Protein AF-0000000067511358 (afdb_homodimer)

pLDDT: mean 98.09, std 1.61, range [84.0, 99.0]

Organism: Streptococcus pyogenes serotype M1 (NCBI:txid301447)

Nearest PDB structures (foldseek):
  7vg4-assembly1_A  TM=9.868E-01  e=1.313E-14  Methylorubrum extorquens AM1
  7vg4-assembly3_E  TM=9.450E-01  e=3.107E-13  Methylorubrum extorquens AM1
  2pfd-assembly1_A  TM=9.668E-01  e=2.181E-11  Rattus norvegicus
  7vg4-assembly3_F  TM=9.550E-01  e=5.055E-11  Methylorubrum extorquens AM1
  1o5h-assembly1_B  TM=8.919E-01  e=1.031E-09  Thermotoga maritima

Sequence (416 aa):
MGLVDLSLTDFAKVLGSDAPAPGGGSAAALSGANGISLTKMVCELTLGKKKYADYQDIITEIHAKSTALQASLLAAIDKDTEAFNLVSAVFDMPKETDEDKAARRTAMQKALKTAAQSPFEMMTLMVEALEITATAVGKSNTNAASDLGVAALNLKAGLQGAWLNVLINLSGIKDEDFVTDYRQKGQALLDKGCHLADDIYTKILDIVMGLVDLSLTDFAKVLGSDAPAPGGGSAAALSGANGISLTKMVCELTLGKKKYADYQDIITEIHAKSTALQASLLAAIDKDTEAFNLVSAVFDMPKETDEDKAARRTAMQKALKTAAQSPFEMMTLMVEALEITATAVGKSNTNAASDLGVAALNLKAGLQGAWLNVLINLSGIKDEDFVTDYRQKGQALLDKGCHLADDIYTKILDIV

Foldseek 3Di:
DFLLPDDPVVNVVVAPDPPPDDYLLLLLLVLLLLLLVLLLVQLVVFAPDPVLVVLNVLSVVLNVLSVVLNVVSSVLNRVLVVLVVQLVVLVVFDDDDPVRVVVSLVSNQVSLLSNLVSLLVLLVSLLVSLVSLLVCQPNTDLVSLVSSLSSLVSSLSSLVSSLVSNVVSLVSHPPVVSSVVSNVVSVVSNVSSVVSSVVSNVSSVVSD/DFLLPDDPVVNVVVAPDPPPDDYLLLLLLVLLLLLLVLLLVQLVQFAPDPVLVVLNVLSVVLNVLSVVLNVVSSVLNRVLVVLVVQLVVLVVFDDDDPVRVVVSLVSNQVSLLSNLVSLLVLLVSLLVSLVSLLVCQPNTDLVSLVSSLSSLVSSLSSLVSSLVSNVVSLVSHPPVVSSVVSNVVSVVSNVSSVVSSVVSNVSSVVSD

Solvent-accessible surface area (backbone atoms only — not comparable to full-atom values): 19479 Å² total; per-residue (Å²): 137,57,65,46,67,28,24,46,51,55,43,36,51,43,32,28,27,70,49,90,57,48,47,36,47,23,51,13,24,46,31,28,18,46,10,32,13,29,40,20,14,35,29,48,62,23,58,93,38,76,92,42,59,92,30,42,66,62,37,51,51,42,33,55,52,26,52,53,48,28,55,52,28,49,52,40,27,42,49,35,43,53,32,49,49,50,42,57,51,42,73,71,48,65,66,84,47,73,67,33,42,50,52,39,52,53,48,41,46,53,23,33,54,54,35,23,45,52,32,47,51,50,33,54,53,32,35,54,46,41,52,48,46,51,64,41,63,94,49,51,37,72,92,43,40,60,25,48,24,28,13,26,34,23,22,37,27,11,34,56,19,14,47,51,44,26,44,54,30,41,74,71,46,80,58,58,68,59,42,52,50,52,51,52,53,49,50,51,50,48,54,54,31,46,50,48,23,53,51,42,34,53,55,32,56,72,71,86,138,56,64,47,67,29,23,46,52,55,44,34,51,44,32,27,28,70,49,88,57,47,46,36,48,22,51,12,25,46,30,29,17,48,10,32,13,28,39,21,14,36,30,49,62,23,57,92,39,76,93,42,58,92,29,42,67,63,36,50,52,41,32,54,52,26,53,54,48,28,54,52,26,48,53,40,26,42,49,38,44,52,30,49,47,50,42,56,53,43,74,70,48,65,67,84,47,73,68,33,41,52,52,39,53,53,48,41,45,54,24,33,54,54,36,22,47,51,32,47,51,49,34,54,52,31,33,52,48,40,52,47,48,52,66,41,62,94,50,51,38,73,91,43,40,61,24,47,24,28,13,28,33,24,24,35,26,11,32,56,17,15,46,49,44,24,42,54,32,42,74,70,48,79,58,57,67,60,43,52,51,52,52,53,54,47,48,51,48,48,53,53,31,46,51,47,22,52,51,43,35,53,56,31,57,72,72,84

Radius of gyration: 21.92 Å; Cα contacts (8 Å, |Δi|>4): 713; chains: 2; bounding box: 44×79×49 Å

InterPro domains:
  IPR007044 Cyclodeaminase/cyclohydrolase [PF04961] (7-185)
  IPR036178 Formimidoyltransferase-cyclodeaminase-like superfamily [G3DSA:1.20.120.680] (7-206)
  IPR036178 Formimidoyltransferase-cyclodeaminase-like superfamily [SSF101262] (3-206)

Secondary structure (DSSP, 8-state):
--GGGSBHHHHHHHHTSS-S-S-HHHHHHHHHHHHHHHHHHHHHTTTT-GGGGGGHHHHHHHHHHHHHHHHHHHHHHHHHHHHHHHHHHHHTS--SSHHHHHHHHHHHHHHHHHHHHHHHHHHHHHHHHHHHHHHHTTSS-GGGHHHHHHHHHHHHHHHHHHHHHHHHHHTT---HHHHHHHHHHHHHHHHHHHHHHHHHHHHHHHH-/--GGGSBHHHHHHHHTSS-S-S-HHHHHHHHHHHHHHHHHHHHHTTTT-GGGGGGHHHHHHHHHHHHHHHHHHHHHHHHHHHHHHHHHHHHTS--SSHHHHHHHHHHHHHHHHHHHHHHHHHHHHHHHHHHHHHHHTTSS-GGGHHHHHHHHHHHHHHHHHHHHHHHHHHTT---HHHHHHHHHHHHHHHHHHHHHHHHHHHHHHHH-

Structure (mmCIF, N/CA/C/O backbone):
data_AF-0000000067511358-model_v1
#
loop_
_entity.id
_entity.type
_entity.pdbx_description
1 polymer 'Serine cycle enzyme'
#
loop_
_atom_site.group_PDB
_atom_site.id
_atom_site.type_symbol
_atom_site.label_atom_id
_atom_site.label_alt_id
_atom_site.label_comp_id
_atom_site.label_asym_id
_atom_site.label_entity_id
_atom_site.label_seq_id
_atom_site.pdbx_PDB_ins_code
_atom_site.Cartn_x
_atom_site.Cartn_y
_atom_site.Cartn_z
_atom_site.occupancy
_atom_site.B_iso_or_equiv
_atom_site.auth_seq_id
_atom_site.auth_comp_id
_atom_site.auth_asym_id
_atom_site.auth_atom_id
_atom_site.pdbx_PDB_model_num
ATOM 1 N N . MET A 1 1 ? -9.367 17.078 -14.25 1 84 1 MET A N 1
ATOM 2 C CA . MET A 1 1 ? -8.695 15.781 -14.188 1 84 1 MET A CA 1
ATOM 3 C C . MET A 1 1 ? -8.25 15.461 -12.766 1 84 1 MET A C 1
ATOM 5 O O . MET A 1 1 ? -7.676 16.312 -12.086 1 84 1 MET A O 1
ATOM 9 N N . GLY A 1 2 ? -8.672 14.148 -12.266 1 95.06 2 GLY A N 1
ATOM 10 C CA . GLY A 1 2 ? -8.367 13.82 -10.883 1 95.06 2 GLY A CA 1
ATOM 11 C C . GLY A 1 2 ? -7.098 13.008 -10.727 1 95.06 2 GLY A C 1
ATOM 12 O O . GLY A 1 2 ? -6.422 12.711 -11.711 1 95.06 2 GLY A O 1
ATOM 13 N N . LEU A 1 3 ? -6.617 12.82 -9.578 1 98.25 3 LEU A N 1
ATOM 14 C CA . LEU A 1 3 ? -5.438 12.023 -9.281 1 98.25 3 LEU A CA 1
ATOM 15 C C . LEU A 1 3 ? -5.535 10.648 -9.93 1 98.25 3 LEU A C 1
ATOM 17 O O . LEU A 1 3 ? -4.531 10.102 -10.398 1 98.25 3 LEU A O 1
ATOM 21 N N . VAL A 1 4 ? -6.723 10.102 -10.008 1 98.62 4 VAL A N 1
ATOM 22 C CA . VAL A 1 4 ? -6.945 8.742 -10.484 1 98.62 4 VAL A CA 1
ATOM 23 C C . VAL A 1 4 ? -6.648 8.664 -11.977 1 98.62 4 VAL A C 1
ATOM 25 O O . VAL A 1 4 ? -6.527 7.57 -12.531 1 98.62 4 VAL A O 1
ATOM 28 N N . ASP A 1 5 ? -6.543 9.781 -12.609 1 98.5 5 ASP A N 1
ATOM 29 C CA . ASP A 1 5 ? -6.273 9.844 -14.047 1 98.5 5 ASP A CA 1
ATOM 30 C C . ASP A 1 5 ? -4.77 9.914 -14.32 1 98.5 5 ASP A C 1
ATOM 32 O O . ASP A 1 5 ? -4.336 9.805 -15.469 1 98.5 5 ASP A O 1
ATOM 36 N N . LEU A 1 6 ? -3.957 10.078 -13.305 1 98.62 6 LEU A N 1
ATOM 37 C CA . LEU A 1 6 ? -2.508 10.125 -13.461 1 98.62 6 LEU A CA 1
ATOM 38 C C . LEU A 1 6 ? -1.937 8.727 -13.648 1 98.62 6 LEU A C 1
ATOM 40 O O . LEU A 1 6 ? -2.457 7.758 -13.094 1 98.62 6 LEU A O 1
ATOM 44 N N . SER A 1 7 ? -0.88 8.68 -14.398 1 98.75 7 SER A N 1
ATOM 45 C CA . SER A 1 7 ? -0.139 7.422 -14.469 1 98.75 7 SER A CA 1
ATOM 46 C C . SER A 1 7 ? 0.463 7.059 -13.117 1 98.75 7 SER A C 1
ATOM 48 O O . SER A 1 7 ? 0.618 7.922 -12.25 1 98.75 7 SER A O 1
ATOM 50 N N . LEU A 1 8 ? 0.827 5.801 -12.977 1 98.88 8 LEU A N 1
ATOM 51 C CA . LEU A 1 8 ? 1.513 5.41 -11.75 1 98.88 8 LEU A CA 1
ATOM 52 C C . LEU A 1 8 ? 2.748 6.273 -11.516 1 98.88 8 LEU A C 1
ATOM 54 O O . LEU A 1 8 ? 2.984 6.742 -10.406 1 98.88 8 LEU A O 1
ATOM 58 N N . THR A 1 9 ? 3.535 6.516 -12.57 1 98.81 9 THR A N 1
ATOM 59 C CA . THR A 1 9 ? 4.754 7.312 -12.492 1 98.81 9 THR A CA 1
ATOM 60 C C . THR A 1 9 ? 4.438 8.75 -12.102 1 98.81 9 THR A C 1
ATOM 62 O O . THR A 1 9 ? 5.074 9.305 -11.203 1 98.81 9 THR A O 1
ATOM 65 N N . ASP A 1 10 ? 3.498 9.312 -12.75 1 98.75 10 ASP A N 1
ATOM 66 C CA . ASP A 1 10 ? 3.193 10.719 -12.492 1 98.75 10 ASP A CA 1
ATOM 67 C C . ASP A 1 10 ? 2.609 10.906 -11.094 1 98.75 10 ASP A C 1
ATOM 69 O O . ASP A 1 10 ? 2.859 11.922 -10.438 1 98.75 10 ASP A O 1
ATOM 73 N N . PHE A 1 11 ? 1.796 9.977 -10.641 1 98.94 11 PHE A N 1
ATOM 74 C CA . PHE A 1 11 ? 1.276 10.047 -9.281 1 98.94 11 PHE A CA 1
ATOM 75 C C . PHE A 1 11 ? 2.41 9.984 -8.266 1 98.94 11 PHE A C 1
ATOM 77 O O . PHE A 1 11 ? 2.467 10.797 -7.34 1 98.94 11 PHE A O 1
ATOM 84 N N . ALA A 1 12 ? 3.309 9.031 -8.484 1 98.88 12 ALA A N 1
ATOM 85 C CA . ALA A 1 12 ? 4.438 8.914 -7.566 1 98.88 12 ALA A CA 1
ATOM 86 C C . ALA A 1 12 ? 5.273 10.188 -7.559 1 98.88 12 ALA A C 1
ATOM 88 O O . ALA A 1 12 ? 5.738 10.625 -6.5 1 98.88 12 ALA A O 1
ATOM 89 N N . LYS A 1 13 ? 5.434 10.773 -8.711 1 98.81 13 LYS A N 1
ATOM 90 C CA . LYS A 1 13 ? 6.238 11.984 -8.828 1 98.81 13 LYS A CA 1
ATOM 91 C C . LYS A 1 13 ? 5.59 13.148 -8.078 1 98.81 13 LYS A C 1
ATOM 93 O O . LYS A 1 13 ? 6.266 13.875 -7.348 1 98.81 13 LYS A O 1
ATOM 98 N N . VAL A 1 14 ? 4.305 13.281 -8.297 1 98.81 14 VAL A N 1
ATOM 99 C CA . VAL A 1 14 ? 3.65 14.391 -7.609 1 98.81 14 VAL A CA 1
ATOM 100 C C . VAL A 1 14 ? 3.551 14.086 -6.117 1 98.81 14 VAL A C 1
ATOM 102 O O . VAL A 1 14 ? 3.682 14.992 -5.285 1 98.81 14 VAL A O 1
ATOM 105 N N . LEU A 1 15 ? 3.307 12.859 -5.723 1 98.81 15 LEU A N 1
ATOM 106 C CA . LEU A 1 15 ? 3.277 12.445 -4.324 1 98.81 15 LEU A CA 1
ATOM 107 C C . LEU A 1 15 ? 4.602 12.766 -3.635 1 98.81 15 LEU A C 1
ATOM 109 O O . LEU A 1 15 ? 4.613 13.188 -2.475 1 98.81 15 LEU A O 1
ATOM 113 N N . GLY A 1 16 ? 5.723 12.641 -4.324 1 98.75 16 GLY A N 1
ATOM 114 C CA . GLY A 1 16 ? 7.047 12.867 -3.77 1 98.75 16 GLY A CA 1
ATOM 115 C C . GLY A 1 16 ? 7.543 14.289 -3.977 1 98.75 16 GLY A C 1
ATOM 116 O O . GLY A 1 16 ? 8.742 14.555 -3.865 1 98.75 16 GLY A O 1
ATOM 117 N N . SER A 1 17 ? 6.652 15.211 -4.312 1 98.62 17 SER A N 1
ATOM 118 C CA . SER A 1 17 ? 7.016 16.594 -4.582 1 98.62 17 SER A CA 1
ATOM 119 C C . SER A 1 17 ? 6.711 17.5 -3.383 1 98.62 17 SER A C 1
ATOM 121 O O . SER A 1 17 ? 6.395 17 -2.299 1 98.62 17 SER A O 1
ATOM 123 N N . ASP A 1 18 ? 6.859 18.797 -3.557 1 98 18 ASP A N 1
ATOM 124 C CA . ASP A 1 18 ? 6.551 19.75 -2.498 1 98 18 ASP A CA 1
ATOM 125 C C . ASP A 1 18 ? 5.102 20.234 -2.59 1 98 18 ASP A C 1
ATOM 127 O O . ASP A 1 18 ? 4.711 21.172 -1.908 1 98 18 ASP A O 1
ATOM 131 N N . ALA A 1 19 ? 4.328 19.531 -3.518 1 96.88 19 ALA A N 1
ATOM 132 C CA . ALA A 1 19 ? 2.904 19.859 -3.557 1 96.88 19 ALA A CA 1
ATOM 133 C C . ALA A 1 19 ? 2.223 19.484 -2.242 1 96.88 19 ALA A C 1
ATOM 135 O O . ALA A 1 19 ? 2.521 18.438 -1.654 1 96.88 19 ALA A O 1
ATOM 136 N N . PRO A 1 20 ? 1.322 20.328 -1.726 1 94 20 PRO A N 1
ATOM 137 C CA . PRO A 1 20 ? 0.664 20.016 -0.453 1 94 20 PRO A CA 1
ATOM 138 C C . PRO A 1 20 ? -0.188 18.75 -0.517 1 94 20 PRO A C 1
ATOM 140 O O . PRO A 1 20 ? -0.424 18.109 0.509 1 94 20 PRO A O 1
ATOM 143 N N . ALA A 1 21 ? -0.769 18.422 -1.707 1 93.81 21 ALA A N 1
ATOM 144 C CA . ALA A 1 21 ? -1.512 17.203 -2.002 1 93.81 21 ALA A CA 1
ATOM 145 C C . ALA A 1 21 ? -1.102 16.625 -3.354 1 93.81 21 ALA A C 1
ATOM 147 O O . ALA A 1 21 ? -0.696 17.359 -4.254 1 93.81 21 ALA A O 1
ATOM 148 N N . PRO A 1 22 ? -1.183 15.32 -3.588 1 97.75 22 PRO A N 1
ATOM 149 C CA . PRO A 1 22 ? -1.665 14.312 -2.641 1 97.75 22 PRO A CA 1
ATOM 150 C C . PRO A 1 22 ? -0.668 14.031 -1.519 1 97.75 22 PRO A C 1
ATOM 152 O O . PRO A 1 22 ? 0.491 14.445 -1.6 1 97.75 22 PRO A O 1
ATOM 155 N N . GLY A 1 23 ? -1.141 13.43 -0.43 1 97.75 23 GLY A N 1
ATOM 156 C CA . GLY A 1 23 ? -0.327 12.992 0.692 1 97.75 23 GLY A CA 1
ATOM 157 C C . GLY A 1 23 ? -0.688 11.602 1.185 1 97.75 23 GLY A C 1
ATOM 158 O O . GLY A 1 23 ? -1.045 10.734 0.391 1 97.75 23 GLY A O 1
ATOM 159 N N . GLY A 1 24 ? -0.472 11.461 2.453 1 98.38 24 GLY A N 1
ATOM 160 C CA . GLY A 1 24 ? -0.679 10.164 3.068 1 98.38 24 GLY A CA 1
ATOM 161 C C . GLY A 1 24 ? -2.096 9.641 2.906 1 98.38 24 GLY A C 1
ATOM 162 O O . GLY A 1 24 ? -2.309 8.43 2.787 1 98.38 24 GLY A O 1
ATOM 163 N N . GLY A 1 25 ? -3.072 10.523 2.975 1 98.56 25 GLY A N 1
ATOM 164 C CA . GLY A 1 25 ? -4.457 10.102 2.82 1 98.56 25 GLY A CA 1
ATOM 165 C C . GLY A 1 25 ? -4.75 9.516 1.453 1 98.56 25 GLY A C 1
ATOM 166 O O . GLY A 1 25 ? -5.367 8.453 1.35 1 98.56 25 GLY A O 1
ATOM 167 N N . SER A 1 26 ? -4.355 10.219 0.427 1 98.75 26 SER A N 1
ATOM 168 C CA . SER A 1 26 ? -4.535 9.711 -0.928 1 98.75 26 SER A CA 1
ATOM 169 C C . SER A 1 26 ? -3.779 8.406 -1.132 1 98.75 26 SER A C 1
ATOM 171 O O . SER A 1 26 ? -4.281 7.484 -1.785 1 98.75 26 SER A O 1
ATOM 173 N N . ALA A 1 27 ? -2.549 8.336 -0.581 1 98.88 27 ALA A N 1
ATOM 174 C CA . ALA A 1 27 ? -1.752 7.117 -0.675 1 98.88 27 ALA A CA 1
ATOM 175 C C . ALA A 1 27 ? -2.441 5.957 0.036 1 98.88 27 ALA A C 1
ATOM 177 O O . ALA A 1 27 ? -2.414 4.82 -0.445 1 98.88 27 ALA A O 1
ATOM 178 N N . ALA A 1 28 ? -3.037 6.238 1.155 1 98.94 28 ALA A N 1
ATOM 179 C CA . ALA A 1 28 ? -3.779 5.211 1.884 1 98.94 28 ALA A CA 1
ATOM 180 C C . ALA A 1 28 ? -4.945 4.684 1.051 1 98.94 28 ALA A C 1
ATOM 182 O O . ALA A 1 28 ? -5.141 3.469 0.95 1 98.94 28 ALA A O 1
ATOM 183 N N . ALA A 1 29 ? -5.695 5.586 0.468 1 98.94 29 ALA A N 1
ATOM 184 C CA . ALA A 1 29 ? -6.812 5.195 -0.386 1 98.94 29 ALA A CA 1
ATOM 185 C C . ALA A 1 29 ? -6.336 4.336 -1.555 1 98.94 29 ALA A C 1
ATOM 187 O O . ALA A 1 29 ? -6.973 3.336 -1.898 1 98.94 29 ALA A O 1
ATOM 188 N N . LEU A 1 30 ? -5.262 4.73 -2.129 1 98.94 30 LEU A N 1
ATOM 189 C CA . LEU A 1 30 ? -4.707 3.998 -3.262 1 98.94 30 LEU A CA 1
ATOM 190 C C . LEU A 1 30 ? -4.297 2.588 -2.852 1 98.94 30 LEU A C 1
ATOM 192 O O . LEU A 1 30 ? -4.516 1.632 -3.6 1 98.94 30 LEU A O 1
ATOM 196 N N . SER A 1 31 ? -3.648 2.447 -1.685 1 98.94 31 SER A N 1
ATOM 197 C CA . SER A 1 31 ? -3.316 1.123 -1.167 1 98.94 31 SER A CA 1
ATOM 198 C C . SER A 1 31 ? -4.559 0.244 -1.062 1 98.94 31 SER A C 1
ATOM 200 O O . SER A 1 31 ? -4.543 -0.917 -1.476 1 98.94 31 SER A O 1
ATOM 202 N N . GLY A 1 32 ? -5.648 0.824 -0.497 1 98.94 32 GLY A N 1
ATOM 203 C CA . GLY A 1 32 ? -6.902 0.092 -0.395 1 98.94 32 GLY A CA 1
ATOM 204 C C . GLY A 1 32 ? -7.453 -0.334 -1.741 1 98.94 32 GLY A C 1
ATOM 205 O O . GLY A 1 32 ? -7.898 -1.472 -1.902 1 98.94 32 GLY A O 1
ATOM 206 N N . ALA A 1 33 ? -7.414 0.589 -2.705 1 98.94 33 ALA A N 1
ATOM 207 C CA . ALA A 1 33 ? -7.918 0.307 -4.047 1 98.94 33 ALA A CA 1
ATOM 208 C C . ALA A 1 33 ? -7.156 -0.85 -4.688 1 98.94 33 ALA A C 1
ATOM 210 O O . ALA A 1 33 ? -7.758 -1.735 -5.297 1 98.94 33 ALA A O 1
ATOM 211 N N . ASN A 1 34 ? -5.855 -0.856 -4.527 1 98.94 34 ASN A N 1
ATOM 212 C CA . ASN A 1 34 ? -5.047 -1.94 -5.074 1 98.94 34 ASN A CA 1
ATOM 213 C C . ASN A 1 34 ? -5.312 -3.258 -4.352 1 98.94 34 ASN A C 1
ATOM 215 O O . ASN A 1 34 ? -5.383 -4.312 -4.98 1 98.94 34 ASN A O 1
ATOM 219 N N . GLY A 1 35 ? -5.441 -3.186 -3.014 1 98.94 35 GLY A N 1
ATOM 220 C CA . GLY A 1 35 ? -5.746 -4.383 -2.244 1 98.94 35 GLY A CA 1
ATOM 221 C C . GLY A 1 35 ? -7.023 -5.066 -2.691 1 98.94 35 GLY A C 1
ATOM 222 O O . GLY A 1 35 ? -7.016 -6.262 -2.998 1 98.94 35 GLY A O 1
ATOM 223 N N . ILE A 1 36 ? -8.078 -4.312 -2.836 1 99 36 ILE A N 1
ATOM 224 C CA . ILE A 1 36 ? -9.367 -4.91 -3.164 1 99 36 ILE A CA 1
ATOM 225 C C . ILE A 1 36 ? -9.375 -5.359 -4.621 1 99 36 ILE A C 1
ATOM 227 O O . ILE A 1 36 ? -10.07 -6.312 -4.984 1 99 36 ILE A O 1
ATOM 231 N N . SER A 1 37 ? -8.594 -4.691 -5.492 1 98.94 37 SER A N 1
ATOM 232 C CA . SER A 1 37 ? -8.445 -5.129 -6.875 1 98.94 37 SER A CA 1
ATOM 233 C C . SER A 1 37 ? -7.84 -6.527 -6.949 1 98.94 37 SER A C 1
ATOM 235 O O . SER A 1 37 ? -8.234 -7.336 -7.797 1 98.94 37 SER A O 1
ATOM 237 N N . LEU A 1 38 ? -6.906 -6.836 -6.082 1 98.94 38 LEU A N 1
ATOM 238 C CA . LEU A 1 38 ? -6.324 -8.172 -6.031 1 98.94 38 LEU A CA 1
ATOM 239 C C . LEU A 1 38 ? -7.363 -9.203 -5.605 1 98.94 38 LEU A C 1
ATOM 241 O O . LEU A 1 38 ? -7.387 -10.32 -6.133 1 98.94 38 LEU A O 1
ATOM 245 N N . THR A 1 39 ? -8.195 -8.852 -4.625 1 98.94 39 THR A N 1
ATOM 246 C CA . THR A 1 39 ? -9.289 -9.742 -4.262 1 98.94 39 THR A CA 1
ATOM 247 C C . THR A 1 39 ? -10.188 -10.016 -5.465 1 98.94 39 THR A C 1
ATOM 249 O O . THR A 1 39 ? -10.555 -11.164 -5.727 1 98.94 39 THR A O 1
ATOM 252 N N . LYS A 1 40 ? -10.516 -8.961 -6.188 1 98.94 40 LYS A N 1
ATOM 253 C CA . LYS A 1 40 ? -11.328 -9.078 -7.391 1 98.94 40 LYS A CA 1
ATOM 254 C C . LYS A 1 40 ? -10.656 -9.969 -8.43 1 98.94 40 LYS A C 1
ATOM 256 O O . LYS A 1 40 ? -11.32 -10.773 -9.086 1 98.94 40 LYS A O 1
ATOM 261 N N . MET A 1 41 ? -9.375 -9.82 -8.602 1 98.88 41 MET A N 1
ATOM 262 C CA . MET A 1 41 ? -8.609 -10.68 -9.5 1 98.88 41 MET A CA 1
ATOM 263 C C . MET A 1 41 ? -8.805 -12.148 -9.148 1 98.88 41 MET A C 1
ATOM 265 O O . MET A 1 41 ? -9.039 -12.977 -10.031 1 98.88 41 MET A O 1
ATOM 269 N N . VAL A 1 42 ? -8.633 -12.484 -7.883 1 98.88 42 VAL A N 1
ATOM 270 C CA . VAL A 1 42 ? -8.758 -13.867 -7.441 1 98.88 42 VAL A CA 1
ATOM 271 C C . VAL A 1 42 ? -10.148 -14.398 -7.762 1 98.88 42 VAL A C 1
ATOM 273 O O . VAL A 1 42 ? -10.312 -15.555 -8.164 1 98.88 42 VAL A O 1
ATOM 276 N N . CYS A 1 43 ? -11.164 -13.531 -7.621 1 98.94 43 CYS A N 1
ATOM 277 C CA . CYS A 1 43 ? -12.508 -13.93 -8.016 1 98.94 43 CYS A CA 1
ATOM 278 C C . CYS A 1 43 ? -12.57 -14.242 -9.508 1 98.94 43 CYS A C 1
ATOM 280 O O . CYS A 1 43 ? -13.109 -15.273 -9.906 1 98.94 43 CYS A O 1
ATOM 282 N N . GLU A 1 44 ? -12.016 -13.375 -10.305 1 98.88 44 GLU A N 1
ATOM 283 C CA . GLU A 1 44 ? -12 -13.547 -11.758 1 98.88 44 GLU A CA 1
ATOM 284 C C . GLU A 1 44 ? -11.336 -14.859 -12.148 1 98.88 44 GLU A C 1
ATOM 286 O O . GLU A 1 44 ? -11.789 -15.539 -13.07 1 98.88 44 GLU A O 1
ATOM 291 N N . LEU A 1 45 ? -10.336 -15.188 -11.406 1 98.62 45 LEU A N 1
ATOM 292 C CA . LEU A 1 45 ? -9.555 -16.375 -11.719 1 98.62 45 LEU A CA 1
ATOM 293 C C . LEU A 1 45 ? -10.195 -17.625 -11.109 1 98.62 45 LEU A C 1
ATOM 295 O O . LEU A 1 45 ? -9.688 -18.734 -11.281 1 98.62 45 LEU A O 1
ATOM 299 N N . THR A 1 46 ? -11.188 -17.5 -10.406 1 98.75 46 THR A N 1
ATOM 300 C CA . THR A 1 46 ? -11.875 -18.594 -9.742 1 98.75 46 THR A CA 1
ATOM 301 C C . THR A 1 46 ? -13.18 -18.922 -10.453 1 98.75 46 THR A C 1
ATOM 303 O O . THR A 1 46 ? -13.531 -20.094 -10.609 1 98.75 46 THR A O 1
ATOM 306 N N . LEU A 1 47 ? -13.906 -17.953 -10.867 1 98.75 47 LEU A N 1
ATOM 307 C CA . LEU A 1 47 ? -15.227 -18.109 -11.453 1 98.75 47 LEU A CA 1
ATOM 308 C C . LEU A 1 47 ? -15.164 -18.922 -12.742 1 98.75 47 LEU A C 1
ATOM 310 O O . LEU A 1 47 ? -14.266 -18.719 -13.562 1 98.75 47 LEU A O 1
ATOM 314 N N . GLY A 1 48 ? -16.062 -19.859 -12.836 1 98.12 48 GLY A N 1
ATOM 315 C CA . GLY A 1 48 ? -16.188 -20.656 -14.047 1 98.12 48 GLY A CA 1
ATOM 316 C C . GLY A 1 48 ? -15.266 -21.859 -14.07 1 98.12 48 GLY A C 1
ATOM 317 O O . GLY A 1 48 ? -15.359 -22.703 -14.961 1 98.12 48 GLY A O 1
ATOM 318 N N . LYS A 1 49 ? -14.383 -21.969 -13.109 1 97.69 49 LYS A N 1
ATOM 319 C CA . LYS A 1 49 ? -13.469 -23.094 -13.055 1 97.69 49 LYS A CA 1
ATOM 320 C C . LYS A 1 49 ? -14.109 -24.281 -12.336 1 97.69 49 LYS A C 1
ATOM 322 O O . LYS A 1 49 ? -14.617 -24.141 -11.219 1 97.69 49 LYS A O 1
ATOM 327 N N . LYS A 1 50 ? -13.992 -25.484 -12.953 1 98.06 50 LYS A N 1
ATOM 328 C CA . LYS A 1 50 ? -14.633 -26.688 -12.461 1 98.06 50 LYS A CA 1
ATOM 329 C C . LYS A 1 50 ? -14.086 -27.094 -11.094 1 98.06 50 LYS A C 1
ATOM 331 O O . LYS A 1 50 ? -14.836 -27.562 -10.234 1 98.06 50 LYS A O 1
ATOM 336 N N . LYS A 1 51 ? -12.891 -26.828 -10.844 1 97.56 51 LYS A N 1
ATOM 337 C CA . LYS A 1 51 ? -12.219 -27.203 -9.602 1 97.56 51 LYS A CA 1
ATOM 338 C C . LYS A 1 51 ? -12.867 -26.516 -8.398 1 97.56 51 LYS A C 1
ATOM 340 O O . LYS A 1 51 ? -12.797 -27.016 -7.277 1 97.56 51 LYS A O 1
ATOM 345 N N . TYR A 1 52 ? -13.469 -25.359 -8.695 1 98.19 52 TYR A N 1
ATOM 346 C CA . TYR A 1 52 ? -14.016 -24.562 -7.602 1 98.19 52 TYR A CA 1
ATOM 347 C C . TYR A 1 52 ? -15.539 -24.469 -7.707 1 98.19 52 TYR A C 1
ATOM 349 O O . TYR A 1 52 ? -16.125 -23.438 -7.352 1 98.19 52 TYR A O 1
ATOM 357 N N . ALA A 1 53 ? -16.109 -25.438 -8.25 1 98 53 ALA A N 1
ATOM 358 C CA . ALA A 1 53 ? -17.547 -25.484 -8.516 1 98 53 ALA A CA 1
ATOM 359 C C . ALA A 1 53 ? -18.344 -25.234 -7.242 1 98 53 ALA A C 1
ATOM 361 O O . ALA A 1 53 ? -19.391 -24.562 -7.273 1 98 53 ALA A O 1
ATOM 362 N N . ASP A 1 54 ? -17.891 -25.703 -6.117 1 98.06 54 ASP A N 1
ATOM 363 C CA . ASP A 1 54 ? -18.625 -25.609 -4.855 1 98.06 54 ASP A CA 1
ATOM 364 C C . ASP A 1 54 ? -18.594 -24.188 -4.309 1 98.06 54 ASP A C 1
ATOM 366 O O . ASP A 1 54 ? -19.375 -23.844 -3.41 1 98.06 54 ASP A O 1
ATOM 370 N N . TYR A 1 55 ? -17.734 -23.297 -4.855 1 98.44 55 TYR A N 1
ATOM 371 C CA . TYR A 1 55 ? -17.531 -21.969 -4.285 1 98.44 55 TYR A CA 1
ATOM 372 C C . TYR A 1 55 ? -18.062 -20.875 -5.223 1 98.44 55 TYR A C 1
ATOM 374 O O . TYR A 1 55 ? -17.859 -19.688 -4.977 1 98.44 55 TYR A O 1
ATOM 382 N N . GLN A 1 56 ? -18.719 -21.266 -6.277 1 98.5 56 GLN A N 1
ATOM 383 C CA . GLN A 1 56 ? -19.078 -20.297 -7.32 1 98.5 56 GLN A CA 1
ATOM 384 C C . GLN A 1 56 ? -20.031 -19.234 -6.781 1 98.5 56 GLN A C 1
ATOM 386 O O . GLN A 1 56 ? -19.891 -18.047 -7.09 1 98.5 56 GLN A O 1
ATOM 391 N N . ASP A 1 57 ? -20.953 -19.609 -5.984 1 98.5 57 ASP A N 1
ATOM 392 C CA . ASP A 1 57 ? -21.938 -18.656 -5.469 1 98.5 57 ASP A CA 1
ATOM 393 C C . ASP A 1 57 ? -21.266 -17.625 -4.559 1 98.5 57 ASP A C 1
ATOM 395 O O . ASP A 1 57 ? -21.484 -16.422 -4.715 1 98.5 57 ASP A O 1
ATOM 399 N N . ILE A 1 58 ? -20.516 -18.156 -3.623 1 98.62 58 ILE A N 1
ATOM 400 C CA . ILE A 1 58 ? -19.859 -17.25 -2.674 1 98.62 58 ILE A CA 1
ATOM 401 C C . ILE A 1 58 ? -18.891 -16.344 -3.414 1 98.62 58 ILE A C 1
ATOM 403 O O . ILE A 1 58 ? -18.781 -15.156 -3.113 1 98.62 58 ILE A O 1
ATOM 407 N N . ILE A 1 59 ? -18.188 -16.844 -4.387 1 98.88 59 ILE A N 1
ATOM 408 C CA . ILE A 1 59 ? -17.203 -16.062 -5.133 1 98.88 59 ILE A CA 1
ATOM 409 C C . ILE A 1 59 ? -17.922 -15.039 -6.004 1 98.88 59 ILE A C 1
ATOM 411 O O . ILE A 1 59 ? -17.422 -13.93 -6.195 1 98.88 59 ILE A O 1
ATOM 415 N N . THR A 1 60 ? -19.047 -15.383 -6.547 1 98.81 60 THR A N 1
ATOM 416 C CA . THR A 1 60 ? -19.844 -14.414 -7.297 1 98.81 60 THR A CA 1
ATOM 417 C C . THR A 1 60 ? -20.219 -13.227 -6.422 1 98.81 60 THR A C 1
ATOM 419 O O . THR A 1 60 ? -20.141 -12.078 -6.859 1 98.81 60 THR A O 1
ATOM 422 N N . GLU A 1 61 ? -20.609 -13.484 -5.211 1 98.88 61 GLU A N 1
ATOM 423 C CA . GLU A 1 61 ? -20.953 -12.414 -4.273 1 98.88 61 GLU A CA 1
ATOM 424 C C . GLU A 1 61 ? -19.734 -11.555 -3.939 1 98.88 61 GLU A C 1
ATOM 426 O O . GLU A 1 61 ? -19.828 -10.328 -3.926 1 98.88 61 GLU A O 1
ATOM 431 N N . ILE A 1 62 ? -18.625 -12.203 -3.662 1 98.94 62 ILE A N 1
ATOM 432 C CA . ILE A 1 62 ? -17.391 -11.484 -3.354 1 98.94 62 ILE A CA 1
ATOM 433 C C . ILE A 1 62 ? -16.984 -10.633 -4.551 1 98.94 62 ILE A C 1
ATOM 435 O O . ILE A 1 62 ? -16.516 -9.5 -4.387 1 98.94 62 ILE A O 1
ATOM 439 N N . HIS A 1 63 ? -17.156 -11.156 -5.758 1 98.94 63 HIS A N 1
ATOM 440 C CA . HIS A 1 63 ? -16.812 -10.438 -6.977 1 98.94 63 HIS A CA 1
ATOM 441 C C . HIS A 1 63 ? -17.609 -9.148 -7.109 1 98.94 63 HIS A C 1
ATOM 443 O O . HIS A 1 63 ? -17.062 -8.094 -7.414 1 98.94 63 HIS A O 1
ATOM 449 N N . ALA A 1 64 ? -18.875 -9.242 -6.883 1 98.88 64 ALA A N 1
ATOM 450 C CA . ALA A 1 64 ? -19.75 -8.062 -6.965 1 98.88 64 ALA A CA 1
ATOM 451 C C . ALA A 1 64 ? -19.344 -7.02 -5.926 1 98.88 64 ALA A C 1
ATOM 453 O O . ALA A 1 64 ? -19.25 -5.832 -6.238 1 98.88 64 ALA A O 1
ATOM 454 N N . LYS A 1 65 ? -19.141 -7.457 -4.711 1 98.88 65 LYS A N 1
ATOM 455 C CA . LYS A 1 65 ? -18.766 -6.547 -3.631 1 98.88 65 LYS A CA 1
ATOM 456 C C . LYS A 1 65 ? -17.406 -5.922 -3.883 1 98.88 65 LYS A C 1
ATOM 458 O O . LYS A 1 65 ? -17.203 -4.727 -3.645 1 98.88 65 LYS A O 1
ATOM 463 N N . SER A 1 66 ? -16.469 -6.758 -4.355 1 98.94 66 SER A N 1
ATOM 464 C CA . SER A 1 66 ? -15.125 -6.242 -4.625 1 98.94 66 SER A CA 1
ATOM 465 C C . SER A 1 66 ? -15.148 -5.219 -5.758 1 98.94 66 SER A C 1
ATOM 467 O O . SER A 1 66 ? -14.383 -4.25 -5.742 1 98.94 66 SER A O 1
ATOM 469 N N . THR A 1 67 ? -16 -5.402 -6.727 1 98.88 67 THR A N 1
ATOM 470 C CA . THR A 1 67 ? -16.156 -4.457 -7.828 1 98.88 67 THR A CA 1
ATOM 471 C C . THR A 1 67 ? -16.656 -3.109 -7.316 1 98.88 67 THR A C 1
ATOM 473 O O . THR A 1 67 ? -16.125 -2.062 -7.684 1 98.88 67 THR A O 1
ATOM 476 N N . ALA A 1 68 ? -17.625 -3.141 -6.477 1 98.94 68 ALA A N 1
ATOM 477 C CA . ALA A 1 68 ? -18.172 -1.914 -5.906 1 98.94 68 ALA A CA 1
ATOM 478 C C . ALA A 1 68 ? -17.156 -1.22 -5.012 1 98.94 68 ALA A C 1
ATOM 480 O O . ALA A 1 68 ? -17.016 0.005 -5.051 1 98.94 68 ALA A O 1
ATOM 481 N N . LEU A 1 69 ? -16.469 -1.969 -4.211 1 98.94 69 LEU A N 1
ATOM 482 C CA . LEU A 1 69 ? -15.477 -1.424 -3.293 1 98.94 69 LEU A CA 1
ATOM 483 C C . LEU A 1 69 ? -14.297 -0.826 -4.059 1 98.94 69 LEU A C 1
ATOM 485 O O . LEU A 1 69 ? -13.742 0.197 -3.65 1 98.94 69 LEU A O 1
ATOM 489 N N . GLN A 1 70 ? -13.891 -1.489 -5.145 1 98.94 70 GLN A N 1
ATOM 490 C CA . GLN A 1 70 ? -12.828 -0.94 -5.984 1 98.94 70 GLN A CA 1
ATOM 491 C C . GLN A 1 70 ? -13.18 0.459 -6.477 1 98.94 70 GLN A C 1
ATOM 493 O O . GLN A 1 70 ? -12.367 1.378 -6.398 1 98.94 70 GLN A O 1
ATOM 498 N N . ALA A 1 71 ? -14.375 0.605 -6.953 1 98.88 71 ALA A N 1
ATOM 499 C CA . ALA A 1 71 ? -14.836 1.904 -7.438 1 98.88 71 ALA A CA 1
ATOM 500 C C . ALA A 1 71 ? -14.844 2.938 -6.316 1 98.88 71 ALA A C 1
ATOM 502 O O . ALA A 1 71 ? -14.406 4.074 -6.508 1 98.88 71 ALA A O 1
ATOM 503 N N . SER A 1 72 ? -15.336 2.576 -5.168 1 98.88 72 SER A N 1
ATOM 504 C CA . SER A 1 72 ? -15.445 3.488 -4.035 1 98.88 72 SER A CA 1
ATOM 505 C C . SER A 1 72 ? -14.07 3.92 -3.543 1 98.88 72 SER A C 1
ATOM 507 O O . SER A 1 72 ? -13.859 5.09 -3.221 1 98.88 72 SER A O 1
ATOM 509 N N . LEU A 1 73 ? -13.141 2.988 -3.461 1 98.88 73 LEU A N 1
ATOM 510 C CA . LEU A 1 73 ? -11.812 3.297 -2.945 1 98.88 73 LEU A CA 1
ATOM 511 C C . LEU A 1 73 ? -11.016 4.113 -3.957 1 98.88 73 LEU A C 1
ATOM 513 O O . LEU A 1 73 ? -10.211 4.965 -3.574 1 98.88 73 LEU A O 1
ATOM 517 N N . LEU A 1 74 ? -11.234 3.875 -5.281 1 98.88 74 LEU A N 1
ATOM 518 C CA . LEU A 1 74 ? -10.633 4.734 -6.293 1 98.88 74 LEU A CA 1
ATOM 519 C C . LEU A 1 74 ? -11.148 6.168 -6.164 1 98.88 74 LEU A C 1
ATOM 521 O O . LEU A 1 74 ? -10.367 7.117 -6.219 1 98.88 74 LEU A O 1
ATOM 525 N N . ALA A 1 75 ? -12.422 6.316 -5.93 1 98.69 75 ALA A N 1
ATOM 526 C CA . ALA A 1 75 ? -13.008 7.641 -5.766 1 98.69 75 ALA A CA 1
ATOM 527 C C . ALA A 1 75 ? -12.453 8.336 -4.523 1 98.69 75 ALA A C 1
ATOM 529 O O . ALA A 1 75 ? -12.305 9.562 -4.5 1 98.69 75 ALA A O 1
ATOM 530 N N . ALA A 1 76 ? -12.117 7.543 -3.512 1 98.69 76 ALA A N 1
ATOM 531 C CA . ALA A 1 76 ? -11.633 8.078 -2.242 1 98.69 76 ALA A CA 1
ATOM 532 C C . ALA A 1 76 ? -10.281 8.758 -2.414 1 98.69 76 ALA A C 1
ATOM 534 O O . ALA A 1 76 ? -9.906 9.617 -1.609 1 98.69 76 ALA A O 1
ATOM 535 N N . ILE A 1 77 ? -9.508 8.391 -3.438 1 98.81 77 ILE A N 1
ATOM 536 C CA . ILE A 1 77 ? -8.195 8.969 -3.682 1 98.81 77 ILE A CA 1
ATOM 537 C C . ILE A 1 77 ? -8.328 10.469 -3.953 1 98.81 77 ILE A C 1
ATOM 539 O O . ILE A 1 77 ? -7.672 11.289 -3.305 1 98.81 77 ILE A O 1
ATOM 543 N N . ASP A 1 78 ? -9.219 10.859 -4.844 1 98.5 78 ASP A N 1
ATOM 544 C CA . ASP A 1 78 ? -9.445 12.266 -5.16 1 98.5 78 ASP A CA 1
ATOM 545 C C . ASP A 1 78 ? -10.164 12.977 -4.012 1 98.5 78 ASP A C 1
ATOM 547 O O . ASP A 1 78 ? -9.891 14.148 -3.734 1 98.5 78 ASP A O 1
ATOM 551 N N . LYS A 1 79 ? -11.109 12.281 -3.389 1 97.81 79 LYS A N 1
ATOM 552 C CA . LYS A 1 79 ? -11.883 12.867 -2.297 1 97.81 79 LYS A CA 1
ATOM 553 C C . LYS A 1 79 ? -10.969 13.328 -1.163 1 97.81 79 LYS A C 1
ATOM 555 O O . LYS A 1 79 ? -11.258 14.328 -0.497 1 97.81 79 LYS A O 1
ATOM 560 N N . ASP A 1 80 ? -9.898 12.586 -0.937 1 97.69 80 ASP A N 1
ATOM 561 C CA . ASP A 1 80 ? -8.953 12.977 0.108 1 97.69 80 ASP A CA 1
ATOM 562 C C . ASP A 1 80 ? -8.344 14.344 -0.188 1 97.69 80 ASP A C 1
ATOM 564 O O . ASP A 1 80 ? -8.242 15.188 0.703 1 97.69 80 ASP A O 1
ATOM 568 N N . THR A 1 81 ? -7.895 14.547 -1.411 1 96.31 81 THR A N 1
ATOM 569 C CA . THR A 1 81 ? -7.309 15.812 -1.828 1 96.31 81 THR A CA 1
ATOM 570 C C . THR A 1 81 ? -8.336 16.938 -1.748 1 96.31 81 THR A C 1
ATOM 572 O O . THR A 1 81 ? -8.008 18.047 -1.342 1 96.31 81 THR A O 1
ATOM 575 N N . GLU A 1 82 ? -9.547 16.641 -2.086 1 97 82 GLU A N 1
ATOM 576 C CA . GLU A 1 82 ? -10.617 17.625 -2.012 1 97 82 GLU A CA 1
ATOM 577 C C . GLU A 1 82 ? -10.859 18.062 -0.571 1 97 82 GLU A C 1
ATOM 579 O O . GLU A 1 82 ? -11.055 19.25 -0.304 1 97 82 GLU A O 1
ATOM 584 N N . ALA A 1 83 ? -10.867 17.109 0.329 1 96.06 83 ALA A N 1
ATOM 585 C CA . ALA A 1 83 ? -11.039 17.422 1.746 1 96.06 83 ALA A CA 1
ATOM 586 C C . ALA A 1 83 ? -9.891 18.297 2.262 1 96.06 83 ALA A C 1
ATOM 588 O O . ALA A 1 83 ? -10.109 19.234 3.016 1 96.06 83 ALA A O 1
ATOM 589 N N . PHE A 1 84 ? -8.711 17.969 1.832 1 95.38 84 PHE A N 1
ATOM 590 C CA . PHE A 1 84 ? -7.543 18.766 2.203 1 95.38 84 PHE A CA 1
ATOM 591 C C . PHE A 1 84 ? -7.68 20.203 1.701 1 95.38 84 PHE A C 1
ATOM 593 O O . PHE A 1 84 ? -7.328 21.141 2.406 1 95.38 84 PHE A O 1
ATOM 600 N N . ASN A 1 85 ? -8.188 20.344 0.502 1 95.56 85 ASN A N 1
ATOM 601 C CA . ASN A 1 85 ? -8.32 21.672 -0.109 1 95.56 85 ASN A CA 1
ATOM 602 C C . ASN A 1 85 ? -9.297 22.547 0.67 1 95.56 85 ASN A C 1
ATOM 604 O O . ASN A 1 85 ? -9.133 23.766 0.71 1 95.56 85 ASN A O 1
ATOM 608 N N . LEU A 1 86 ? -10.266 21.969 1.293 1 96 86 LEU A N 1
ATOM 609 C CA . LEU A 1 86 ? -11.18 22.734 2.133 1 96 86 LEU A CA 1
ATOM 610 C C . LEU A 1 86 ? -10.453 23.344 3.32 1 96 86 LEU A C 1
ATOM 612 O O . LEU A 1 86 ? -10.688 24.5 3.67 1 96 86 LEU A O 1
ATOM 616 N N . VAL A 1 87 ? -9.602 22.578 3.938 1 97 87 VAL A N 1
ATOM 617 C CA . VAL A 1 87 ? -8.805 23.062 5.062 1 97 87 VAL A CA 1
ATOM 618 C C . VAL A 1 87 ? -7.828 24.141 4.586 1 97 87 VAL A C 1
ATOM 620 O O . VAL A 1 87 ? -7.711 25.203 5.203 1 97 87 VAL A O 1
ATOM 623 N N . SER A 1 88 ? -7.16 23.844 3.488 1 95.81 88 SER A N 1
ATOM 624 C CA . SER A 1 88 ? -6.176 24.766 2.92 1 95.81 88 SER A CA 1
ATOM 625 C C . SER A 1 88 ? -6.801 26.109 2.582 1 95.81 88 SER A C 1
ATOM 627 O O . SER A 1 88 ? -6.156 27.156 2.719 1 95.81 88 SER A O 1
ATOM 629 N N . ALA A 1 89 ? -8.008 26.109 2.131 1 96.62 89 ALA A N 1
ATOM 630 C CA . ALA A 1 89 ? -8.703 27.328 1.729 1 96.62 89 ALA A CA 1
ATOM 631 C C . ALA A 1 89 ? -8.922 28.25 2.924 1 96.62 89 ALA A C 1
ATOM 633 O O . ALA A 1 89 ? -8.969 29.469 2.766 1 96.62 89 ALA A O 1
ATOM 634 N N . VAL A 1 90 ? -9.047 27.672 4.082 1 97.81 90 VAL A N 1
ATOM 635 C CA . VAL A 1 90 ? -9.281 28.484 5.273 1 97.81 90 VAL A CA 1
ATOM 636 C C . VAL A 1 90 ? -8.039 29.328 5.578 1 97.81 90 VAL A C 1
ATOM 638 O O . VAL A 1 90 ? -8.156 30.453 6.055 1 97.81 90 VAL A O 1
ATOM 641 N N . PHE A 1 91 ? -6.859 28.781 5.301 1 94.81 91 PHE A N 1
ATOM 642 C CA . PHE A 1 91 ? -5.621 29.5 5.562 1 94.81 91 PHE A CA 1
ATOM 643 C C . PHE A 1 91 ? -5.555 30.781 4.723 1 94.81 91 PHE A C 1
ATOM 645 O O . PHE A 1 91 ? -4.824 31.719 5.062 1 94.81 91 PHE A O 1
ATOM 652 N N . ASP A 1 92 ? -6.328 30.875 3.66 1 96.5 92 ASP A N 1
ATOM 653 C CA . ASP A 1 92 ? -6.312 32.031 2.762 1 96.5 92 ASP A CA 1
ATOM 654 C C . ASP A 1 92 ? -7.352 33.062 3.182 1 96.5 92 ASP A C 1
ATOM 656 O O . ASP A 1 92 ? -7.426 34.156 2.596 1 96.5 92 ASP A O 1
ATOM 660 N N . MET A 1 93 ? -8.102 32.812 4.18 1 97.69 93 MET A N 1
ATOM 661 C CA . MET A 1 93 ? -9.109 33.75 4.668 1 97.69 93 MET A CA 1
ATOM 662 C C . MET A 1 93 ? -8.461 34.938 5.355 1 97.69 93 MET A C 1
ATOM 664 O O . MET A 1 93 ? -7.355 34.812 5.898 1 97.69 93 MET A O 1
ATOM 668 N N . PRO A 1 94 ? -9.125 36.094 5.375 1 97.44 94 PRO A N 1
ATOM 669 C CA . PRO A 1 94 ? -8.594 37.25 6.066 1 97.44 94 PRO A CA 1
ATOM 670 C C . PRO A 1 94 ? -8.375 37.031 7.559 1 97.44 94 PRO A C 1
ATOM 672 O O . PRO A 1 94 ? -9.109 36.25 8.172 1 97.44 94 PRO A O 1
ATOM 675 N N . LYS A 1 95 ? -7.43 37.594 8.117 1 96.12 95 LYS A N 1
ATOM 676 C CA . LYS A 1 95 ? -7.102 37.406 9.531 1 96.12 95 LYS A CA 1
ATOM 677 C C . LYS A 1 95 ? -6.742 38.719 10.211 1 96.12 95 LYS A C 1
ATOM 679 O O . LYS A 1 95 ? -6.008 38.719 11.203 1 96.12 95 LYS A O 1
ATOM 684 N N . GLU A 1 96 ? -7.207 39.781 9.68 1 97.75 96 GLU A N 1
ATOM 685 C CA . GLU A 1 96 ? -6.754 41.094 10.125 1 97.75 96 GLU A CA 1
ATOM 686 C C . GLU A 1 96 ? -7.59 41.594 11.297 1 97.75 96 GLU A C 1
ATOM 688 O O . GLU A 1 96 ? -7.066 42.25 12.211 1 97.75 96 GLU A O 1
ATOM 693 N N . THR A 1 97 ? -8.867 41.5 11.297 1 97.94 97 THR A N 1
ATOM 694 C CA . THR A 1 97 ? -9.766 42 12.336 1 97.94 97 THR A CA 1
ATOM 695 C C . THR A 1 97 ? -10.219 40.875 13.25 1 97.94 97 THR A C 1
ATOM 697 O O . THR A 1 97 ? -10.023 39.688 12.93 1 97.94 97 THR A O 1
ATOM 700 N N . ASP A 1 98 ? -10.758 41.25 14.406 1 97.38 98 ASP A N 1
ATOM 701 C CA . ASP A 1 98 ? -11.305 40.25 15.328 1 97.38 98 ASP A CA 1
ATOM 702 C C . ASP A 1 98 ? -12.422 39.438 14.664 1 97.38 98 ASP A C 1
ATOM 704 O O . ASP A 1 98 ? -12.578 38.25 14.922 1 97.38 98 ASP A O 1
ATOM 708 N N . GLU A 1 99 ? -13.164 40.125 13.914 1 97.5 99 GLU A N 1
ATOM 709 C CA . GLU A 1 99 ? -14.234 39.469 13.172 1 97.5 99 GLU A CA 1
ATOM 710 C C . GLU A 1 99 ? -13.664 38.469 12.164 1 97.5 99 GLU A C 1
ATOM 712 O O . GLU A 1 99 ? -14.18 37.344 12.016 1 97.5 99 GLU A O 1
ATOM 717 N N . ASP A 1 100 ? -12.641 38.844 11.469 1 97.31 100 ASP A N 1
ATOM 718 C CA . ASP A 1 100 ? -11.953 37.969 10.539 1 97.31 100 ASP A CA 1
ATOM 719 C C . ASP A 1 100 ? -11.453 36.688 11.25 1 97.31 100 ASP A C 1
ATOM 721 O O . ASP A 1 100 ? -11.664 35.594 10.766 1 97.31 100 ASP A O 1
ATOM 725 N N . LYS A 1 101 ? -10.875 36.906 12.328 1 97.44 101 LYS A N 1
ATOM 726 C CA . LYS A 1 101 ? -10.289 35.812 13.078 1 97.44 101 LYS A CA 1
ATOM 727 C C . LYS A 1 101 ? -11.367 34.844 13.57 1 97.44 101 LYS A C 1
ATOM 729 O O . LYS A 1 101 ? -11.18 33.625 13.562 1 97.44 101 LYS A O 1
ATOM 734 N N . ALA A 1 102 ? -12.422 35.406 14 1 97.38 102 ALA A N 1
ATOM 735 C CA . ALA A 1 102 ? -13.531 34.594 14.453 1 97.38 102 ALA A CA 1
ATOM 736 C C . ALA A 1 102 ? -14.109 33.781 13.305 1 97.38 102 ALA A C 1
ATOM 738 O O . ALA A 1 102 ? -14.422 32.594 13.477 1 97.38 102 ALA A O 1
ATOM 739 N N . ALA A 1 103 ? -14.242 34.344 12.219 1 97.69 103 ALA A N 1
ATOM 740 C CA . ALA A 1 103 ? -14.75 33.656 11.031 1 97.69 103 ALA A CA 1
ATOM 741 C C . ALA A 1 103 ? -13.797 32.531 10.602 1 97.69 103 ALA A C 1
ATOM 743 O O . ALA A 1 103 ? -14.242 31.469 10.188 1 97.69 103 ALA A O 1
ATOM 744 N N . ARG A 1 104 ? -12.586 32.812 10.695 1 97.56 104 ARG A N 1
ATOM 745 C CA . ARG A 1 104 ? -11.562 31.844 10.344 1 97.56 104 ARG A CA 1
ATOM 746 C C . ARG A 1 104 ? -11.617 30.641 11.273 1 97.56 104 ARG A C 1
ATOM 748 O O . ARG A 1 104 ? -11.508 29.5 10.82 1 97.56 104 ARG A O 1
ATOM 755 N N . ARG A 1 105 ? -11.727 30.875 12.492 1 97.19 105 ARG A N 1
ATOM 756 C CA . ARG A 1 105 ? -11.805 29.797 13.469 1 97.19 105 ARG A CA 1
ATOM 757 C C . ARG A 1 105 ? -13.008 28.906 13.203 1 97.19 105 ARG A C 1
ATOM 759 O O . ARG A 1 105 ? -12.898 27.672 13.25 1 97.19 105 ARG A O 1
ATOM 766 N N . THR A 1 106 ? -14.086 29.547 12.922 1 98.12 106 THR A N 1
ATOM 767 C CA . THR A 1 106 ? -15.305 28.797 12.641 1 98.12 106 THR A CA 1
ATOM 768 C C . THR A 1 106 ? -15.156 27.969 11.367 1 98.12 106 THR A C 1
ATOM 770 O O . THR A 1 106 ? -15.516 26.797 11.336 1 98.12 106 THR A O 1
ATOM 773 N N . ALA A 1 107 ? -14.609 28.562 10.375 1 98.31 107 ALA A N 1
ATOM 774 C CA . ALA A 1 107 ? -14.398 27.891 9.094 1 98.31 107 ALA A CA 1
ATOM 775 C C . ALA A 1 107 ? -13.43 26.719 9.25 1 98.31 107 ALA A C 1
ATOM 777 O O . ALA A 1 107 ? -13.625 25.656 8.648 1 98.31 107 ALA A O 1
ATOM 778 N N . MET A 1 108 ? -12.445 26.953 10.086 1 98.12 108 MET A N 1
ATOM 779 C CA . MET A 1 108 ? -11.438 25.922 10.305 1 98.12 108 MET A CA 1
ATOM 780 C C . MET A 1 108 ? -12.047 24.703 10.992 1 98.12 108 MET A C 1
ATOM 782 O O . MET A 1 108 ? -11.805 23.562 10.578 1 98.12 108 MET A O 1
ATOM 786 N N . GLN A 1 109 ? -12.836 24.938 11.961 1 98.5 109 GLN A N 1
ATOM 787 C CA . GLN A 1 109 ? -13.469 23.828 12.672 1 98.5 109 GLN A CA 1
ATOM 788 C C . GLN A 1 109 ? -14.375 23.031 11.75 1 98.5 109 GLN A C 1
ATOM 790 O O . GLN A 1 109 ? -14.375 21.797 11.797 1 98.5 109 GLN A O 1
ATOM 795 N N . LYS A 1 110 ? -15.086 23.734 10.891 1 98.19 110 LYS A N 1
ATOM 796 C CA . LYS A 1 110 ? -15.945 23.047 9.93 1 98.19 110 LYS A CA 1
ATOM 797 C C . LYS A 1 110 ? -15.125 22.25 8.922 1 98.19 110 LYS A C 1
ATOM 799 O O . LYS A 1 110 ? -15.453 21.109 8.617 1 98.19 110 LYS A O 1
ATOM 804 N N . ALA A 1 111 ? -14.102 22.828 8.438 1 98.12 111 ALA A N 1
ATOM 805 C CA . ALA A 1 111 ? -13.242 22.172 7.453 1 98.12 111 ALA A CA 1
ATOM 806 C C . ALA A 1 111 ? -12.555 20.938 8.039 1 98.12 111 ALA A C 1
ATOM 808 O O . ALA A 1 111 ? -12.461 19.906 7.383 1 98.12 111 ALA A O 1
ATOM 809 N N . LEU A 1 112 ? -12.125 21.078 9.273 1 98.31 112 LEU A N 1
ATOM 810 C CA . LEU A 1 112 ? -11.445 19.969 9.93 1 98.31 112 LEU A CA 1
ATOM 811 C C . LEU A 1 112 ? -12.391 18.781 10.148 1 98.31 112 LEU A C 1
ATOM 813 O O . LEU A 1 112 ? -12.008 17.625 9.969 1 98.31 112 LEU A O 1
ATOM 817 N N . LYS A 1 113 ? -13.578 19.078 10.523 1 98.25 113 LYS A N 1
ATOM 818 C CA . LYS A 1 113 ? -14.555 18 10.695 1 98.25 113 LYS A CA 1
ATOM 819 C C . LYS A 1 113 ? -14.828 17.281 9.375 1 98.25 113 LYS A C 1
ATOM 821 O O . LYS A 1 113 ? -14.883 16.062 9.336 1 98.25 113 LYS A O 1
ATOM 826 N N . THR A 1 114 ? -14.969 18.062 8.359 1 97.56 114 THR A N 1
ATOM 827 C CA . THR A 1 114 ? -15.172 17.484 7.035 1 97.56 114 THR A CA 1
ATOM 828 C C . THR A 1 114 ? -13.961 16.656 6.613 1 97.56 114 THR A C 1
ATOM 830 O O . THR A 1 114 ? -14.109 15.547 6.078 1 97.56 114 THR A O 1
ATOM 833 N N . ALA A 1 115 ? -12.82 17.141 6.879 1 97.62 115 ALA A N 1
ATOM 834 C CA . ALA A 1 115 ? -11.578 16.484 6.484 1 97.62 115 ALA A CA 1
ATOM 835 C C . ALA A 1 115 ? -11.359 15.203 7.277 1 97.62 115 ALA A C 1
ATOM 837 O O . ALA A 1 115 ? -10.719 14.266 6.793 1 97.62 115 ALA A O 1
ATOM 838 N N . ALA A 1 116 ? -11.875 15.102 8.469 1 98.31 116 ALA A N 1
ATOM 839 C CA . ALA A 1 116 ? -11.766 13.891 9.281 1 98.31 116 ALA A CA 1
ATOM 840 C C . ALA A 1 116 ? -12.703 12.805 8.773 1 98.31 116 ALA A C 1
ATOM 842 O O . ALA A 1 116 ? -12.43 11.609 8.914 1 98.31 116 ALA A O 1
ATOM 843 N N . GLN A 1 117 ? -13.781 13.188 8.172 1 97.94 117 GLN A N 1
ATOM 844 C CA . GLN A 1 117 ? -14.805 12.25 7.727 1 97.94 117 GLN A CA 1
ATOM 845 C C . GLN A 1 117 ? -14.328 11.43 6.535 1 97.94 117 GLN A C 1
ATOM 847 O O . GLN A 1 117 ? -14.641 10.242 6.422 1 97.94 117 GLN A O 1
ATOM 852 N N . SER A 1 118 ? -13.602 12.078 5.676 1 97.25 118 SER A N 1
ATOM 853 C CA . SER A 1 118 ? -13.133 11.414 4.465 1 97.25 118 SER A CA 1
ATOM 854 C C . SER A 1 118 ? -12.273 10.195 4.801 1 97.25 118 SER A C 1
ATOM 856 O O . SER A 1 118 ? -12.602 9.07 4.426 1 97.25 118 SER A O 1
ATOM 858 N N . PRO A 1 119 ? -11.172 10.328 5.57 1 98.69 119 PRO A N 1
ATOM 859 C CA . PRO A 1 119 ? -10.391 9.141 5.922 1 98.69 119 PRO A CA 1
ATOM 860 C C . PRO A 1 119 ? -11.164 8.156 6.797 1 98.69 119 PRO A C 1
ATOM 862 O O . PRO A 1 119 ? -10.93 6.949 6.727 1 98.69 119 PRO A O 1
ATOM 865 N N . PHE A 1 120 ? -12.094 8.641 7.574 1 98.81 120 PHE A N 1
ATOM 866 C CA . PHE A 1 120 ? -12.922 7.738 8.367 1 98.81 120 PHE A CA 1
ATOM 867 C C . PHE A 1 120 ? -13.773 6.848 7.469 1 98.81 120 PHE A C 1
ATOM 869 O O . PHE A 1 120 ? -13.891 5.645 7.715 1 98.81 120 PHE A O 1
ATOM 876 N N . GLU A 1 121 ? -14.367 7.41 6.516 1 98.62 121 GLU A N 1
ATOM 877 C CA . GLU A 1 121 ? -15.141 6.645 5.543 1 98.62 121 GLU A CA 1
ATOM 878 C C . GLU A 1 121 ? -14.266 5.609 4.84 1 98.62 121 GLU A C 1
ATOM 880 O O . GLU A 1 121 ? -14.703 4.48 4.598 1 98.62 121 GLU A O 1
ATOM 885 N N . MET A 1 122 ? -13.094 5.941 4.496 1 98.44 122 MET A N 1
ATOM 886 C CA . MET A 1 122 ? -12.133 5.012 3.902 1 98.44 122 MET A CA 1
ATOM 887 C C . MET A 1 122 ? -11.93 3.797 4.801 1 98.44 122 MET A C 1
ATOM 889 O O . MET A 1 122 ? -11.852 2.666 4.316 1 98.44 122 MET A O 1
ATOM 893 N N . MET A 1 123 ? -11.766 4.113 6.094 1 98.94 123 MET A N 1
ATOM 894 C CA . MET A 1 123 ? -11.555 3.025 7.043 1 98.94 123 MET A CA 1
ATOM 895 C C . MET A 1 123 ? -12.719 2.037 6.996 1 98.94 123 MET A C 1
ATOM 897 O O . MET A 1 123 ? -12.5 0.823 7.012 1 98.94 123 MET A O 1
ATOM 901 N N . THR A 1 124 ? -13.914 2.52 6.914 1 98.94 124 THR A N 1
ATOM 902 C CA . THR A 1 124 ? -15.094 1.658 6.844 1 98.94 124 THR A CA 1
ATOM 903 C C . THR A 1 124 ? -15.055 0.793 5.59 1 98.94 124 THR A C 1
ATOM 905 O O . THR A 1 124 ? -15.32 -0.409 5.648 1 98.94 124 THR A O 1
ATOM 908 N N . LEU A 1 125 ? -14.734 1.398 4.477 1 98.94 125 LEU A N 1
ATOM 909 C CA . LEU A 1 125 ? -14.625 0.671 3.217 1 98.94 125 LEU A CA 1
ATOM 910 C C . LEU A 1 125 ? -13.555 -0.406 3.303 1 98.94 125 LEU A C 1
ATOM 912 O O . LEU A 1 125 ? -13.734 -1.517 2.799 1 98.94 125 LEU A O 1
ATOM 916 N N . MET A 1 126 ? -12.438 -0.105 3.932 1 98.94 126 MET A N 1
ATOM 917 C CA . MET A 1 126 ? -11.305 -1.028 3.988 1 98.94 126 MET A CA 1
ATOM 918 C C . MET A 1 126 ? -11.617 -2.211 4.898 1 98.94 126 MET A C 1
ATOM 920 O O . MET A 1 126 ? -11.18 -3.334 4.637 1 98.94 126 MET A O 1
ATOM 924 N N . VAL A 1 127 ? -12.328 -1.946 5.98 1 98.94 127 VAL A N 1
ATOM 925 C CA . VAL A 1 127 ? -12.734 -3.049 6.848 1 98.94 127 VAL A CA 1
ATOM 926 C C . VAL A 1 127 ? -13.695 -3.969 6.098 1 98.94 127 VAL A C 1
ATOM 928 O O . VAL A 1 127 ? -13.578 -5.195 6.172 1 98.94 127 VAL A O 1
ATOM 931 N N . GLU A 1 128 ? -14.648 -3.387 5.387 1 98.94 128 GLU A N 1
ATOM 932 C CA . GLU A 1 128 ? -15.531 -4.195 4.555 1 98.94 128 GLU A CA 1
ATOM 933 C C . GLU A 1 128 ? -14.734 -5 3.527 1 98.94 128 GLU A C 1
ATOM 935 O O . GLU A 1 128 ? -15.016 -6.18 3.305 1 98.94 128 GLU A O 1
ATOM 940 N N . ALA A 1 129 ? -13.773 -4.391 2.918 1 99 129 ALA A N 1
ATOM 941 C CA . ALA A 1 129 ? -12.914 -5.055 1.938 1 99 129 ALA A CA 1
ATOM 942 C C . ALA A 1 129 ? -12.164 -6.223 2.57 1 99 129 ALA A C 1
ATOM 944 O O . ALA A 1 129 ? -12.062 -7.297 1.974 1 99 129 ALA A O 1
ATOM 945 N N . LEU A 1 130 ? -11.641 -5.996 3.75 1 99 130 LEU A N 1
ATOM 946 C CA . LEU A 1 130 ? -10.93 -7.059 4.457 1 99 130 LEU A CA 1
ATOM 947 C C . LEU A 1 130 ? -11.875 -8.203 4.805 1 99 130 LEU A C 1
ATOM 949 O O . LEU A 1 130 ? -11.492 -9.375 4.73 1 99 130 LEU A O 1
ATOM 953 N N . GLU A 1 131 ? -13.094 -7.891 5.156 1 98.94 131 GLU A N 1
ATOM 954 C CA . GLU A 1 131 ? -14.078 -8.922 5.477 1 98.94 131 GLU A CA 1
ATOM 955 C C . GLU A 1 131 ? -14.344 -9.82 4.273 1 98.94 131 GLU A C 1
ATOM 957 O O . GLU A 1 131 ? -14.352 -11.047 4.398 1 98.94 131 GLU A O 1
ATOM 962 N N . ILE A 1 132 ? -14.555 -9.25 3.115 1 98.81 132 ILE A N 1
ATOM 963 C CA . ILE A 1 132 ? -14.883 -10.086 1.967 1 98.81 132 ILE A CA 1
ATOM 964 C C . ILE A 1 132 ? -13.633 -10.812 1.481 1 98.81 132 ILE A C 1
ATOM 966 O O . ILE A 1 132 ? -13.719 -11.945 0.988 1 98.81 132 ILE A O 1
ATOM 970 N N . THR A 1 133 ? -12.453 -10.203 1.6 1 98.94 133 THR A N 1
ATOM 971 C CA . THR A 1 133 ? -11.203 -10.891 1.282 1 98.94 133 THR A CA 1
ATOM 972 C C . THR A 1 133 ? -11.031 -12.125 2.16 1 98.94 133 THR A C 1
ATOM 974 O O . THR A 1 133 ? -10.656 -13.188 1.671 1 98.94 133 THR A O 1
ATOM 977 N N . ALA A 1 134 ? -11.336 -11.953 3.416 1 98.94 134 ALA A N 1
ATOM 978 C CA . ALA A 1 134 ? -11.242 -13.07 4.355 1 98.94 134 ALA A CA 1
ATOM 979 C C . ALA A 1 134 ? -12.148 -14.219 3.932 1 98.94 134 ALA A C 1
ATOM 981 O O . ALA A 1 134 ? -11.781 -15.391 4.059 1 98.94 134 ALA A O 1
ATOM 982 N N . THR A 1 135 ? -13.281 -13.906 3.402 1 98.81 135 THR A N 1
ATOM 983 C CA . THR A 1 135 ? -14.258 -14.914 2.998 1 98.81 135 THR A CA 1
ATOM 984 C C . THR A 1 135 ? -13.734 -15.727 1.812 1 98.81 135 THR A C 1
ATOM 986 O O . THR A 1 135 ? -14.07 -16.906 1.659 1 98.81 135 THR A O 1
ATOM 989 N N . ALA A 1 136 ? -12.875 -15.133 1.021 1 98.75 136 ALA A N 1
ATOM 990 C CA . ALA A 1 136 ? -12.352 -15.781 -0.177 1 98.75 136 ALA A CA 1
ATOM 991 C C . ALA A 1 136 ? -11.242 -16.766 0.176 1 98.75 136 ALA A C 1
ATOM 993 O O . ALA A 1 136 ? -10.945 -17.688 -0.6 1 98.75 136 ALA A O 1
ATOM 994 N N . VAL A 1 137 ? -10.594 -16.578 1.314 1 98.62 137 VAL A N 1
ATOM 995 C CA . VAL A 1 137 ? -9.469 -17.422 1.708 1 98.62 137 VAL A CA 1
ATOM 996 C C . VAL A 1 137 ? -9.93 -18.859 1.862 1 98.62 137 VAL A C 1
ATOM 998 O O . VAL A 1 137 ? -10.883 -19.141 2.596 1 98.62 137 VAL A O 1
ATOM 1001 N N . GLY A 1 138 ? -9.344 -19.781 1.143 1 97.38 138 GLY A N 1
ATOM 1002 C CA . GLY A 1 138 ? -9.672 -21.203 1.206 1 97.38 138 GLY A CA 1
ATOM 1003 C C . GLY A 1 138 ? -10.852 -21.578 0.331 1 97.38 138 GLY A C 1
ATOM 1004 O O . GLY A 1 138 ? -11.211 -22.75 0.245 1 97.38 138 GLY A O 1
ATOM 1005 N N . LYS A 1 139 ? -11.461 -20.656 -0.353 1 98.25 139 LYS A N 1
ATOM 1006 C CA . LYS A 1 139 ? -12.633 -20.906 -1.194 1 98.25 139 LYS A CA 1
ATOM 1007 C C . LYS A 1 139 ? -12.43 -20.328 -2.594 1 98.25 139 LYS A C 1
ATOM 1009 O O . LYS A 1 139 ? -13.383 -19.844 -3.209 1 98.25 139 LYS A O 1
ATOM 1014 N N . SER A 1 140 ? -11.18 -20.203 -2.992 1 98.25 140 SER A N 1
ATOM 1015 C CA . SER A 1 140 ? -10.883 -19.594 -4.281 1 98.25 140 SER A CA 1
ATOM 1016 C C . SER A 1 140 ? -9.68 -20.25 -4.941 1 98.25 140 SER A C 1
ATOM 1018 O O . SER A 1 140 ? -9.148 -21.25 -4.422 1 98.25 140 SER A O 1
ATOM 1020 N N . ASN A 1 141 ? -9.383 -19.766 -6.152 1 97.44 141 ASN A N 1
ATOM 1021 C CA . ASN A 1 141 ? -8.273 -20.312 -6.93 1 97.44 141 ASN A CA 1
ATOM 1022 C C . ASN A 1 141 ? -6.996 -20.391 -6.102 1 97.44 141 ASN A C 1
ATOM 1024 O O . ASN A 1 141 ? -6.426 -19.375 -5.727 1 97.44 141 ASN A O 1
ATOM 1028 N N . THR A 1 142 ? -6.496 -21.641 -5.863 1 95.88 142 THR A N 1
ATOM 1029 C CA . THR A 1 142 ? -5.363 -21.859 -4.969 1 95.88 142 THR A CA 1
ATOM 1030 C C . THR A 1 142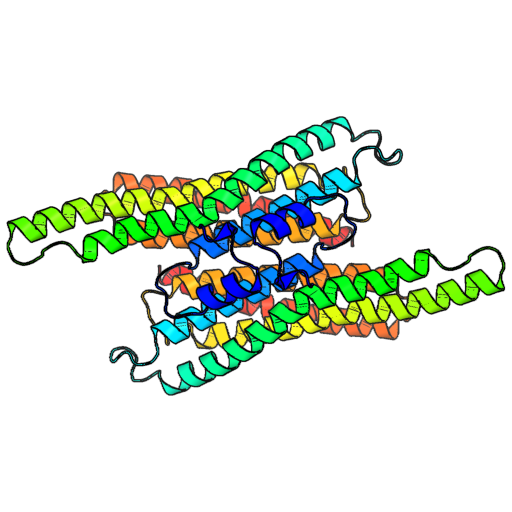 ? -4.078 -21.312 -5.578 1 95.88 142 THR A C 1
ATOM 1032 O O . THR A 1 142 ? -3.16 -20.922 -4.852 1 95.88 142 THR A O 1
ATOM 1035 N N . ASN A 1 143 ? -4.039 -21.172 -6.867 1 93.38 143 ASN A N 1
ATOM 1036 C CA . ASN A 1 143 ? -2.852 -20.656 -7.543 1 93.38 143 ASN A CA 1
ATOM 1037 C C . ASN A 1 143 ? -2.711 -19.156 -7.355 1 93.38 143 ASN A C 1
ATOM 1039 O O . ASN A 1 143 ? -1.646 -18.594 -7.609 1 93.38 143 ASN A O 1
ATOM 1043 N N . ALA A 1 144 ? -3.764 -18.5 -6.906 1 95.62 144 ALA A N 1
ATOM 1044 C CA . ALA A 1 144 ? -3.762 -17.062 -6.703 1 95.62 144 ALA A CA 1
ATOM 1045 C C . ALA A 1 144 ? -3.908 -16.703 -5.227 1 95.62 144 ALA A C 1
ATOM 1047 O O . ALA A 1 144 ? -4.262 -15.578 -4.879 1 95.62 144 ALA A O 1
ATOM 1048 N N . ALA A 1 145 ? -3.668 -17.672 -4.363 1 96.31 145 ALA A N 1
ATOM 1049 C CA . ALA A 1 145 ? -3.859 -17.484 -2.926 1 96.31 145 ALA A CA 1
ATOM 1050 C C . ALA A 1 145 ? -2.959 -16.375 -2.391 1 96.31 145 ALA A C 1
ATOM 1052 O O . ALA A 1 145 ? -3.377 -15.594 -1.542 1 96.31 145 ALA A O 1
ATOM 1053 N N . SER A 1 146 ? -1.723 -16.312 -2.895 1 97.69 146 SER A N 1
ATOM 1054 C CA . SER A 1 146 ? -0.782 -15.305 -2.412 1 97.69 146 SER A CA 1
ATOM 1055 C C . SER A 1 146 ? -1.294 -13.898 -2.686 1 97.69 146 SER A C 1
ATOM 1057 O O . SER A 1 146 ? -0.995 -12.969 -1.936 1 97.69 146 SER A O 1
ATOM 1059 N N . ASP A 1 147 ? -2.082 -13.773 -3.738 1 98.69 147 ASP A N 1
ATOM 1060 C CA . ASP A 1 147 ? -2.623 -12.461 -4.074 1 98.69 147 ASP A CA 1
ATOM 1061 C C . ASP A 1 147 ? -3.633 -12 -3.029 1 98.69 147 ASP A C 1
ATOM 1063 O O . ASP A 1 147 ? -3.783 -10.797 -2.793 1 98.69 147 ASP A O 1
ATOM 1067 N N . LEU A 1 148 ? -4.367 -12.922 -2.34 1 98.88 148 LEU A N 1
ATOM 1068 C CA . LEU A 1 148 ? -5.227 -12.547 -1.225 1 98.88 148 LEU A CA 1
ATOM 1069 C C . LEU A 1 148 ? -4.402 -12.055 -0.043 1 98.88 148 LEU A C 1
ATOM 1071 O O . LEU A 1 148 ? -4.836 -11.164 0.696 1 98.88 148 LEU A O 1
ATOM 1075 N N . GLY A 1 149 ? -3.227 -12.641 0.154 1 98.94 149 GLY A N 1
ATOM 1076 C CA . GLY A 1 149 ? -2.322 -12.141 1.174 1 98.94 149 GLY A CA 1
ATOM 1077 C C . GLY A 1 149 ? -1.857 -10.719 0.912 1 98.94 149 GLY A C 1
ATOM 1078 O O . GLY A 1 149 ? -1.912 -9.867 1.803 1 98.94 149 GLY A O 1
ATOM 1079 N N . VAL A 1 150 ? -1.443 -10.484 -0.327 1 98.94 150 VAL A N 1
ATOM 1080 C CA . VAL A 1 150 ? -0.997 -9.148 -0.703 1 98.94 150 VAL A CA 1
ATOM 1081 C C . VAL A 1 150 ? -2.162 -8.172 -0.606 1 98.94 150 VAL A C 1
ATOM 1083 O O . VAL A 1 150 ? -1.98 -7.016 -0.208 1 98.94 150 VAL A O 1
ATOM 1086 N N . ALA A 1 151 ? -3.373 -8.641 -0.974 1 98.94 151 ALA A N 1
ATOM 1087 C CA . ALA A 1 151 ? -4.566 -7.812 -0.825 1 98.94 151 ALA A CA 1
ATOM 1088 C C . ALA A 1 151 ? -4.738 -7.359 0.622 1 98.94 151 ALA A C 1
ATOM 1090 O O . ALA A 1 151 ? -4.906 -6.164 0.888 1 98.94 151 ALA A O 1
ATOM 1091 N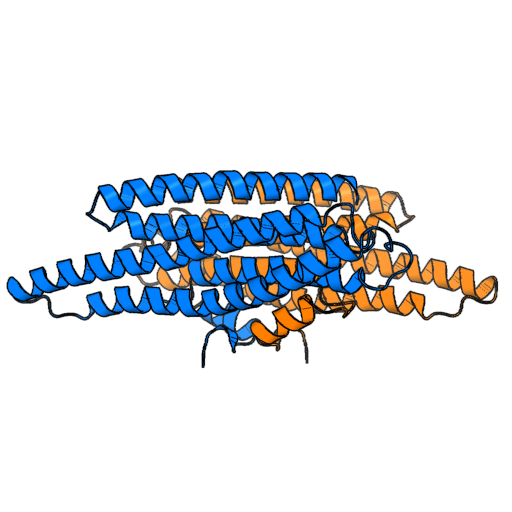 N . ALA A 1 152 ? -4.66 -8.289 1.511 1 99 152 ALA A N 1
ATOM 1092 C CA . ALA A 1 152 ? -4.852 -7.992 2.928 1 99 152 ALA A CA 1
ATOM 1093 C C . ALA A 1 152 ? -3.787 -7.023 3.434 1 99 152 ALA A C 1
ATOM 1095 O O . ALA A 1 152 ? -4.086 -6.117 4.219 1 99 152 ALA A O 1
ATOM 1096 N N . LEU A 1 153 ? -2.564 -7.219 3.006 1 99 153 LEU A N 1
ATOM 1097 C CA . LEU A 1 153 ? -1.46 -6.359 3.41 1 99 153 LEU A CA 1
ATOM 1098 C C . LEU A 1 153 ? -1.692 -4.926 2.945 1 99 153 LEU A C 1
ATOM 1100 O O . LEU A 1 153 ? -1.493 -3.979 3.713 1 99 153 LEU A O 1
ATOM 1104 N N . ASN A 1 154 ? -2.1 -4.754 1.713 1 98.94 154 ASN A N 1
ATOM 1105 C CA . ASN A 1 154 ? -2.377 -3.424 1.18 1 98.94 154 ASN A CA 1
ATOM 1106 C C . ASN A 1 154 ? -3.564 -2.775 1.885 1 98.94 154 ASN A C 1
ATOM 1108 O O . ASN A 1 154 ? -3.523 -1.588 2.215 1 98.94 154 ASN A O 1
ATOM 1112 N N . LEU A 1 155 ? -4.59 -3.535 2.113 1 99 155 LEU A N 1
ATOM 1113 C CA . LEU A 1 155 ? -5.77 -3.02 2.805 1 99 155 LEU A CA 1
ATOM 1114 C C . LEU A 1 155 ? -5.422 -2.604 4.23 1 99 155 LEU A C 1
ATOM 1116 O O . LEU A 1 155 ? -5.902 -1.575 4.715 1 99 155 LEU A O 1
ATOM 1120 N N . LYS A 1 156 ? -4.617 -3.342 4.902 1 99 156 LYS A N 1
ATOM 1121 C CA . LYS A 1 156 ? -4.199 -2.998 6.258 1 99 156 LYS A CA 1
ATOM 1122 C C . LYS A 1 156 ? -3.375 -1.712 6.27 1 99 156 LYS A C 1
ATOM 1124 O O . LYS A 1 156 ? -3.57 -0.852 7.129 1 99 156 LYS A O 1
ATOM 1129 N N . ALA A 1 157 ? -2.412 -1.641 5.328 1 98.94 157 ALA A N 1
ATOM 1130 C CA . ALA A 1 157 ? -1.612 -0.423 5.227 1 98.94 157 ALA A CA 1
ATOM 1131 C C . ALA A 1 157 ? -2.498 0.795 4.984 1 98.94 157 ALA A C 1
ATOM 1133 O O . ALA A 1 157 ? -2.301 1.847 5.598 1 98.94 157 ALA A O 1
ATOM 1134 N N . GLY A 1 158 ? -3.492 0.621 4.055 1 98.94 158 GLY A N 1
ATOM 1135 C CA . GLY A 1 158 ? -4.445 1.691 3.814 1 98.94 158 GLY A CA 1
ATOM 1136 C C . GLY A 1 158 ? -5.254 2.059 5.043 1 98.94 158 GLY A C 1
ATOM 1137 O O . GLY A 1 158 ? -5.438 3.242 5.344 1 98.94 158 GLY A O 1
ATOM 1138 N N . LEU A 1 159 ? -5.703 1.104 5.77 1 98.94 159 LEU A N 1
ATOM 1139 C CA . LEU A 1 159 ? -6.508 1.296 6.969 1 98.94 159 LEU A CA 1
ATOM 1140 C C . LEU A 1 159 ? -5.723 2.057 8.031 1 98.94 159 LEU A C 1
ATOM 1142 O O . LEU A 1 159 ? -6.211 3.047 8.578 1 98.94 159 LEU A O 1
ATOM 1146 N N . GLN A 1 160 ? -4.535 1.609 8.305 1 98.94 160 GLN A N 1
ATOM 1147 C CA . GLN A 1 160 ? -3.691 2.271 9.297 1 98.94 160 GLN A CA 1
ATOM 1148 C C . GLN A 1 160 ? -3.32 3.682 8.844 1 98.94 160 GLN A C 1
ATOM 1150 O O . GLN A 1 160 ? -3.252 4.602 9.664 1 98.94 160 GLN A O 1
ATOM 1155 N N . GLY A 1 161 ? -3.043 3.793 7.555 1 98.94 161 GLY A N 1
ATOM 1156 C CA . GLY A 1 161 ? -2.768 5.117 7.016 1 98.94 161 GLY A CA 1
ATOM 1157 C C . GLY A 1 161 ? -3.943 6.07 7.145 1 98.94 161 GLY A C 1
ATOM 1158 O O . GLY A 1 161 ? -3.771 7.227 7.527 1 98.94 161 GLY A O 1
ATOM 1159 N N . ALA A 1 162 ? -5.129 5.574 6.809 1 98.88 162 ALA A N 1
ATOM 1160 C CA . ALA A 1 162 ? -6.34 6.371 6.969 1 98.88 162 ALA A CA 1
ATOM 1161 C C . ALA A 1 162 ? -6.539 6.781 8.43 1 98.88 162 ALA A C 1
ATOM 1163 O O . ALA A 1 162 ? -6.934 7.914 8.711 1 98.88 162 ALA A O 1
ATOM 1164 N N . TRP A 1 163 ? -6.234 5.922 9.312 1 98.94 163 TRP A N 1
ATOM 1165 C CA . TRP A 1 163 ? -6.355 6.211 10.742 1 98.94 163 TRP A CA 1
ATOM 1166 C C . TRP A 1 163 ? -5.441 7.363 11.141 1 98.94 163 TRP A C 1
ATOM 1168 O O . TRP A 1 163 ? -5.859 8.266 11.867 1 98.94 163 TRP A O 1
ATOM 1178 N N . LEU A 1 164 ? -4.207 7.316 10.695 1 98.81 164 LEU A N 1
ATOM 1179 C CA . LEU A 1 164 ? -3.299 8.422 10.977 1 98.81 164 LEU A CA 1
ATOM 1180 C C . LEU A 1 164 ? -3.891 9.742 10.5 1 98.81 164 LEU A C 1
ATOM 1182 O O . LEU A 1 164 ? -3.777 10.766 11.188 1 98.81 164 LEU A O 1
ATOM 1186 N N . ASN A 1 165 ? -4.539 9.711 9.352 1 98.06 165 ASN A N 1
ATOM 1187 C CA . ASN A 1 165 ? -5.129 10.922 8.797 1 98.06 165 ASN A CA 1
ATOM 1188 C C . ASN A 1 165 ? -6.344 11.375 9.602 1 98.06 165 ASN A C 1
ATOM 1190 O O . ASN A 1 165 ? -6.578 12.578 9.758 1 98.06 165 ASN A O 1
ATOM 1194 N N . VAL A 1 166 ? -7.125 10.43 10.109 1 98.75 166 VAL A N 1
ATOM 1195 C CA . VAL A 1 166 ? -8.211 10.781 11.016 1 98.75 166 VAL A CA 1
ATOM 1196 C C . VAL A 1 166 ? -7.645 11.492 12.242 1 98.75 166 VAL A C 1
ATOM 1198 O O . VAL A 1 166 ? -8.125 12.562 12.625 1 98.75 166 VAL A O 1
ATOM 1201 N N . LEU A 1 167 ? -6.582 10.938 12.797 1 98.56 167 LEU A N 1
ATOM 1202 C CA . LEU A 1 167 ? -6.016 11.445 14.039 1 98.56 167 LEU A CA 1
ATOM 1203 C C . LEU A 1 167 ? -5.461 12.852 13.852 1 98.56 167 LEU A C 1
ATOM 1205 O O . LEU A 1 167 ? -5.652 13.719 14.711 1 98.56 167 LEU A O 1
ATOM 1209 N N . ILE A 1 168 ? -4.789 13.125 12.781 1 97.06 168 ILE A N 1
ATOM 1210 C CA . ILE A 1 168 ? -4.184 14.438 12.578 1 97.06 168 ILE A CA 1
ATOM 1211 C C . ILE A 1 168 ? -5.277 15.5 12.469 1 97.06 168 ILE A C 1
ATOM 1213 O O . ILE A 1 168 ? -5.117 16.625 12.961 1 97.06 168 ILE A O 1
ATOM 1217 N N . ASN A 1 169 ? -6.383 15.141 11.797 1 97 169 ASN A N 1
ATOM 1218 C CA . ASN A 1 169 ? -7.484 16.094 11.703 1 97 169 ASN A CA 1
ATOM 1219 C C . ASN A 1 169 ? -8.172 16.297 13.055 1 97 169 ASN A C 1
ATOM 1221 O O . ASN A 1 169 ? -8.508 17.422 13.422 1 97 169 ASN A O 1
ATOM 1225 N N . LEU A 1 170 ? -8.367 15.242 13.797 1 98.38 170 LEU A N 1
ATOM 1226 C CA . LEU A 1 170 ? -9.031 15.312 15.094 1 98.38 170 LEU A CA 1
ATOM 1227 C C . LEU A 1 170 ? -8.258 16.219 16.047 1 98.38 170 LEU A C 1
ATOM 1229 O O . LEU A 1 170 ? -8.859 16.875 16.906 1 98.38 170 LEU A O 1
ATOM 1233 N N . SER A 1 171 ? -6.953 16.25 15.891 1 97.19 171 SER A N 1
ATOM 1234 C CA . SER A 1 171 ? -6.102 16.984 16.828 1 97.19 171 SER A CA 1
ATOM 1235 C C . SER A 1 171 ? -6.402 18.484 16.781 1 97.19 171 SER A C 1
ATOM 1237 O O . SER A 1 171 ? -6.121 19.203 17.734 1 97.19 171 SER A O 1
ATOM 1239 N N . GLY A 1 172 ? -7.074 18.969 15.703 1 96.75 172 GLY A N 1
ATOM 1240 C CA . GLY A 1 172 ? -7.383 20.391 15.562 1 96.75 172 GLY A CA 1
ATOM 1241 C C . GLY A 1 172 ? -8.836 20.703 15.836 1 96.75 172 GLY A C 1
ATOM 1242 O O . GLY A 1 172 ? -9.25 21.859 15.758 1 96.75 172 GLY A O 1
ATOM 1243 N N . ILE A 1 173 ? -9.625 19.734 16.188 1 98.31 173 ILE A N 1
ATOM 1244 C CA . ILE A 1 173 ? -11.062 19.906 16.391 1 98.31 173 ILE A CA 1
ATOM 1245 C C . ILE A 1 173 ? -11.352 20.141 17.859 1 98.31 173 ILE A C 1
ATOM 1247 O O . ILE A 1 173 ? -10.914 19.359 18.719 1 98.31 173 ILE A O 1
ATOM 1251 N N . LYS A 1 174 ? -12.102 21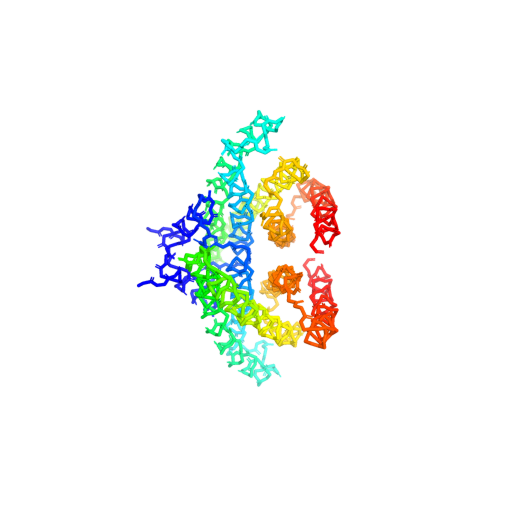.156 18.188 1 98.31 174 LYS A N 1
ATOM 1252 C CA . LYS A 1 174 ? -12.383 21.562 19.562 1 98.31 174 LYS A CA 1
ATOM 1253 C C . LYS A 1 174 ? -13.617 20.844 20.094 1 98.31 174 LYS A C 1
ATOM 1255 O O . LYS A 1 174 ? -13.789 20.703 21.312 1 98.31 174 LYS A O 1
ATOM 1260 N N . ASP A 1 175 ? -14.531 20.438 19.266 1 98.31 175 ASP A N 1
ATOM 1261 C CA . ASP A 1 175 ? -15.719 19.688 19.656 1 98.31 175 ASP A CA 1
ATOM 1262 C C . ASP A 1 175 ? -15.344 18.328 20.266 1 98.31 175 ASP A C 1
ATOM 1264 O O . ASP A 1 175 ? -15.203 17.344 19.547 1 98.31 175 ASP A O 1
ATOM 1268 N N . GLU A 1 176 ? -15.297 18.25 21.531 1 98.25 176 GLU A N 1
ATOM 1269 C CA . GLU A 1 176 ? -14.789 17.094 22.25 1 98.25 176 GLU A CA 1
ATOM 1270 C C . GLU A 1 176 ? -15.672 15.867 22.016 1 98.25 176 GLU A C 1
ATOM 1272 O O . GLU A 1 176 ? -15.18 14.734 21.969 1 98.25 176 GLU A O 1
ATOM 1277 N N . ASP A 1 177 ? -16.953 16.078 21.906 1 98.5 177 ASP A N 1
ATOM 1278 C CA . ASP A 1 177 ? -17.844 14.961 21.641 1 98.5 177 ASP A CA 1
ATOM 1279 C C . ASP A 1 177 ? -17.547 14.328 20.281 1 98.5 177 ASP A C 1
ATOM 1281 O O . ASP A 1 177 ? -17.516 13.102 20.141 1 98.5 177 ASP A O 1
ATOM 1285 N N . PHE A 1 178 ? -17.359 15.188 19.328 1 98.5 178 PHE A N 1
ATOM 1286 C CA . PHE A 1 178 ? -17 14.727 18 1 98.5 178 PHE A CA 1
ATOM 1287 C C . PHE A 1 178 ? -15.68 13.953 18.031 1 98.5 178 PHE A C 1
ATOM 1289 O O . PHE A 1 178 ? -15.594 12.852 17.484 1 98.5 178 PHE A O 1
ATOM 1296 N N . VAL A 1 179 ? -14.68 14.461 18.688 1 98.75 179 VAL A N 1
ATOM 1297 C CA . VAL A 1 179 ? -13.344 13.867 18.766 1 98.75 179 VAL A CA 1
ATOM 1298 C C . VAL A 1 179 ? -13.43 12.5 19.438 1 98.75 179 VAL A C 1
ATOM 1300 O O . VAL A 1 179 ? -12.883 11.516 18.922 1 98.75 179 VAL A O 1
ATOM 1303 N N . THR A 1 180 ? -14.133 12.438 20.516 1 98.62 180 THR A N 1
ATOM 1304 C CA . THR A 1 180 ? -14.25 11.195 21.266 1 98.62 180 THR A CA 1
ATOM 1305 C C . THR A 1 180 ? -14.969 10.125 20.438 1 98.62 180 THR A C 1
ATOM 1307 O O . THR A 1 180 ? -14.531 8.977 20.406 1 98.62 180 THR A O 1
ATOM 1310 N N . ASP A 1 181 ? -16.016 10.516 19.781 1 98.69 181 ASP A N 1
ATOM 1311 C CA . ASP A 1 181 ? -16.797 9.586 18.984 1 98.69 181 ASP A CA 1
ATOM 1312 C C . ASP A 1 181 ? -15.961 8.992 17.844 1 98.69 181 ASP A C 1
ATOM 1314 O O . ASP A 1 181 ? -15.922 7.777 17.656 1 98.69 181 ASP A O 1
ATOM 1318 N N . TYR A 1 182 ? -15.281 9.828 17.125 1 98.75 182 TYR A N 1
ATOM 1319 C CA . TYR A 1 182 ? -14.492 9.383 15.992 1 98.75 182 TYR A CA 1
ATOM 1320 C C . TYR A 1 182 ? -13.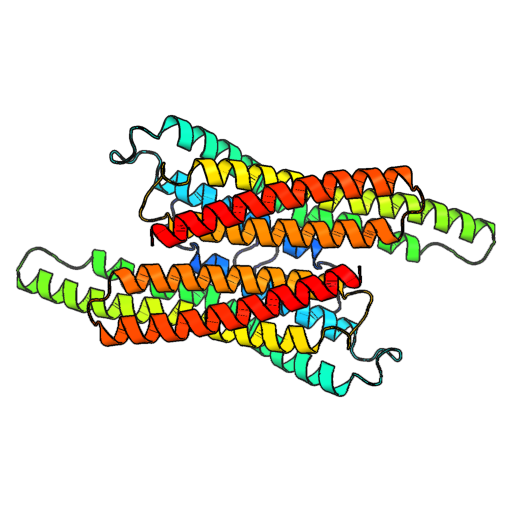273 8.586 16.453 1 98.75 182 TYR A C 1
ATOM 1322 O O . TYR A 1 182 ? -12.867 7.633 15.781 1 98.75 182 TYR A O 1
ATOM 1330 N N . ARG A 1 183 ? -12.68 8.953 17.562 1 98.62 183 ARG A N 1
ATOM 1331 C CA . ARG A 1 183 ? -11.547 8.188 18.078 1 98.62 183 ARG A CA 1
ATOM 1332 C C . ARG A 1 183 ? -11.977 6.777 18.469 1 98.62 183 ARG A C 1
ATOM 1334 O O . ARG A 1 183 ? -11.281 5.805 18.172 1 98.62 183 ARG A O 1
ATOM 1341 N N . GLN A 1 184 ? -13.102 6.68 19.109 1 98.75 184 GLN A N 1
ATOM 1342 C CA . GLN A 1 184 ? -13.578 5.379 19.562 1 98.75 184 GLN A CA 1
ATOM 1343 C C . GLN A 1 184 ? -13.984 4.496 18.391 1 98.75 184 GLN A C 1
ATOM 1345 O O . GLN A 1 184 ? -13.57 3.338 18.297 1 98.75 184 GLN A O 1
ATOM 1350 N N . LYS A 1 185 ? -14.781 5.055 17.531 1 98.81 185 LYS A N 1
ATOM 1351 C CA . LYS A 1 185 ? -15.234 4.297 16.359 1 98.81 185 LYS A CA 1
ATOM 1352 C C . LYS A 1 185 ? -14.062 3.943 15.453 1 98.81 185 LYS A C 1
ATOM 1354 O O . LYS A 1 185 ? -14 2.832 14.922 1 98.81 185 LYS A O 1
ATOM 1359 N N . GLY A 1 186 ? -13.172 4.926 15.289 1 98.81 186 GLY A N 1
ATOM 1360 C CA . GLY A 1 186 ? -11.992 4.684 14.469 1 98.81 186 GLY A CA 1
ATOM 1361 C C . GLY A 1 186 ? -11.094 3.594 15.023 1 98.81 186 GLY A C 1
ATOM 1362 O O . GLY A 1 186 ? -10.617 2.738 14.273 1 98.81 186 GLY A O 1
ATOM 1363 N N . GLN A 1 187 ? -10.883 3.641 16.312 1 98.81 187 GLN A N 1
ATOM 1364 C CA . GLN A 1 187 ? -10.062 2.613 16.953 1 98.81 187 GLN A CA 1
ATOM 1365 C C . GLN A 1 187 ? -10.695 1.232 16.797 1 98.81 187 GLN A C 1
ATOM 1367 O O . GLN A 1 187 ? -9.992 0.242 16.594 1 98.81 187 GLN A O 1
ATOM 1372 N N . ALA A 1 188 ? -12 1.155 16.906 1 98.88 188 ALA A N 1
ATOM 1373 C CA . ALA A 1 188 ? -12.703 -0.115 16.734 1 98.88 188 ALA A CA 1
ATOM 1374 C C . ALA A 1 188 ? -12.523 -0.663 15.32 1 98.88 188 ALA A C 1
ATOM 1376 O O . ALA A 1 188 ? -12.297 -1.86 15.141 1 98.88 188 ALA A O 1
ATOM 1377 N N . LEU A 1 189 ? -12.672 0.196 14.344 1 98.94 189 LEU A N 1
ATOM 1378 C CA . LEU A 1 189 ? -12.445 -0.199 12.953 1 98.94 189 LEU A CA 1
ATOM 1379 C C . LEU A 1 189 ? -11.016 -0.68 12.75 1 98.94 189 LEU A C 1
ATOM 1381 O O . LEU A 1 189 ? -10.781 -1.707 12.109 1 98.94 189 LEU A O 1
ATOM 1385 N N . LEU A 1 190 ? -10.086 0.089 13.312 1 98.94 190 LEU A N 1
ATOM 1386 C CA . LEU A 1 190 ? -8.672 -0.245 13.188 1 98.94 190 LEU A CA 1
ATOM 1387 C C . LEU A 1 190 ? -8.391 -1.634 13.75 1 98.94 190 LEU A C 1
ATOM 1389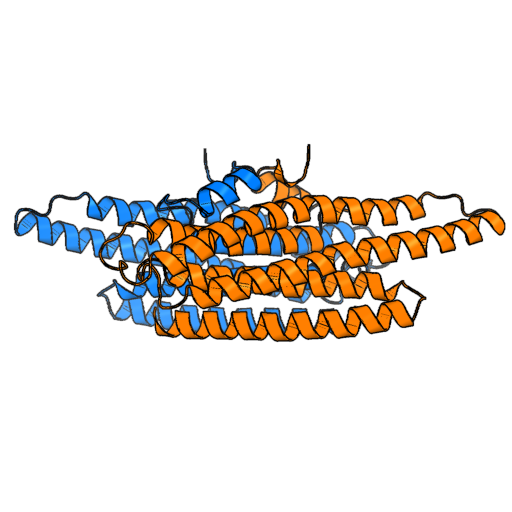 O O . LEU A 1 190 ? -7.738 -2.451 13.102 1 98.94 190 LEU A O 1
ATOM 1393 N N . ASP A 1 191 ? -8.875 -1.882 14.93 1 98.88 191 ASP A N 1
ATOM 1394 C CA . ASP A 1 191 ? -8.625 -3.154 15.602 1 98.88 191 ASP A CA 1
ATOM 1395 C C . ASP A 1 191 ? -9.219 -4.316 14.812 1 98.88 191 ASP A C 1
ATOM 1397 O O . ASP A 1 191 ? -8.555 -5.332 14.602 1 98.88 191 ASP A O 1
ATOM 1401 N N . LYS A 1 192 ? -10.43 -4.141 14.398 1 98.88 192 LYS A N 1
ATOM 1402 C CA . LYS A 1 192 ? -11.102 -5.184 13.633 1 98.88 192 LYS A CA 1
ATOM 1403 C C . LYS A 1 192 ? -10.375 -5.461 12.32 1 98.88 192 LYS A C 1
ATOM 1405 O O . LYS A 1 192 ? -10.102 -6.613 11.984 1 98.88 192 LYS A O 1
ATOM 1410 N N . GLY A 1 193 ? -10.078 -4.422 11.602 1 98.94 193 GLY A N 1
ATOM 1411 C CA . GLY A 1 193 ? -9.438 -4.57 10.305 1 98.94 193 GLY A CA 1
ATOM 1412 C C . GLY A 1 193 ? -8.039 -5.152 10.398 1 98.94 193 GLY A C 1
ATOM 1413 O O . GLY A 1 193 ? -7.668 -6.016 9.602 1 98.94 193 GLY A O 1
ATOM 1414 N N . CYS A 1 194 ? -7.238 -4.672 11.352 1 98.94 194 CYS A N 1
ATOM 1415 C CA . CYS A 1 194 ? -5.887 -5.195 11.516 1 98.94 194 CYS A CA 1
ATOM 1416 C C . CYS A 1 194 ? -5.914 -6.676 11.875 1 98.94 194 CYS A C 1
ATOM 1418 O O . CYS A 1 194 ? -5.105 -7.457 11.375 1 98.94 194 CYS A O 1
ATOM 1420 N N . HIS A 1 195 ? -6.836 -7.035 12.711 1 98.88 195 HIS A N 1
ATOM 1421 C CA . HIS A 1 195 ? -6.969 -8.445 13.07 1 98.88 195 HIS A CA 1
ATOM 1422 C C . HIS A 1 195 ? -7.293 -9.297 11.852 1 98.88 195 HIS A C 1
ATOM 1424 O O . HIS A 1 195 ? -6.688 -10.352 11.648 1 98.88 195 HIS A O 1
ATOM 1430 N N . LEU A 1 196 ? -8.25 -8.883 11.086 1 98.94 196 LEU A N 1
ATOM 1431 C CA . LEU A 1 196 ? -8.633 -9.609 9.875 1 98.94 196 LEU A CA 1
ATOM 1432 C C . LEU A 1 196 ? -7.445 -9.742 8.93 1 98.94 196 LEU A C 1
ATOM 1434 O O . LEU A 1 196 ? -7.18 -10.82 8.406 1 98.94 196 LEU A O 1
ATOM 1438 N N . ALA A 1 197 ? -6.77 -8.641 8.711 1 98.94 197 ALA A N 1
ATOM 1439 C CA . ALA A 1 197 ? -5.641 -8.633 7.781 1 98.94 197 ALA A CA 1
ATOM 1440 C C . ALA A 1 197 ? -4.543 -9.586 8.242 1 98.94 197 ALA A C 1
ATOM 1442 O O . ALA A 1 197 ? -3.988 -10.336 7.441 1 98.94 197 ALA A O 1
ATOM 1443 N N . ASP A 1 198 ? -4.199 -9.531 9.516 1 98.88 198 ASP A N 1
ATOM 1444 C CA . ASP A 1 198 ? -3.164 -10.398 10.07 1 98.88 198 ASP A CA 1
ATOM 1445 C C . ASP A 1 198 ? -3.562 -11.875 9.953 1 98.88 198 ASP A C 1
ATOM 1447 O O . ASP A 1 198 ? -2.725 -12.727 9.664 1 98.88 198 ASP A O 1
ATOM 1451 N N . ASP A 1 199 ? -4.801 -12.141 10.234 1 98.88 199 ASP A N 1
ATOM 1452 C CA . ASP A 1 199 ? -5.297 -13.508 10.109 1 98.88 199 ASP A CA 1
ATOM 1453 C C . ASP A 1 199 ? -5.176 -14.008 8.664 1 98.88 199 ASP A C 1
ATOM 1455 O O . ASP A 1 199 ? -4.75 -15.141 8.43 1 98.88 199 ASP A O 1
ATOM 1459 N N . ILE A 1 200 ? -5.609 -13.219 7.723 1 98.94 200 ILE A N 1
ATOM 1460 C CA . ILE A 1 200 ? -5.516 -13.578 6.312 1 98.94 200 ILE A CA 1
ATOM 1461 C C . ILE A 1 200 ? -4.059 -13.859 5.949 1 98.94 200 ILE A C 1
ATOM 1463 O O . ILE A 1 200 ? -3.748 -14.891 5.352 1 98.94 200 ILE A O 1
ATOM 1467 N N . TYR A 1 201 ? -3.195 -12.922 6.305 1 98.88 201 TYR A N 1
ATOM 1468 C CA . TYR A 1 201 ? -1.784 -13.055 5.961 1 98.88 201 TYR A CA 1
ATOM 1469 C C . TYR A 1 201 ? -1.205 -14.344 6.527 1 98.88 201 TYR A C 1
ATOM 1471 O O . TYR A 1 201 ? -0.492 -15.07 5.828 1 98.88 201 TYR A O 1
ATOM 1479 N N . THR A 1 202 ? -1.512 -14.633 7.777 1 98.56 202 THR A N 1
ATOM 1480 C CA . THR A 1 202 ? -1.014 -15.836 8.43 1 98.56 202 THR A CA 1
ATOM 1481 C C . THR A 1 202 ? -1.517 -17.094 7.711 1 98.56 202 THR A C 1
ATOM 1483 O O . THR A 1 202 ? -0.752 -18.031 7.473 1 98.56 202 THR A O 1
ATOM 1486 N N . LYS A 1 203 ? -2.748 -17.109 7.359 1 98.56 203 LYS A N 1
ATOM 1487 C CA . LYS A 1 203 ? -3.318 -18.25 6.641 1 98.56 203 LYS A CA 1
ATOM 1488 C C . LYS A 1 203 ? -2.652 -18.422 5.281 1 98.56 203 LYS A C 1
ATOM 1490 O O . LYS A 1 203 ? -2.393 -19.562 4.855 1 98.56 203 LYS A O 1
ATOM 1495 N N . ILE A 1 204 ? -2.4 -17.328 4.652 1 98.5 204 ILE A N 1
ATOM 1496 C CA . ILE A 1 204 ? -1.802 -17.375 3.322 1 98.5 204 ILE A CA 1
ATOM 1497 C C . ILE A 1 204 ? -0.358 -17.875 3.43 1 98.5 204 ILE A C 1
ATOM 1499 O O . ILE A 1 204 ? 0.104 -18.641 2.592 1 98.5 204 ILE A O 1
ATOM 1503 N N . LEU A 1 205 ? 0.375 -17.406 4.434 1 97.12 205 LEU A N 1
ATOM 1504 C CA . LEU A 1 205 ? 1.737 -17.875 4.66 1 97.12 205 LEU A CA 1
ATOM 1505 C C . LEU A 1 205 ? 1.771 -19.391 4.82 1 97.12 205 LEU A C 1
ATOM 1507 O O . LEU A 1 205 ? 2.711 -20.047 4.367 1 97.12 205 LEU A O 1
ATOM 1511 N N . ASP A 1 206 ? 0.751 -19.953 5.418 1 94.69 206 ASP A N 1
ATOM 1512 C CA . ASP A 1 206 ? 0.672 -21.406 5.633 1 94.69 206 ASP A CA 1
ATOM 1513 C C . ASP A 1 206 ? 0.428 -22.141 4.32 1 94.69 206 ASP A C 1
ATOM 1515 O O . ASP A 1 206 ? 0.747 -23.328 4.199 1 94.69 206 ASP A O 1
ATOM 1519 N N . ILE A 1 207 ? -0.161 -21.422 3.42 1 91.44 207 ILE A N 1
ATOM 1520 C CA . ILE A 1 207 ? -0.529 -22.047 2.148 1 91.44 207 ILE A CA 1
ATOM 1521 C C . ILE A 1 207 ? 0.665 -22.016 1.198 1 91.44 207 ILE A C 1
ATOM 1523 O O . ILE A 1 207 ? 0.86 -22.953 0.411 1 91.44 207 ILE A O 1
ATOM 1527 N N . VAL A 1 208 ? 1.478 -20.984 1.266 1 89.56 208 VAL A N 1
ATOM 1528 C CA . VAL A 1 208 ? 2.527 -20.797 0.268 1 89.56 208 VAL A CA 1
ATOM 1529 C C . VAL A 1 208 ? 3.826 -21.422 0.765 1 89.56 208 VAL A C 1
ATOM 1531 O O . VAL A 1 208 ? 3.994 -21.656 1.966 1 89.56 208 VAL A O 1
ATOM 1534 N N . MET B 1 1 ? 4.586 0.035 -24 1 84.44 1 MET B N 1
ATOM 1535 C CA . MET B 1 1 ? 4.07 0.761 -22.844 1 84.44 1 MET B CA 1
ATOM 1536 C C . MET B 1 1 ? 3.982 -0.151 -21.609 1 84.44 1 MET B C 1
ATOM 1538 O O . MET B 1 1 ? 3.482 -1.273 -21.703 1 84.44 1 MET B O 1
ATOM 1542 N N . GLY B 1 2 ? 4.625 0.38 -20.406 1 95.12 2 GLY B N 1
ATOM 1543 C CA . GLY B 1 2 ? 4.66 -0.478 -19.234 1 95.12 2 GLY B CA 1
ATOM 1544 C C . GLY B 1 2 ? 3.539 -0.195 -18.266 1 95.12 2 GLY B C 1
ATOM 1545 O O . GLY B 1 2 ? 2.699 0.673 -18.5 1 95.12 2 GLY B O 1
ATOM 1546 N N . LEU B 1 3 ? 3.346 -0.979 -17.297 1 98.25 3 LEU B N 1
ATOM 1547 C CA . LEU B 1 3 ? 2.34 -0.801 -16.266 1 98.25 3 LEU B CA 1
ATOM 1548 C C . LEU B 1 3 ? 2.428 0.596 -15.656 1 98.25 3 LEU B C 1
ATOM 1550 O O . LEU B 1 3 ? 1.403 1.2 -15.328 1 98.25 3 LEU B O 1
ATOM 1554 N N . VAL B 1 4 ? 3.621 1.128 -15.555 1 98.62 4 VAL B N 1
ATOM 1555 C CA . VAL B 1 4 ? 3.867 2.396 -14.875 1 98.62 4 VAL B CA 1
ATOM 1556 C C . VAL B 1 4 ? 3.264 3.541 -15.688 1 98.62 4 VAL B C 1
ATOM 1558 O O . VAL B 1 4 ? 3.131 4.66 -15.188 1 98.62 4 VAL B O 1
ATOM 1561 N N . ASP B 1 5 ? 2.914 3.273 -16.906 1 98.5 5 ASP B N 1
ATOM 1562 C CA . ASP B 1 5 ? 2.334 4.285 -17.781 1 98.5 5 ASP B CA 1
ATOM 1563 C C . ASP B 1 5 ? 0.811 4.293 -17.672 1 98.5 5 ASP B C 1
ATOM 1565 O O . ASP B 1 5 ? 0.151 5.18 -18.219 1 98.5 5 ASP B O 1
ATOM 1569 N N . LEU B 1 6 ? 0.219 3.346 -16.984 1 98.62 6 LEU B N 1
ATOM 1570 C CA . LEU B 1 6 ? -1.227 3.287 -16.812 1 98.62 6 LEU B CA 1
ATOM 1571 C C . LEU B 1 6 ? -1.681 4.285 -15.742 1 98.62 6 LEU B C 1
ATOM 1573 O O . LEU B 1 6 ? -0.955 4.547 -14.781 1 98.62 6 LEU B O 1
ATOM 1577 N N . SER B 1 7 ? -2.859 4.77 -15.938 1 98.75 7 SER B N 1
ATOM 1578 C CA . SER B 1 7 ? -3.467 5.566 -14.875 1 98.75 7 SER B CA 1
ATOM 1579 C C . SER B 1 7 ? -3.721 4.723 -13.633 1 98.75 7 SER B C 1
ATOM 1581 O O . SER B 1 7 ? -3.768 3.494 -13.703 1 98.75 7 SER B O 1
ATOM 1583 N N . LEU B 1 8 ? -3.92 5.398 -12.523 1 98.88 8 LEU B N 1
ATOM 1584 C CA . LEU B 1 8 ? -4.281 4.66 -11.32 1 98.88 8 LEU B CA 1
ATOM 1585 C C . LEU B 1 8 ? -5.516 3.799 -11.555 1 98.88 8 LEU B C 1
ATOM 1587 O O . LEU B 1 8 ? -5.551 2.631 -11.164 1 98.88 8 LEU B O 1
ATOM 1591 N N . THR B 1 9 ? -6.523 4.355 -12.219 1 98.81 9 THR B N 1
ATOM 1592 C CA . THR B 1 9 ? -7.773 3.658 -12.508 1 98.81 9 THR B CA 1
ATOM 1593 C C . THR B 1 9 ? -7.527 2.457 -13.414 1 98.81 9 THR B C 1
ATOM 1595 O O . THR B 1 9 ? -8 1.354 -13.141 1 98.81 9 THR B O 1
ATOM 1598 N N . ASP B 1 10 ? -6.82 2.676 -14.445 1 98.75 10 ASP B N 1
ATOM 1599 C CA . ASP B 1 10 ? -6.605 1.599 -15.406 1 98.75 10 ASP B CA 1
ATOM 1600 C C . ASP B 1 10 ? -5.758 0.483 -14.805 1 98.75 10 ASP B C 1
ATOM 1602 O O . ASP B 1 10 ? -5.965 -0.694 -15.102 1 98.75 10 ASP B O 1
ATOM 1606 N N . PHE B 1 11 ? -4.777 0.831 -14.008 1 98.94 11 PHE B N 1
ATOM 1607 C CA . PHE B 1 11 ? -3.986 -0.189 -13.328 1 98.94 11 PHE B CA 1
ATOM 1608 C C . PHE B 1 11 ? -4.859 -1.025 -12.398 1 98.94 11 PHE B C 1
ATOM 1610 O O . PHE B 1 11 ? -4.797 -2.256 -12.422 1 98.94 11 PHE B O 1
ATOM 1617 N N . ALA B 1 12 ? -5.676 -0.333 -11.617 1 98.88 12 ALA B N 1
ATOM 1618 C CA . ALA B 1 12 ? -6.562 -1.059 -10.711 1 98.88 12 ALA B CA 1
ATOM 1619 C C . ALA B 1 12 ? -7.5 -1.98 -11.484 1 98.88 12 ALA B C 1
ATOM 1621 O O . ALA B 1 12 ? -7.766 -3.107 -11.055 1 98.88 12 ALA B O 1
ATOM 1622 N N . LYS B 1 13 ? -7.965 -1.507 -12.602 1 98.81 13 LYS B N 1
ATOM 1623 C CA . LYS B 1 13 ? -8.891 -2.293 -13.414 1 98.81 13 LYS B CA 1
ATOM 1624 C C . LYS B 1 13 ? -8.219 -3.545 -13.961 1 98.81 13 LYS B C 1
ATOM 1626 O O . LYS B 1 13 ? -8.789 -4.637 -13.914 1 98.81 13 LYS B O 1
ATOM 1631 N N . VAL B 1 14 ? -7.031 -3.342 -14.484 1 98.81 14 VAL B N 1
ATOM 1632 C CA . VAL B 1 14 ? -6.355 -4.512 -15.031 1 98.81 14 VAL B CA 1
ATOM 1633 C C . VAL B 1 14 ? -5.906 -5.43 -13.898 1 98.81 14 VAL B C 1
ATOM 1635 O O . VAL B 1 14 ? -5.949 -6.656 -14.031 1 98.81 14 VAL B O 1
ATOM 1638 N N . LEU B 1 15 ? -5.465 -4.898 -12.781 1 98.81 15 LEU B N 1
ATOM 1639 C CA . LEU B 1 15 ? -5.094 -5.68 -11.609 1 98.81 15 LEU B CA 1
ATOM 1640 C C . LEU B 1 15 ? -6.262 -6.539 -11.133 1 98.81 15 LEU B C 1
ATOM 1642 O O . LEU B 1 15 ? -6.07 -7.684 -10.711 1 98.81 15 LEU B O 1
ATOM 1646 N N . GLY B 1 16 ? -7.488 -6.051 -11.219 1 98.81 16 GLY B N 1
ATOM 1647 C CA . GLY B 1 16 ? -8.68 -6.75 -10.758 1 98.81 16 GLY B CA 1
ATOM 1648 C C . GLY B 1 16 ? -9.344 -7.57 -11.852 1 98.81 16 GLY B C 1
ATOM 1649 O O . GLY B 1 16 ? -10.516 -7.941 -11.719 1 98.81 16 GLY B O 1
ATOM 1650 N N . SER B 1 17 ? -8.656 -7.836 -12.945 1 98.62 17 SER B N 1
ATOM 1651 C CA . SER B 1 17 ? -9.203 -8.578 -14.078 1 98.62 17 SER B CA 1
ATOM 1652 C C . SER B 1 17 ? -8.742 -10.031 -14.062 1 98.62 17 SER B C 1
ATOM 1654 O O . SER B 1 17 ? -8.148 -10.484 -13.086 1 98.62 17 SER B O 1
ATOM 1656 N N . ASP B 1 18 ? -9.047 -10.773 -15.117 1 98 18 ASP B N 1
ATOM 1657 C CA . ASP B 1 18 ? -8.609 -12.156 -15.242 1 98 18 ASP B CA 1
ATOM 1658 C C . ASP B 1 18 ? -7.273 -12.25 -15.969 1 98 18 ASP B C 1
ATOM 1660 O O . ASP B 1 18 ? -6.836 -13.344 -16.344 1 98 18 ASP B O 1
ATOM 1664 N N . ALA B 1 19 ? -6.652 -11.023 -16.203 1 96.81 19 ALA B N 1
ATOM 1665 C CA . ALA B 1 19 ? -5.312 -11.062 -16.781 1 96.81 19 ALA B CA 1
ATOM 1666 C C . ALA B 1 19 ? -4.328 -11.742 -15.828 1 96.81 19 ALA B C 1
ATOM 1668 O O . ALA B 1 19 ? -4.383 -11.539 -14.617 1 96.81 19 ALA B O 1
ATOM 1669 N N . PRO B 1 20 ? -3.416 -12.586 -16.328 1 94.12 20 PRO B N 1
ATOM 1670 C CA . PRO B 1 20 ? -2.471 -13.273 -15.453 1 94.12 20 PRO B CA 1
ATOM 1671 C C . PRO B 1 20 ? -1.529 -12.32 -14.727 1 94.12 20 PRO B C 1
ATOM 1673 O O . PRO B 1 20 ? -1.01 -12.656 -13.656 1 94.12 20 PRO B O 1
ATOM 1676 N N . ALA B 1 21 ? -1.204 -11.141 -15.344 1 93.88 21 ALA B N 1
ATOM 1677 C CA . ALA B 1 21 ? -0.423 -10.047 -14.766 1 93.88 21 ALA B CA 1
ATOM 1678 C C . ALA B 1 21 ? -1.054 -8.695 -15.086 1 93.88 21 ALA B C 1
ATOM 1680 O O . ALA B 1 21 ? -1.709 -8.539 -16.125 1 93.88 21 ALA B O 1
ATOM 1681 N N . PRO B 1 22 ? -0.899 -7.656 -14.273 1 97.81 22 PRO B N 1
ATOM 1682 C CA . PRO B 1 22 ? -0.125 -7.664 -13.023 1 97.81 22 PRO B CA 1
ATOM 1683 C C . PRO B 1 22 ? -0.823 -8.422 -11.898 1 97.81 22 PRO B C 1
ATOM 1685 O O . PRO B 1 22 ? -2.01 -8.742 -12.008 1 97.81 22 PRO B O 1
ATOM 1688 N N . GLY B 1 23 ? -0.069 -8.797 -10.867 1 97.81 23 GLY B N 1
ATOM 1689 C CA . GLY B 1 23 ? -0.575 -9.43 -9.664 1 97.81 23 GLY B CA 1
ATOM 1690 C C . GLY B 1 23 ? 0.026 -8.867 -8.391 1 97.81 23 GLY B C 1
ATOM 1691 O O . GLY B 1 23 ? 0.292 -7.664 -8.305 1 97.81 23 GLY B O 1
ATOM 1692 N N . GLY B 1 24 ? 0.104 -9.75 -7.449 1 98.44 24 GLY B N 1
ATOM 1693 C CA . GLY B 1 24 ? 0.572 -9.344 -6.133 1 98.44 24 GLY B CA 1
ATOM 1694 C C . GLY B 1 24 ? 1.966 -8.75 -6.152 1 98.44 24 GLY B C 1
ATOM 1695 O O . GLY B 1 24 ? 2.273 -7.852 -5.363 1 98.44 24 GLY B O 1
ATOM 1696 N N . GLY B 1 25 ? 2.834 -9.273 -6.992 1 98.56 25 GLY B N 1
ATOM 1697 C CA . GLY B 1 25 ? 4.188 -8.75 -7.07 1 98.56 25 GLY B CA 1
ATOM 1698 C C . GLY B 1 25 ? 4.242 -7.309 -7.543 1 98.56 25 GLY B C 1
ATOM 1699 O O . GLY B 1 25 ? 4.93 -6.477 -6.945 1 98.56 25 GLY B O 1
ATOM 1700 N N . SER B 1 26 ? 3.566 -7.031 -8.625 1 98.75 26 SER B N 1
ATOM 1701 C CA . SER B 1 26 ? 3.504 -5.664 -9.125 1 98.75 26 SER B CA 1
ATOM 1702 C C . SER B 1 26 ? 2.855 -4.73 -8.109 1 98.75 26 SER B C 1
ATOM 1704 O O . SER B 1 26 ? 3.293 -3.592 -7.934 1 98.75 26 SER B O 1
ATOM 1706 N N . ALA B 1 27 ? 1.788 -5.227 -7.445 1 98.88 27 ALA B N 1
ATOM 1707 C CA . ALA B 1 27 ? 1.116 -4.441 -6.414 1 98.88 27 ALA B CA 1
ATOM 1708 C C . ALA B 1 27 ? 2.057 -4.152 -5.246 1 98.88 27 ALA B C 1
ATOM 1710 O O . ALA B 1 27 ? 2.039 -3.053 -4.684 1 98.88 27 ALA B O 1
ATOM 1711 N N . ALA B 1 28 ? 2.854 -5.113 -4.891 1 98.94 28 ALA B N 1
ATOM 1712 C CA . ALA B 1 28 ? 3.836 -4.922 -3.83 1 98.94 28 ALA B CA 1
ATOM 1713 C C . ALA B 1 28 ? 4.84 -3.832 -4.199 1 98.94 28 ALA B C 1
ATOM 1715 O O . ALA B 1 28 ? 5.133 -2.947 -3.393 1 98.94 28 ALA B O 1
ATOM 1716 N N . ALA B 1 29 ? 5.348 -3.906 -5.406 1 98.94 29 ALA B N 1
ATOM 1717 C CA . ALA B 1 29 ? 6.285 -2.898 -5.887 1 98.94 29 ALA B CA 1
ATOM 1718 C C . ALA B 1 29 ? 5.656 -1.508 -5.867 1 98.94 29 ALA B C 1
ATOM 1720 O O . ALA B 1 29 ? 6.301 -0.534 -5.469 1 98.94 29 ALA B O 1
ATOM 1721 N N . LEU B 1 30 ? 4.445 -1.438 -6.285 1 98.94 30 LEU B N 1
ATOM 1722 C CA . LEU B 1 30 ? 3.734 -0.165 -6.32 1 98.94 30 LEU B CA 1
ATOM 1723 C C . LEU B 1 30 ? 3.566 0.405 -4.918 1 98.94 30 LEU B C 1
ATOM 1725 O O . LEU B 1 30 ? 3.711 1.611 -4.711 1 98.94 30 LEU B O 1
ATOM 1729 N N . SER B 1 31 ? 3.205 -0.447 -3.945 1 98.94 31 SER B N 1
ATOM 1730 C CA . SER B 1 31 ? 3.127 -0.008 -2.555 1 98.94 31 SER B CA 1
ATOM 1731 C C . SER B 1 31 ? 4.441 0.609 -2.096 1 98.94 31 SER B C 1
ATOM 1733 O O . SER B 1 31 ? 4.453 1.673 -1.473 1 98.94 31 SER B O 1
ATOM 1735 N N . GLY B 1 32 ? 5.566 -0.078 -2.418 1 98.94 32 GLY B N 1
ATOM 1736 C CA . GLY B 1 32 ? 6.879 0.446 -2.076 1 98.94 32 GLY B CA 1
ATOM 1737 C C . GLY B 1 32 ? 7.168 1.791 -2.715 1 98.94 32 GLY B C 1
ATOM 1738 O O . GLY B 1 32 ? 7.68 2.699 -2.055 1 98.94 32 GLY B O 1
ATOM 1739 N N . ALA B 1 33 ? 6.828 1.909 -3.996 1 98.94 33 ALA B N 1
ATOM 1740 C CA . ALA B 1 33 ? 7.055 3.152 -4.73 1 98.94 33 ALA B CA 1
ATOM 1741 C C . ALA B 1 33 ? 6.293 4.312 -4.094 1 98.94 33 ALA B C 1
ATOM 1743 O O . ALA B 1 33 ? 6.832 5.406 -3.939 1 98.94 33 ALA B O 1
ATOM 1744 N N . ASN B 1 34 ? 5.059 4.066 -3.709 1 98.94 34 ASN B N 1
ATOM 1745 C CA . ASN B 1 34 ? 4.262 5.098 -3.061 1 98.94 34 ASN B CA 1
ATOM 1746 C C . ASN B 1 34 ? 4.805 5.441 -1.677 1 98.94 34 ASN B C 1
ATOM 1748 O O . ASN B 1 34 ? 4.844 6.613 -1.293 1 98.94 34 ASN B O 1
ATOM 1752 N N . GLY B 1 35 ? 5.219 4.402 -0.928 1 98.94 35 GLY B N 1
ATOM 1753 C CA . GLY B 1 35 ? 5.797 4.637 0.385 1 98.94 35 GLY B CA 1
ATOM 1754 C C . GLY B 1 35 ? 7.012 5.547 0.348 1 98.94 35 GLY B C 1
ATOM 1755 O O . GLY B 1 35 ? 7.059 6.555 1.055 1 98.94 35 GLY B O 1
ATOM 1756 N N . ILE B 1 36 ? 7.934 5.27 -0.542 1 99 36 ILE B N 1
ATOM 1757 C CA . ILE B 1 36 ? 9.172 6.035 -0.573 1 99 36 ILE B CA 1
ATOM 1758 C C . ILE B 1 36 ? 8.914 7.426 -1.146 1 99 36 ILE B C 1
ATOM 1760 O O . ILE B 1 36 ? 9.609 8.383 -0.806 1 99 36 ILE B O 1
ATOM 1764 N N . SER B 1 37 ? 7.898 7.566 -2.016 1 98.94 37 SER B N 1
ATOM 1765 C CA . SER B 1 37 ? 7.5 8.875 -2.518 1 98.94 37 SER B CA 1
ATOM 1766 C C . SER B 1 37 ? 7.035 9.781 -1.383 1 98.94 37 SER B C 1
ATOM 1768 O O . SER B 1 37 ? 7.316 10.984 -1.388 1 98.94 37 SER B O 1
ATOM 1770 N N . LEU B 1 38 ? 6.348 9.234 -0.405 1 98.94 38 LEU B N 1
ATOM 1771 C CA . LEU B 1 38 ? 5.926 10.008 0.755 1 98.94 38 LEU B CA 1
ATOM 1772 C C . LEU B 1 38 ? 7.129 10.469 1.571 1 98.94 38 LEU B C 1
ATOM 1774 O O . LEU B 1 38 ? 7.152 11.586 2.076 1 98.94 38 LEU B O 1
ATOM 1778 N N . THR B 1 39 ? 8.117 9.586 1.741 1 98.94 39 THR B N 1
ATOM 1779 C CA . THR B 1 39 ? 9.352 10 2.4 1 98.94 39 THR B CA 1
ATOM 1780 C C . THR B 1 39 ? 9.992 11.172 1.658 1 98.94 39 THR B C 1
ATOM 1782 O O . THR B 1 39 ? 10.406 12.148 2.277 1 98.94 39 THR B O 1
ATOM 1785 N N . LYS B 1 40 ? 10.039 11.055 0.346 1 98.94 40 LYS B N 1
ATOM 1786 C CA . LYS B 1 40 ? 10.586 12.117 -0.492 1 98.94 40 LYS B CA 1
ATOM 1787 C C . LYS B 1 40 ? 9.805 13.414 -0.319 1 98.94 40 LYS B C 1
ATOM 1789 O O . LYS B 1 40 ? 10.383 14.5 -0.271 1 98.94 40 LYS B O 1
ATOM 1794 N N . MET B 1 41 ? 8.508 13.32 -0.261 1 98.88 41 MET B N 1
ATOM 1795 C CA . MET B 1 41 ? 7.652 14.477 -0.011 1 98.88 41 MET B CA 1
ATOM 1796 C C . MET B 1 41 ? 8.07 15.195 1.271 1 98.88 41 MET B C 1
ATOM 1798 O O . MET B 1 41 ? 8.188 16.422 1.291 1 98.88 41 MET B O 1
ATOM 1802 N N . VAL B 1 42 ? 8.211 14.445 2.342 1 98.88 42 VAL B N 1
ATOM 1803 C CA . VAL B 1 42 ? 8.562 15.023 3.635 1 98.88 42 VAL B CA 1
ATOM 1804 C C . VAL B 1 42 ? 9.898 15.75 3.529 1 98.88 42 VAL B C 1
ATOM 1806 O O . VAL B 1 42 ? 10.078 16.828 4.113 1 98.88 42 VAL B O 1
ATOM 1809 N N . CYS B 1 43 ? 10.82 15.188 2.744 1 98.94 43 CYS B N 1
ATOM 1810 C CA . CYS B 1 43 ? 12.078 15.883 2.502 1 98.94 43 CYS B CA 1
ATOM 1811 C C . CYS B 1 43 ? 11.844 17.219 1.799 1 98.94 43 CYS B C 1
ATOM 1813 O O . CYS B 1 43 ? 12.391 18.234 2.207 1 98.94 43 CYS B O 1
ATOM 1815 N N . GLU B 1 44 ? 11.047 17.188 0.772 1 98.88 44 GLU B N 1
ATOM 1816 C CA . GLU B 1 44 ? 10.734 18.375 -0.001 1 98.88 44 GLU B CA 1
ATOM 1817 C C . GLU B 1 44 ? 10.133 19.469 0.885 1 98.88 44 GLU B C 1
ATOM 1819 O O . GLU B 1 44 ? 10.445 20.641 0.724 1 98.88 44 GLU B O 1
ATOM 1824 N N . LEU B 1 45 ? 9.359 19.016 1.811 1 98.62 45 LEU B N 1
ATOM 1825 C CA . LEU B 1 45 ? 8.656 19.953 2.68 1 98.62 45 LEU B CA 1
ATOM 1826 C C . LEU B 1 45 ? 9.531 20.375 3.854 1 98.62 45 LEU B C 1
ATOM 1828 O O . LEU B 1 45 ? 9.109 21.172 4.691 1 98.62 45 LEU B O 1
ATOM 1832 N N . THR B 1 46 ? 10.633 19.859 3.975 1 98.75 46 THR B N 1
ATOM 1833 C CA . THR B 1 46 ? 11.555 20.141 5.07 1 98.75 46 THR B CA 1
ATOM 1834 C C . THR B 1 46 ? 12.703 21.031 4.59 1 98.75 46 THR B C 1
ATOM 1836 O O . THR B 1 46 ? 13.133 21.938 5.297 1 98.75 46 THR B O 1
ATOM 1839 N N . LEU B 1 47 ? 13.219 20.781 3.453 1 98.75 47 LEU B N 1
ATOM 1840 C CA . LEU B 1 47 ? 14.391 21.453 2.916 1 98.75 47 LEU B CA 1
ATOM 1841 C C . LEU B 1 47 ? 14.133 22.953 2.744 1 98.75 47 LEU B C 1
ATOM 1843 O O . LEU B 1 47 ? 13.07 23.344 2.27 1 98.75 47 LEU B O 1
ATOM 1847 N N . GLY B 1 48 ? 15.078 23.719 3.209 1 98.12 48 GLY B N 1
ATOM 1848 C CA . GLY B 1 48 ? 15.023 25.172 3.027 1 98.12 48 GLY B CA 1
ATOM 1849 C C . GLY B 1 48 ? 14.242 25.875 4.121 1 98.12 48 GLY B C 1
ATOM 1850 O O . GLY B 1 48 ? 14.234 27.109 4.18 1 98.12 48 GLY B O 1
ATOM 1851 N N . LYS B 1 49 ? 13.594 25.125 4.969 1 97.69 49 LYS B N 1
ATOM 1852 C CA . LYS B 1 49 ? 12.828 25.734 6.055 1 97.69 49 LYS B CA 1
ATOM 1853 C C . LYS B 1 49 ? 13.727 26.031 7.258 1 97.69 49 LYS B C 1
ATOM 1855 O O . LYS B 1 49 ? 14.438 25.141 7.734 1 97.69 49 LYS B O 1
ATOM 1860 N N . LYS B 1 50 ? 13.602 27.266 7.793 1 98.06 50 LYS B N 1
ATOM 1861 C CA . LYS B 1 50 ? 14.445 27.75 8.875 1 98.06 50 LYS B CA 1
ATOM 1862 C C . LYS B 1 50 ? 14.25 26.922 10.141 1 98.06 50 LYS B C 1
ATOM 1864 O O . LYS B 1 50 ? 15.203 26.656 10.875 1 98.06 50 LYS B O 1
ATOM 1869 N N . LYS B 1 51 ? 13.109 26.438 10.359 1 97.56 51 LYS B N 1
ATOM 1870 C CA . LYS B 1 51 ? 12.766 25.688 11.562 1 97.56 51 LYS B CA 1
ATOM 1871 C C . LYS B 1 51 ? 13.586 24.391 11.648 1 97.56 51 LYS B C 1
ATOM 1873 O O . LYS B 1 51 ? 13.812 23.875 12.742 1 97.56 51 LYS B O 1
ATOM 1878 N N . TYR B 1 52 ? 13.992 23.938 10.469 1 98.19 52 TYR B N 1
ATOM 1879 C CA . TYR B 1 52 ? 14.688 22.656 10.43 1 98.19 52 TYR B CA 1
ATOM 1880 C C . TYR B 1 52 ? 16.125 22.812 9.961 1 98.19 52 TYR B C 1
ATOM 1882 O O . TYR B 1 52 ? 16.672 21.938 9.289 1 98.19 52 TYR B O 1
ATOM 1890 N N . ALA B 1 53 ? 16.672 23.922 10.242 1 98 53 ALA B N 1
ATOM 1891 C CA . ALA B 1 53 ? 18 24.297 9.797 1 98 53 ALA B CA 1
ATOM 1892 C C . ALA B 1 53 ? 19.031 23.25 10.234 1 98 53 ALA B C 1
ATOM 1894 O O . ALA B 1 53 ? 19.969 22.938 9.492 1 98 53 ALA B O 1
ATOM 1895 N N . ASP B 1 54 ? 18.891 22.656 11.367 1 98.06 54 ASP B N 1
ATOM 1896 C CA . ASP B 1 54 ? 19.859 21.719 11.938 1 98.06 54 ASP B CA 1
ATOM 1897 C C . ASP B 1 54 ? 19.812 20.375 11.203 1 98.06 54 ASP B C 1
ATOM 1899 O O . ASP B 1 54 ? 20.719 19.562 11.344 1 98.06 54 ASP B O 1
ATOM 1903 N N . TYR B 1 55 ? 18.766 20.125 10.375 1 98.38 55 TYR B N 1
ATOM 1904 C CA . TYR B 1 55 ? 18.562 18.812 9.773 1 98.38 55 TYR B CA 1
ATOM 1905 C C . TYR B 1 55 ? 18.766 18.859 8.258 1 98.38 55 TYR B C 1
ATOM 1907 O O . TYR B 1 55 ? 18.516 17.891 7.559 1 98.38 55 TYR B O 1
ATOM 1915 N N . GLN B 1 56 ? 19.219 19.969 7.754 1 98.5 56 GLN B N 1
ATOM 1916 C CA . GLN B 1 56 ? 19.25 20.172 6.309 1 98.5 56 GLN B CA 1
ATOM 1917 C C . GLN B 1 56 ? 20.172 19.156 5.637 1 98.5 56 GLN B C 1
ATOM 1919 O O . GLN B 1 56 ? 19.844 18.609 4.586 1 98.5 56 GLN B O 1
ATOM 1924 N N . ASP B 1 57 ? 21.297 18.906 6.203 1 98.5 57 ASP B N 1
ATOM 1925 C CA . ASP B 1 57 ? 22.25 18 5.59 1 98.5 57 ASP B CA 1
ATOM 1926 C C . ASP B 1 57 ? 21.703 16.578 5.531 1 98.5 57 ASP B C 1
ATOM 1928 O O . ASP B 1 57 ? 21.75 15.93 4.484 1 98.5 57 ASP B O 1
ATOM 1932 N N . ILE B 1 58 ? 21.234 16.125 6.672 1 98.62 58 ILE B N 1
ATOM 1933 C CA . ILE B 1 58 ? 20.719 14.766 6.73 1 98.62 58 ILE B CA 1
ATOM 1934 C C . ILE B 1 58 ? 19.516 14.633 5.805 1 98.62 58 ILE B C 1
ATOM 1936 O O . ILE B 1 58 ? 19.359 13.617 5.121 1 98.62 58 ILE B O 1
ATOM 1940 N N . ILE B 1 59 ? 18.672 15.625 5.727 1 98.81 59 ILE B N 1
ATOM 1941 C CA . ILE B 1 59 ? 17.484 15.578 4.887 1 98.81 59 ILE B CA 1
ATOM 1942 C C . ILE B 1 59 ? 17.891 15.633 3.414 1 98.81 59 ILE B C 1
ATOM 1944 O O . ILE B 1 59 ? 17.25 15 2.566 1 98.81 59 ILE B O 1
ATOM 1948 N N . THR B 1 60 ? 18.891 16.375 3.096 1 98.81 60 THR B N 1
ATOM 1949 C CA . THR B 1 60 ? 19.406 16.391 1.731 1 98.81 60 THR B CA 1
ATOM 1950 C C . THR B 1 60 ? 19.844 14.992 1.303 1 98.81 60 THR B C 1
ATOM 1952 O O . THR B 1 60 ? 19.562 14.562 0.185 1 98.81 60 THR B O 1
ATOM 1955 N N . GLU B 1 61 ? 20.5 14.297 2.162 1 98.88 61 GLU B N 1
ATOM 1956 C CA . GLU B 1 61 ? 20.938 12.938 1.873 1 98.88 61 GLU B CA 1
ATOM 1957 C C . GLU B 1 61 ? 19.75 12 1.697 1 98.88 61 GLU B C 1
ATOM 1959 O O . GLU B 1 61 ? 19.719 11.195 0.763 1 98.88 61 GLU B O 1
ATOM 1964 N N . ILE B 1 62 ? 18.797 12.094 2.598 1 98.94 62 ILE B N 1
ATOM 1965 C CA . ILE B 1 62 ? 17.594 11.266 2.516 1 98.94 62 ILE B CA 1
ATOM 1966 C C . ILE B 1 62 ? 16.844 11.57 1.216 1 98.94 62 ILE B C 1
ATOM 1968 O O . ILE B 1 62 ? 16.328 10.656 0.569 1 98.94 62 ILE B O 1
ATOM 1972 N N . HIS B 1 63 ? 16.812 12.836 0.822 1 98.94 63 HIS B N 1
ATOM 1973 C CA . HIS B 1 63 ? 16.141 13.25 -0.402 1 98.94 63 HIS B CA 1
ATOM 1974 C C . HIS B 1 63 ? 16.766 12.586 -1.626 1 98.94 63 HIS B C 1
ATOM 1976 O O . HIS B 1 63 ? 16.047 12.07 -2.488 1 98.94 63 HIS B O 1
ATOM 1982 N N . ALA B 1 64 ? 18.047 12.602 -1.693 1 98.88 64 ALA B N 1
ATOM 1983 C CA . ALA B 1 64 ? 18.75 11.984 -2.814 1 98.88 64 ALA B CA 1
ATOM 1984 C C . ALA B 1 64 ? 18.484 10.484 -2.865 1 98.88 64 ALA B C 1
ATOM 1986 O O . ALA B 1 64 ? 18.203 9.938 -3.934 1 98.88 64 ALA B O 1
ATOM 1987 N N . LYS B 1 65 ? 18.578 9.836 -1.734 1 98.88 65 LYS B N 1
ATOM 1988 C CA . LYS B 1 65 ? 18.359 8.398 -1.662 1 98.88 65 LYS B CA 1
ATOM 1989 C C . LYS B 1 65 ? 16.922 8.039 -1.994 1 98.88 65 LYS B C 1
ATOM 1991 O O . LYS B 1 65 ? 16.656 7.062 -2.697 1 98.88 65 LYS B O 1
ATOM 1996 N N . SER B 1 66 ? 15.992 8.844 -1.458 1 98.94 66 SER B N 1
ATOM 1997 C CA . SER B 1 66 ? 14.586 8.57 -1.727 1 98.94 66 SER B CA 1
ATOM 1998 C C . SER B 1 66 ? 14.258 8.758 -3.205 1 98.94 66 SER B C 1
ATOM 2000 O O . SER B 1 66 ? 13.43 8.039 -3.76 1 98.94 66 SER B O 1
ATOM 2002 N N . THR B 1 67 ? 14.898 9.695 -3.854 1 98.88 67 THR B N 1
ATOM 2003 C CA . THR B 1 67 ? 14.711 9.922 -5.281 1 98.88 67 THR B CA 1
ATOM 2004 C C . THR B 1 67 ? 15.172 8.711 -6.086 1 98.88 67 THR B C 1
ATOM 2006 O O . THR B 1 67 ? 14.461 8.242 -6.98 1 98.88 67 THR B O 1
ATOM 2009 N N . ALA B 1 68 ? 16.297 8.203 -5.746 1 98.94 68 ALA B N 1
ATOM 2010 C CA . ALA B 1 68 ? 16.828 7.027 -6.43 1 98.94 68 ALA B CA 1
ATOM 2011 C C . ALA B 1 68 ? 15.961 5.797 -6.172 1 98.94 68 ALA B C 1
ATOM 2013 O O . ALA B 1 68 ? 15.695 5.02 -7.09 1 98.94 68 ALA B O 1
ATOM 2014 N N . LEU B 1 69 ? 15.547 5.617 -4.965 1 98.94 69 LEU B N 1
ATOM 2015 C CA . LEU B 1 69 ? 14.719 4.473 -4.59 1 98.94 69 LEU B CA 1
ATOM 2016 C C . LEU B 1 69 ? 13.352 4.539 -5.262 1 98.94 69 LEU B C 1
ATOM 2018 O O . LEU B 1 69 ? 12.805 3.51 -5.66 1 98.94 69 LEU B O 1
ATOM 2022 N N . GLN B 1 70 ? 12.797 5.738 -5.352 1 98.94 70 GLN B N 1
ATOM 2023 C CA . GLN B 1 70 ? 11.531 5.906 -6.055 1 98.94 70 GLN B CA 1
ATOM 2024 C C . GLN B 1 70 ? 11.625 5.398 -7.492 1 98.94 70 GLN B C 1
ATOM 2026 O O . GLN B 1 70 ? 10.758 4.66 -7.957 1 98.94 70 GLN B O 1
ATOM 2031 N N . ALA B 1 71 ? 12.672 5.785 -8.148 1 98.88 71 ALA B N 1
ATOM 2032 C CA . ALA B 1 71 ? 12.883 5.352 -9.531 1 98.88 71 ALA B CA 1
ATOM 2033 C C . ALA B 1 71 ? 13.031 3.834 -9.609 1 98.88 71 ALA B C 1
ATOM 2035 O O . ALA B 1 71 ? 12.453 3.193 -10.492 1 98.88 71 ALA B O 1
ATOM 2036 N N . SER B 1 72 ? 13.789 3.256 -8.734 1 98.88 72 SER B N 1
ATOM 2037 C CA . SER B 1 72 ? 14.047 1.819 -8.734 1 98.88 72 SER B CA 1
ATOM 2038 C C . SER B 1 72 ? 12.773 1.031 -8.461 1 98.88 72 SER B C 1
ATOM 2040 O O . SER B 1 72 ? 12.516 0.006 -9.094 1 98.88 72 SER B O 1
ATOM 2042 N N . LEU B 1 73 ? 11.984 1.48 -7.504 1 98.88 73 LEU B N 1
ATOM 2043 C CA . LEU B 1 73 ? 10.773 0.758 -7.129 1 98.88 73 LEU B CA 1
ATOM 2044 C C . LEU B 1 73 ? 9.695 0.907 -8.195 1 98.88 73 LEU B C 1
ATOM 2046 O O . LEU B 1 73 ? 8.914 -0.015 -8.43 1 98.88 73 LEU B O 1
ATOM 2050 N N . LEU B 1 74 ? 9.648 2.082 -8.891 1 98.88 74 LEU B N 1
ATOM 2051 C CA . LEU B 1 74 ? 8.758 2.219 -10.039 1 98.88 74 LEU B CA 1
ATOM 2052 C C . LEU B 1 74 ? 9.141 1.242 -11.148 1 98.88 74 LEU B C 1
ATOM 2054 O O . LEU B 1 74 ? 8.273 0.583 -11.727 1 98.88 74 LEU B O 1
ATOM 2058 N N . ALA B 1 75 ? 10.414 1.1 -11.383 1 98.69 75 ALA B N 1
ATOM 2059 C CA . ALA B 1 75 ? 10.891 0.168 -12.406 1 98.69 75 ALA B CA 1
ATOM 2060 C C . ALA B 1 75 ? 10.547 -1.272 -12.039 1 98.69 75 ALA B C 1
ATOM 2062 O O . ALA B 1 75 ? 10.281 -2.102 -12.914 1 98.69 75 ALA B O 1
ATOM 2063 N N . ALA B 1 76 ? 10.523 -1.55 -10.75 1 98.69 76 ALA B N 1
ATOM 2064 C CA . ALA B 1 76 ? 10.273 -2.9 -10.25 1 98.69 76 ALA B CA 1
ATOM 2065 C C . ALA B 1 76 ? 8.852 -3.352 -10.578 1 98.69 76 ALA B C 1
ATOM 2067 O O . ALA B 1 76 ? 8.57 -4.551 -10.641 1 98.69 76 ALA B O 1
ATOM 2068 N N . ILE B 1 77 ? 7.91 -2.426 -10.773 1 98.81 77 ILE B N 1
ATOM 2069 C CA . ILE B 1 77 ? 6.52 -2.754 -11.07 1 98.81 77 ILE B CA 1
ATOM 2070 C C . ILE B 1 77 ? 6.445 -3.512 -12.398 1 98.81 77 ILE B C 1
ATOM 2072 O O . ILE B 1 77 ? 5.863 -4.598 -12.461 1 98.81 77 ILE B O 1
ATOM 2076 N N . ASP B 1 78 ? 7.074 -3.008 -13.438 1 98.5 78 ASP B N 1
ATOM 2077 C CA . ASP B 1 78 ? 7.086 -3.668 -14.742 1 98.5 78 ASP B CA 1
ATOM 2078 C C . ASP B 1 78 ? 7.957 -4.922 -14.711 1 98.5 78 ASP B C 1
ATOM 2080 O O . ASP B 1 78 ? 7.633 -5.922 -15.359 1 98.5 78 ASP B O 1
ATOM 2084 N N . LYS B 1 79 ? 9.086 -4.836 -14.008 1 97.75 79 LYS B N 1
ATOM 2085 C CA . LYS B 1 79 ? 10.008 -5.961 -13.938 1 97.75 79 LYS B CA 1
ATOM 2086 C C . LYS B 1 79 ? 9.328 -7.203 -13.375 1 97.75 79 LYS B C 1
ATOM 2088 O O . LYS B 1 79 ? 9.641 -8.328 -13.773 1 97.75 79 LYS B O 1
ATOM 2093 N N . ASP B 1 80 ? 8.414 -7.004 -12.438 1 97.69 80 ASP B N 1
ATOM 2094 C CA . ASP B 1 80 ? 7.688 -8.141 -11.875 1 97.69 80 ASP B CA 1
ATOM 2095 C C . ASP B 1 80 ? 6.891 -8.867 -12.961 1 97.69 80 ASP B C 1
ATOM 2097 O O . ASP B 1 80 ? 6.902 -10.102 -13.023 1 97.69 80 ASP B O 1
ATOM 2101 N N . THR B 1 81 ? 6.16 -8.125 -13.773 1 96.31 81 THR B N 1
ATOM 2102 C CA . THR B 1 81 ? 5.375 -8.695 -14.867 1 96.31 81 THR B CA 1
ATOM 2103 C C . THR B 1 81 ? 6.277 -9.383 -15.883 1 96.31 81 THR B C 1
ATOM 2105 O O . THR B 1 81 ? 5.938 -10.453 -16.406 1 96.31 81 THR B O 1
ATOM 2108 N N . GLU B 1 82 ? 7.414 -8.812 -16.125 1 97 82 GLU B N 1
ATOM 2109 C CA . GLU B 1 82 ? 8.367 -9.406 -17.062 1 97 82 GLU B CA 1
ATOM 2110 C C . GLU B 1 82 ? 8.875 -10.75 -16.547 1 97 82 GLU B C 1
ATOM 2112 O O . GLU B 1 82 ? 9.008 -11.711 -17.312 1 97 82 GLU B O 1
ATOM 2117 N N . ALA B 1 83 ? 9.164 -10.812 -15.273 1 96.06 83 ALA B N 1
ATOM 2118 C CA . ALA B 1 83 ? 9.609 -12.062 -14.656 1 96.06 83 ALA B CA 1
ATOM 2119 C C . ALA B 1 83 ? 8.523 -13.125 -14.742 1 96.06 83 ALA B C 1
ATOM 2121 O O . ALA B 1 83 ? 8.805 -14.289 -15.039 1 96.06 83 ALA B O 1
ATOM 2122 N N . PHE B 1 84 ? 7.309 -12.719 -14.508 1 95.44 84 PHE B N 1
ATOM 2123 C CA . PHE B 1 84 ? 6.176 -13.633 -14.617 1 95.44 84 PHE B CA 1
ATOM 2124 C C . PHE B 1 84 ? 6.059 -14.18 -16.031 1 95.44 84 PHE B C 1
ATOM 2126 O O . PHE B 1 84 ? 5.777 -15.359 -16.234 1 95.44 84 PHE B O 1
ATOM 2133 N N . ASN B 1 85 ? 6.277 -13.32 -17.016 1 95.62 85 ASN B N 1
ATOM 2134 C CA . ASN B 1 85 ? 6.148 -13.703 -18.422 1 95.62 85 ASN B CA 1
ATOM 2135 C C . ASN B 1 85 ? 7.176 -14.766 -18.797 1 95.62 8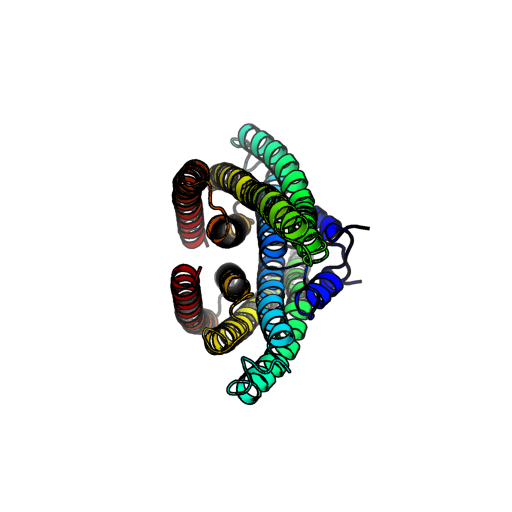5 ASN B C 1
ATOM 2137 O O . ASN B 1 85 ? 6.91 -15.609 -19.656 1 95.62 85 ASN B O 1
ATOM 2141 N N . LEU B 1 86 ? 8.312 -14.758 -18.188 1 96 86 LEU B N 1
ATOM 2142 C CA . LEU B 1 86 ? 9.312 -15.789 -18.438 1 96 86 LEU B CA 1
ATOM 2143 C C . LEU B 1 86 ? 8.797 -17.156 -18 1 96 86 LEU B C 1
ATOM 2145 O O . LEU B 1 86 ? 8.992 -18.156 -18.719 1 96 86 LEU B O 1
ATOM 2149 N N . VAL B 1 87 ? 8.18 -17.219 -16.859 1 97 87 VAL B N 1
ATOM 2150 C CA . VAL B 1 87 ? 7.609 -18.453 -16.359 1 97 87 VAL B CA 1
ATOM 2151 C C . VAL B 1 87 ? 6.453 -18.891 -17.25 1 97 87 VAL B C 1
ATOM 2153 O O . VAL B 1 87 ? 6.367 -20.062 -17.641 1 97 87 VAL B O 1
ATOM 2156 N N . SER B 1 88 ? 5.582 -17.953 -17.562 1 95.81 88 SER B N 1
ATOM 2157 C CA . SER B 1 88 ? 4.41 -18.219 -18.391 1 95.81 88 SER B CA 1
ATOM 2158 C C . SER B 1 88 ? 4.812 -18.781 -19.75 1 95.81 88 SER B C 1
ATOM 2160 O O . SER B 1 88 ? 4.113 -19.625 -20.312 1 95.81 88 SER B O 1
ATOM 2162 N N . ALA B 1 89 ? 5.895 -18.312 -20.297 1 96.62 89 ALA B N 1
ATOM 2163 C CA . ALA B 1 89 ? 6.367 -18.734 -21.609 1 96.62 89 ALA B CA 1
ATOM 2164 C C . ALA B 1 89 ? 6.738 -20.219 -21.609 1 96.62 89 ALA B C 1
ATOM 2166 O O . ALA B 1 89 ? 6.633 -20.891 -22.641 1 96.62 89 ALA B O 1
ATOM 2167 N N . VAL B 1 90 ? 7.168 -20.703 -20.484 1 97.81 90 VAL B N 1
ATOM 2168 C CA . VAL B 1 90 ? 7.57 -22.109 -20.391 1 97.81 90 VAL B CA 1
ATOM 2169 C C . VAL B 1 90 ? 6.352 -23 -20.578 1 97.81 90 VAL B C 1
ATOM 2171 O O . VAL B 1 90 ? 6.453 -24.094 -21.156 1 97.81 90 VAL B O 1
ATOM 2174 N N . PHE B 1 91 ? 5.195 -22.547 -20.094 1 94.81 91 PHE B N 1
ATOM 2175 C CA . PHE B 1 91 ? 3.979 -23.344 -20.219 1 94.81 91 PHE B CA 1
ATOM 2176 C C . PHE B 1 91 ? 3.609 -23.547 -21.672 1 94.81 91 PHE B C 1
ATOM 2178 O O . PHE B 1 91 ? 2.881 -24.484 -22.016 1 94.81 91 PHE B O 1
ATOM 2185 N N . ASP B 1 92 ? 4.125 -22.734 -22.578 1 96.56 92 ASP B N 1
ATOM 2186 C CA . ASP B 1 92 ? 3.805 -22.812 -24 1 96.56 92 ASP B CA 1
ATOM 2187 C C . ASP B 1 92 ? 4.801 -23.703 -24.734 1 96.56 92 ASP B C 1
ATOM 2189 O O . ASP B 1 92 ? 4.645 -23.953 -25.938 1 96.56 92 ASP B O 1
ATOM 2193 N N . MET B 1 93 ? 5.766 -24.203 -24.094 1 97.69 93 MET B N 1
ATOM 2194 C CA . MET B 1 93 ? 6.762 -25.078 -24.703 1 97.69 93 MET B CA 1
ATOM 2195 C C . MET B 1 93 ? 6.156 -26.438 -25.031 1 97.69 93 MET B C 1
ATOM 2197 O O . MET B 1 93 ? 5.215 -26.891 -24.375 1 97.69 93 MET B O 1
ATOM 2201 N N . PRO B 1 94 ? 6.703 -27.125 -26.031 1 97.5 94 PRO B N 1
ATOM 2202 C CA . PRO B 1 94 ? 6.215 -28.469 -26.359 1 97.5 94 PRO B CA 1
ATOM 2203 C C . PRO B 1 94 ? 6.348 -29.453 -25.203 1 97.5 94 PRO B C 1
ATOM 2205 O O . PRO B 1 94 ? 7.266 -29.328 -24.391 1 97.5 94 PRO B O 1
ATOM 2208 N N . LYS B 1 95 ? 5.484 -30.359 -25.094 1 96.19 95 LYS B N 1
ATOM 2209 C CA . LYS B 1 95 ? 5.492 -31.312 -23.984 1 96.19 95 LYS B CA 1
ATOM 2210 C C . LYS B 1 95 ? 5.156 -32.719 -24.453 1 96.19 95 LYS B C 1
ATOM 2212 O O . LYS B 1 95 ? 4.66 -33.531 -23.688 1 96.19 95 LYS B O 1
ATOM 2217 N N . GLU B 1 96 ? 5.383 -32.969 -25.703 1 97.81 96 GLU B N 1
ATOM 2218 C CA . GLU B 1 96 ? 4.906 -34.219 -26.312 1 97.81 96 GLU B CA 1
ATOM 2219 C C . GLU B 1 96 ? 5.918 -35.344 -26.156 1 97.81 96 GLU B C 1
ATOM 2221 O O . GLU B 1 96 ? 5.543 -36.5 -25.938 1 97.81 96 GLU B O 1
ATOM 2226 N N . THR B 1 97 ? 7.164 -35.156 -26.359 1 97.94 97 THR B N 1
ATOM 2227 C CA . THR B 1 97 ? 8.211 -36.188 -26.281 1 97.94 97 THR B CA 1
ATOM 2228 C C . THR B 1 97 ? 8.961 -36.094 -24.953 1 97.94 97 THR B C 1
ATOM 2230 O O . THR B 1 97 ? 8.82 -35.094 -24.234 1 97.94 97 THR B O 1
ATOM 2233 N N . ASP B 1 98 ? 9.695 -37.156 -24.609 1 97.44 98 ASP B N 1
ATOM 2234 C CA . ASP B 1 98 ? 10.523 -37.125 -23.406 1 97.44 98 ASP B CA 1
ATOM 2235 C C . ASP B 1 98 ? 11.555 -36 -23.469 1 97.44 98 ASP B C 1
ATOM 2237 O O . ASP B 1 98 ? 11.883 -35.406 -22.438 1 97.44 98 ASP B O 1
ATOM 2241 N N . GLU B 1 99 ? 12.047 -35.812 -24.609 1 97.56 99 GLU B N 1
ATOM 2242 C CA . GLU B 1 99 ? 12.992 -34.719 -24.812 1 97.56 99 GLU B CA 1
ATOM 2243 C C . GLU B 1 99 ? 12.32 -33.375 -24.562 1 97.56 99 GLU B C 1
ATOM 2245 O O . GLU B 1 99 ? 12.906 -32.469 -23.938 1 97.56 99 GLU B O 1
ATOM 2250 N N . ASP B 1 100 ? 11.141 -33.188 -25.047 1 97.31 100 ASP B N 1
ATOM 2251 C CA . ASP B 1 100 ? 10.359 -31.969 -24.812 1 97.31 100 ASP B CA 1
ATOM 2252 C C . ASP B 1 100 ? 10.156 -31.734 -23.328 1 97.31 100 ASP B C 1
ATOM 2254 O O . ASP B 1 100 ? 10.367 -30.625 -22.828 1 97.31 100 ASP B O 1
ATOM 2258 N N . LYS B 1 101 ? 9.797 -32.75 -22.688 1 97.44 101 LYS B N 1
ATOM 2259 C CA . LYS B 1 101 ? 9.5 -32.656 -21.266 1 97.44 101 LYS B CA 1
ATOM 2260 C C . LYS B 1 101 ? 10.75 -32.281 -20.469 1 97.44 101 LYS B C 1
ATOM 2262 O O . LYS B 1 101 ? 10.68 -31.5 -19.516 1 97.44 101 LYS B O 1
ATOM 2267 N N . ALA B 1 102 ? 11.812 -32.875 -20.859 1 97.38 102 ALA B N 1
ATOM 2268 C CA . ALA B 1 102 ? 13.07 -32.562 -20.188 1 97.38 102 ALA B CA 1
ATOM 2269 C C . ALA B 1 102 ? 13.469 -31.094 -20.406 1 97.38 102 ALA B C 1
ATOM 2271 O O . ALA B 1 102 ? 13.93 -30.422 -19.484 1 97.38 102 ALA B O 1
ATOM 2272 N N . ALA B 1 103 ? 13.312 -30.656 -21.547 1 97.69 103 ALA B N 1
ATOM 2273 C CA . ALA B 1 103 ? 13.617 -29.266 -21.875 1 97.69 103 ALA B CA 1
ATOM 2274 C C . ALA B 1 103 ? 12.711 -28.312 -21.109 1 97.69 103 ALA B C 1
ATOM 2276 O O . ALA B 1 103 ? 13.156 -27.25 -20.656 1 97.69 103 ALA B O 1
ATOM 2277 N N . ARG B 1 104 ? 11.516 -28.672 -21 1 97.62 104 ARG B N 1
ATOM 2278 C CA . ARG B 1 104 ? 10.539 -27.875 -20.266 1 97.62 104 ARG B CA 1
ATOM 2279 C C . ARG B 1 104 ? 10.914 -27.781 -18.781 1 97.62 104 ARG B C 1
ATOM 2281 O O . ARG B 1 104 ? 10.828 -26.719 -18.188 1 97.62 104 ARG B O 1
ATOM 2288 N N . ARG B 1 105 ? 11.266 -28.844 -18.234 1 97.25 105 ARG B N 1
ATOM 2289 C CA . ARG B 1 105 ? 11.656 -28.875 -16.828 1 97.25 105 ARG B CA 1
ATOM 2290 C C . ARG B 1 105 ? 12.859 -27.969 -16.578 1 97.25 105 ARG B C 1
ATOM 2292 O O . ARG B 1 105 ? 12.883 -27.219 -15.602 1 97.25 105 ARG B O 1
ATOM 2299 N N . THR B 1 106 ? 13.781 -28.062 -17.469 1 98.19 106 THR B N 1
ATOM 2300 C CA . THR B 1 106 ? 14.984 -27.25 -17.344 1 98.19 106 THR B CA 1
ATOM 2301 C C . THR B 1 106 ? 14.641 -25.766 -17.484 1 98.19 106 THR B C 1
ATOM 2303 O O . THR B 1 106 ? 15.109 -24.938 -16.703 1 98.19 106 THR B O 1
ATOM 2306 N N . ALA B 1 107 ? 13.844 -25.469 -18.422 1 98.31 107 ALA B N 1
ATOM 2307 C CA . ALA B 1 107 ? 13.43 -24.078 -18.672 1 98.31 107 ALA B CA 1
ATOM 2308 C C . ALA B 1 107 ? 12.641 -23.531 -17.484 1 98.31 107 ALA B C 1
ATOM 2310 O O . ALA B 1 107 ? 12.805 -22.375 -17.109 1 98.31 107 ALA B O 1
ATOM 2311 N N . MET B 1 108 ? 11.836 -24.406 -16.938 1 98.12 108 MET B N 1
ATOM 2312 C CA . MET B 1 108 ? 11.008 -24 -15.797 1 98.12 108 MET B CA 1
ATOM 2313 C C . MET B 1 108 ? 11.867 -23.656 -14.594 1 98.12 108 MET B C 1
ATOM 2315 O O . MET B 1 108 ? 11.656 -22.625 -13.945 1 98.12 108 MET B O 1
ATOM 2319 N N . GLN B 1 109 ? 12.82 -24.453 -14.328 1 98.5 109 GLN B N 1
ATOM 2320 C CA . GLN B 1 109 ? 13.695 -24.219 -13.188 1 98.5 109 GLN B CA 1
ATOM 2321 C C . GLN B 1 109 ? 14.453 -22.891 -13.352 1 98.5 109 GLN B C 1
ATOM 2323 O O . GLN B 1 109 ? 14.594 -22.125 -12.398 1 98.5 109 GLN B O 1
ATOM 2328 N N . LYS B 1 110 ? 14.898 -22.641 -14.57 1 98.19 110 LYS B N 1
ATOM 2329 C CA . LYS B 1 110 ? 15.594 -21.391 -14.844 1 98.19 110 LYS B CA 1
ATOM 2330 C C . LYS B 1 110 ? 14.656 -20.188 -14.695 1 98.19 110 LYS B C 1
ATOM 2332 O O . LYS B 1 110 ? 15.023 -19.172 -14.102 1 98.19 110 LYS B O 1
ATOM 2337 N N . ALA B 1 111 ? 13.492 -20.312 -15.203 1 98.06 111 ALA B N 1
ATOM 2338 C CA . ALA B 1 111 ? 12.508 -19.234 -15.148 1 98.06 111 ALA B CA 1
ATOM 2339 C C . ALA B 1 111 ? 12.094 -18.938 -13.711 1 98.06 111 ALA B C 1
ATOM 2341 O O . ALA B 1 111 ? 11.961 -17.781 -13.32 1 98.06 111 ALA B O 1
ATOM 2342 N N . LEU B 1 112 ? 11.938 -20 -12.945 1 98.31 112 LEU B N 1
ATOM 2343 C CA . LEU B 1 112 ? 11.523 -19.828 -11.555 1 98.31 112 LEU B CA 1
ATOM 2344 C C . LEU B 1 112 ? 12.609 -19.125 -10.742 1 98.31 112 LEU B C 1
ATOM 2346 O O . LEU B 1 112 ? 12.312 -18.281 -9.898 1 98.31 112 LEU B O 1
ATOM 2350 N N . LYS B 1 113 ? 13.812 -19.484 -10.977 1 98.25 113 LYS B N 1
ATOM 2351 C CA . LYS B 1 113 ? 14.914 -18.812 -10.273 1 98.25 113 LYS B CA 1
ATOM 2352 C C . LYS B 1 113 ? 14.969 -17.328 -10.617 1 98.25 113 LYS B C 1
ATOM 2354 O O . LYS B 1 113 ? 15.133 -16.484 -9.734 1 98.25 113 LYS B O 1
ATOM 2359 N N . THR B 1 114 ? 14.797 -17.047 -11.867 1 97.62 114 THR B N 1
ATOM 2360 C CA . THR B 1 114 ? 14.766 -15.656 -12.305 1 97.62 114 THR B CA 1
ATOM 2361 C C . THR B 1 114 ? 13.586 -14.922 -11.68 1 97.62 114 THR B C 1
ATOM 2363 O O . THR B 1 114 ? 13.727 -13.789 -11.219 1 97.62 114 THR B O 1
ATOM 2366 N N . ALA B 1 115 ? 12.484 -15.562 -11.641 1 97.62 115 ALA B N 1
ATOM 2367 C CA . ALA B 1 115 ? 11.258 -14.961 -11.117 1 97.62 115 ALA B CA 1
ATOM 2368 C C . ALA B 1 115 ? 11.352 -14.742 -9.617 1 97.62 115 ALA B C 1
ATOM 2370 O O . ALA B 1 115 ? 10.719 -13.828 -9.078 1 97.62 115 ALA B O 1
ATOM 2371 N N . ALA B 1 116 ? 12.117 -15.516 -8.906 1 98.31 116 ALA B N 1
ATOM 2372 C CA . ALA B 1 116 ? 12.305 -15.344 -7.465 1 98.31 116 ALA B CA 1
ATOM 2373 C C . ALA B 1 116 ? 13.219 -14.164 -7.172 1 98.31 116 ALA B C 1
ATOM 2375 O O . ALA B 1 116 ? 13.102 -13.523 -6.125 1 98.31 116 ALA B O 1
ATOM 2376 N N . GLN B 1 117 ? 14.109 -13.859 -8.07 1 97.94 117 GLN B N 1
ATOM 2377 C CA . GLN B 1 117 ? 15.102 -12.812 -7.863 1 97.94 117 GLN B CA 1
ATOM 2378 C C . GLN B 1 117 ? 14.461 -11.43 -7.883 1 97.94 117 GLN B C 1
ATOM 2380 O O . GLN B 1 117 ? 14.859 -10.539 -7.129 1 97.94 117 GLN B O 1
ATOM 2385 N N . SER B 1 118 ? 13.5 -11.281 -8.742 1 97.31 118 SER B N 1
ATOM 2386 C CA . SER B 1 118 ? 12.852 -9.984 -8.898 1 97.31 118 SER B CA 1
ATOM 2387 C C . SER B 1 118 ? 12.211 -9.531 -7.59 1 97.31 118 SER B C 1
ATOM 2389 O O . SER B 1 118 ? 12.57 -8.477 -7.047 1 97.31 118 SER B O 1
ATOM 2391 N N . PRO B 1 119 ? 11.297 -10.297 -6.984 1 98.69 119 PRO B N 1
ATOM 2392 C CA . PRO B 1 119 ? 10.727 -9.867 -5.703 1 98.69 119 PRO B CA 1
ATOM 2393 C C . PRO B 1 119 ? 11.766 -9.805 -4.586 1 98.69 119 PRO B C 1
ATOM 2395 O O . PRO B 1 119 ? 11.648 -8.992 -3.67 1 98.69 119 PRO B O 1
ATOM 2398 N N . PHE B 1 120 ? 12.797 -10.602 -4.656 1 98.88 120 PHE B N 1
ATOM 2399 C CA . PHE B 1 120 ? 13.859 -10.531 -3.66 1 98.88 120 PHE B CA 1
ATOM 2400 C C . PHE B 1 120 ? 14.578 -9.195 -3.736 1 98.88 120 PHE B C 1
ATOM 2402 O O . PHE B 1 120 ? 14.867 -8.578 -2.707 1 98.88 120 PHE B O 1
ATOM 2409 N N . GLU B 1 121 ? 14.898 -8.781 -4.887 1 98.62 121 GLU B N 1
ATOM 2410 C CA . GLU B 1 121 ? 15.508 -7.477 -5.086 1 98.62 121 GLU B CA 1
ATOM 2411 C C . GLU B 1 121 ? 14.609 -6.359 -4.559 1 98.62 121 GLU B C 1
ATOM 2413 O O . GLU B 1 121 ? 15.094 -5.398 -3.953 1 98.62 121 GLU B O 1
ATOM 2418 N N . MET B 1 122 ? 13.359 -6.441 -4.766 1 98.44 122 MET B N 1
ATOM 2419 C CA . MET B 1 122 ? 12.398 -5.484 -4.227 1 98.44 122 MET B CA 1
ATOM 2420 C C . MET B 1 122 ? 12.516 -5.391 -2.709 1 98.44 122 MET B C 1
ATOM 2422 O O . MET B 1 122 ? 12.445 -4.297 -2.145 1 98.44 122 MET B O 1
ATOM 2426 N N . MET B 1 123 ? 12.602 -6.578 -2.111 1 98.94 123 MET B N 1
ATOM 2427 C CA . MET B 1 123 ? 12.711 -6.605 -0.656 1 98.94 123 MET B CA 1
ATOM 2428 C C . MET B 1 123 ? 13.93 -5.809 -0.19 1 98.94 123 MET B C 1
ATOM 2430 O O . MET B 1 123 ? 13.844 -5.051 0.78 1 98.94 123 MET B O 1
ATOM 2434 N N . THR B 1 124 ? 15.031 -5.941 -0.858 1 98.94 124 THR B N 1
ATOM 2435 C CA . THR B 1 124 ? 1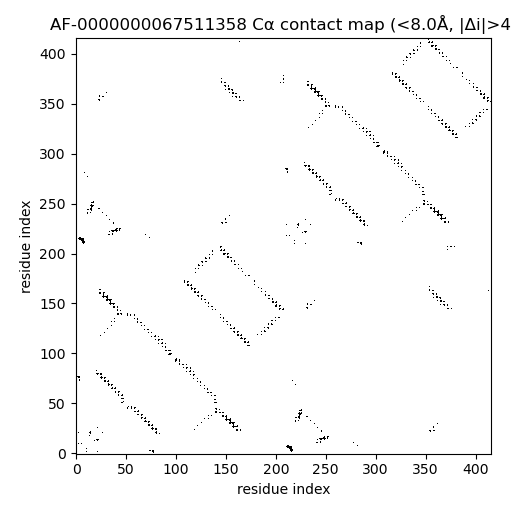6.234 -5.207 -0.51 1 98.94 124 THR B CA 1
ATOM 2436 C C . THR B 1 124 ? 16.016 -3.703 -0.633 1 98.94 124 THR B C 1
ATOM 2438 O O . THR B 1 124 ? 16.406 -2.938 0.248 1 98.94 124 THR B O 1
ATOM 2441 N N . LEU B 1 125 ? 15.406 -3.297 -1.709 1 98.94 125 LEU B N 1
ATOM 2442 C CA . LEU B 1 125 ? 15.102 -1.886 -1.925 1 98.94 125 LEU B CA 1
ATOM 2443 C C . LEU B 1 125 ? 14.18 -1.355 -0.831 1 98.94 125 LEU B C 1
ATOM 2445 O O . LEU B 1 125 ? 14.359 -0.234 -0.351 1 98.94 125 LEU B O 1
ATOM 2449 N N . MET B 1 126 ? 13.203 -2.139 -0.422 1 98.88 126 MET B N 1
ATOM 2450 C CA . MET B 1 126 ? 12.211 -1.698 0.554 1 98.88 126 MET B CA 1
ATOM 2451 C C . MET B 1 126 ? 12.828 -1.573 1.941 1 98.88 126 MET B C 1
ATOM 2453 O O . MET B 1 126 ? 12.469 -0.683 2.711 1 98.88 126 MET B O 1
ATOM 2457 N N . VAL B 1 127 ? 13.734 -2.482 2.256 1 98.94 127 VAL B N 1
ATOM 2458 C CA . VAL B 1 127 ? 14.43 -2.373 3.537 1 98.94 127 VAL B CA 1
ATOM 2459 C C . VAL B 1 127 ? 15.289 -1.113 3.555 1 98.94 127 VAL B C 1
ATOM 2461 O O . VAL B 1 127 ? 15.312 -0.38 4.543 1 98.94 127 VAL B O 1
ATOM 2464 N N . GLU B 1 128 ? 15.992 -0.867 2.471 1 98.94 128 GLU B N 1
ATOM 2465 C CA . GLU B 1 128 ? 16.75 0.376 2.367 1 98.94 128 GLU B CA 1
ATOM 2466 C C . GLU B 1 128 ? 15.836 1.593 2.5 1 98.94 128 GLU B C 1
ATOM 2468 O O . GLU B 1 128 ? 16.188 2.561 3.184 1 98.94 128 GLU B O 1
ATOM 2473 N N . ALA B 1 129 ? 14.711 1.555 1.873 1 99 129 ALA B N 1
ATOM 2474 C CA . ALA B 1 129 ? 13.734 2.639 1.945 1 99 129 ALA B CA 1
ATOM 2475 C C . ALA B 1 129 ? 13.258 2.854 3.379 1 99 129 ALA B C 1
ATOM 2477 O O . ALA B 1 129 ? 13.141 3.992 3.838 1 99 129 ALA B O 1
ATOM 2478 N N . LEU B 1 130 ? 12.984 1.767 4.059 1 99 130 LEU B N 1
ATOM 2479 C CA . LEU B 1 130 ? 12.555 1.858 5.449 1 99 130 LEU B CA 1
ATOM 2480 C C . LEU B 1 130 ? 13.664 2.439 6.32 1 99 130 LEU B C 1
ATOM 2482 O O . LEU B 1 130 ? 13.391 3.219 7.238 1 99 130 LEU B O 1
ATOM 2486 N N . GLU B 1 131 ? 14.891 2.092 6.043 1 98.94 131 GLU B N 1
ATOM 2487 C CA . GLU B 1 131 ? 16.016 2.625 6.805 1 98.94 131 GLU B CA 1
ATOM 2488 C C . GLU B 1 131 ? 16.109 4.145 6.672 1 98.94 131 GLU B C 1
ATOM 2490 O O . GLU B 1 131 ? 16.266 4.852 7.668 1 98.94 131 GLU B O 1
ATOM 2495 N N . ILE B 1 132 ? 16 4.656 5.477 1 98.81 132 ILE B N 1
ATOM 2496 C CA . ILE B 1 132 ? 16.156 6.098 5.312 1 98.81 132 ILE B CA 1
ATOM 2497 C C . ILE B 1 132 ? 14.914 6.816 5.828 1 98.81 132 ILE B C 1
ATOM 2499 O O . ILE B 1 132 ? 15 7.93 6.355 1 98.81 132 ILE B O 1
ATOM 2503 N N . THR B 1 133 ? 13.719 6.207 5.695 1 98.94 133 THR B N 1
ATOM 2504 C CA . THR B 1 133 ? 12.516 6.77 6.281 1 98.94 133 THR B CA 1
ATOM 2505 C C . THR B 1 133 ? 12.656 6.898 7.797 1 98.94 133 THR B C 1
ATOM 2507 O O . THR B 1 133 ? 12.297 7.926 8.375 1 98.94 133 THR B O 1
ATOM 2510 N N . ALA B 1 134 ? 13.219 5.875 8.383 1 98.94 134 ALA B N 1
ATOM 2511 C CA . ALA B 1 134 ? 13.438 5.891 9.828 1 98.94 134 ALA B CA 1
ATOM 2512 C C . ALA B 1 134 ? 14.344 7.051 10.234 1 98.94 134 ALA B C 1
ATOM 2514 O O . ALA B 1 134 ? 14.133 7.68 11.273 1 98.94 134 ALA B O 1
ATOM 2515 N N . THR B 1 135 ? 15.297 7.355 9.43 1 98.81 135 THR B N 1
ATOM 2516 C CA . THR B 1 135 ? 16.266 8.414 9.719 1 98.81 135 THR B CA 1
ATOM 2517 C C . THR B 1 135 ? 15.578 9.781 9.703 1 98.81 135 THR B C 1
ATOM 2519 O O . THR B 1 135 ? 15.984 10.695 10.422 1 98.81 135 THR B O 1
ATOM 2522 N N . ALA B 1 136 ? 14.508 9.898 8.961 1 98.75 136 ALA B N 1
ATOM 2523 C CA . ALA B 1 136 ? 13.805 11.172 8.812 1 98.75 136 ALA B CA 1
ATOM 2524 C C . ALA B 1 136 ? 12.906 11.438 10.016 1 98.75 136 ALA B C 1
ATOM 2526 O O . ALA B 1 136 ? 12.539 12.586 10.289 1 98.75 136 ALA B O 1
ATOM 2527 N N . VAL B 1 137 ? 12.508 10.391 10.711 1 98.62 137 VAL B N 1
ATOM 2528 C CA . VAL B 1 137 ? 11.586 10.531 11.836 1 98.62 137 VAL B CA 1
ATOM 2529 C C . VAL B 1 137 ? 12.211 11.406 12.922 1 98.62 137 VAL B C 1
ATOM 2531 O O . VAL B 1 137 ? 13.328 11.133 13.375 1 98.62 137 VAL B O 1
ATOM 2534 N N . GLY B 1 138 ? 11.578 12.477 13.289 1 97.38 138 GLY B N 1
ATOM 2535 C CA . GLY B 1 138 ? 12.055 13.383 14.32 1 97.38 138 GLY B CA 1
ATOM 2536 C C . GLY B 1 138 ? 13.047 14.406 13.805 1 97.38 138 GLY B C 1
ATOM 2537 O O . GLY B 1 138 ? 13.5 15.273 14.562 1 97.38 138 GLY B O 1
ATOM 2538 N N . LYS B 1 139 ? 13.398 14.391 12.562 1 98.25 139 LYS B N 1
ATOM 2539 C CA . LYS B 1 139 ? 14.375 15.305 11.969 1 98.25 139 LYS B CA 1
ATOM 2540 C C . LYS B 1 139 ? 13.828 15.961 10.711 1 98.25 139 LYS B C 1
ATOM 2542 O O . LYS B 1 139 ? 14.562 16.203 9.75 1 98.25 139 LYS B O 1
ATOM 2547 N N . SER B 1 140 ? 12.508 16.047 10.633 1 98.25 140 SER B N 1
ATOM 2548 C CA . SER B 1 140 ? 11.875 16.594 9.438 1 98.25 140 SER B CA 1
ATOM 2549 C C . SER B 1 140 ? 10.633 17.406 9.789 1 98.25 140 SER B C 1
ATOM 2551 O O . SER B 1 140 ? 10.328 17.609 10.969 1 98.25 140 SER B O 1
ATOM 2553 N N . ASN B 1 141 ? 10.031 17.953 8.727 1 97.44 141 ASN B N 1
ATOM 2554 C CA . ASN B 1 141 ? 8.836 18.781 8.883 1 97.44 141 ASN B CA 1
ATOM 2555 C C . ASN B 1 141 ? 7.785 18.094 9.742 1 97.44 141 ASN B C 1
ATOM 2557 O O . ASN B 1 141 ? 7.207 17.078 9.336 1 97.44 141 ASN B O 1
ATOM 2561 N N . THR B 1 142 ? 7.477 18.672 10.938 1 95.94 142 THR B N 1
ATOM 2562 C CA . THR B 1 142 ? 6.59 18.031 11.898 1 95.94 142 THR B CA 1
ATOM 2563 C C . THR B 1 142 ? 5.152 18.016 11.391 1 95.94 142 THR B C 1
ATOM 2565 O O . THR B 1 142 ? 4.375 17.125 11.75 1 95.94 142 THR B O 1
ATOM 2568 N N . ASN B 1 143 ? 4.824 18.891 10.484 1 93.5 143 ASN B N 1
ATOM 2569 C CA . ASN B 1 143 ? 3.477 18.953 9.938 1 93.5 143 ASN B CA 1
ATOM 2570 C C . ASN B 1 143 ? 3.227 17.812 8.953 1 93.5 143 ASN B C 1
ATOM 2572 O O . ASN B 1 143 ? 2.078 17.531 8.594 1 93.5 143 ASN B O 1
ATOM 2576 N N . ALA B 1 144 ? 4.277 17.156 8.516 1 95.75 144 ALA B N 1
ATOM 2577 C CA . ALA B 1 144 ? 4.172 16.047 7.562 1 95.75 144 ALA B CA 1
ATOM 2578 C C . ALA B 1 144 ? 4.598 14.727 8.195 1 95.75 144 ALA B C 1
ATOM 2580 O O . ALA B 1 144 ? 4.906 13.766 7.488 1 95.75 144 ALA B O 1
ATOM 2581 N N . ALA B 1 145 ? 4.656 14.688 9.508 1 96.44 145 ALA B N 1
ATOM 2582 C CA . ALA B 1 145 ? 5.137 13.508 10.227 1 96.44 145 ALA B CA 1
ATOM 2583 C C . ALA B 1 145 ? 4.266 12.297 9.922 1 96.44 145 ALA B C 1
ATOM 2585 O O . ALA B 1 145 ? 4.773 11.18 9.766 1 96.44 145 ALA B O 1
ATOM 2586 N N . SER B 1 146 ? 2.955 12.5 9.828 1 97.75 146 SER B N 1
ATOM 2587 C CA . SER B 1 146 ? 2.045 11.391 9.578 1 97.75 146 SER B CA 1
ATOM 2588 C C . SER B 1 146 ? 2.344 10.727 8.234 1 97.75 146 SER B C 1
ATOM 2590 O O . SER B 1 146 ? 2.123 9.523 8.07 1 97.75 146 SER B O 1
ATOM 2592 N N . ASP B 1 147 ? 2.857 11.516 7.309 1 98.69 147 ASP B N 1
ATOM 2593 C CA . ASP B 1 147 ? 3.18 10.969 5.992 1 98.69 147 ASP B CA 1
ATOM 2594 C C . ASP B 1 147 ? 4.34 9.977 6.078 1 98.69 147 ASP B C 1
ATOM 2596 O O . ASP B 1 147 ? 4.418 9.039 5.289 1 98.69 147 ASP B O 1
ATOM 2600 N N . LEU B 1 148 ? 5.297 10.141 7.051 1 98.88 148 LEU B N 1
ATOM 2601 C CA . LEU B 1 148 ? 6.336 9.148 7.277 1 98.88 148 LEU B CA 1
ATOM 2602 C C . LEU B 1 148 ? 5.738 7.852 7.816 1 98.88 148 LEU B C 1
ATOM 2604 O O . LEU B 1 148 ? 6.23 6.762 7.516 1 98.88 148 LEU B O 1
ATOM 2608 N N . GLY B 1 149 ? 4.695 7.965 8.641 1 98.94 149 GLY B N 1
ATOM 2609 C CA . GLY B 1 149 ? 3.988 6.781 9.094 1 98.94 149 GLY B CA 1
ATOM 2610 C C . GLY B 1 149 ? 3.338 6.004 7.961 1 98.94 149 GLY B C 1
ATOM 2611 O O . GLY B 1 149 ? 3.498 4.785 7.867 1 98.94 149 GLY B O 1
ATOM 2612 N N . VAL B 1 150 ? 2.643 6.742 7.109 1 98.94 150 VAL B N 1
ATOM 2613 C CA . VAL B 1 150 ? 1.993 6.109 5.969 1 98.94 150 VAL B CA 1
ATOM 2614 C C . VAL B 1 150 ? 3.049 5.512 5.039 1 98.94 150 VAL B C 1
ATOM 2616 O O . VAL B 1 150 ? 2.844 4.445 4.457 1 98.94 150 VAL B O 1
ATOM 2619 N N . ALA B 1 151 ? 4.199 6.227 4.895 1 98.94 151 ALA B N 1
ATOM 2620 C CA . ALA B 1 151 ? 5.305 5.691 4.102 1 98.94 151 ALA B CA 1
ATOM 2621 C C . ALA B 1 151 ? 5.738 4.324 4.625 1 98.94 151 ALA B C 1
ATOM 2623 O O . ALA B 1 151 ? 5.836 3.363 3.855 1 98.94 151 ALA B O 1
ATOM 2624 N N . ALA B 1 152 ? 5.949 4.254 5.895 1 99 152 ALA B N 1
ATOM 2625 C CA . ALA B 1 152 ? 6.41 3.016 6.516 1 99 152 ALA B CA 1
ATOM 2626 C C . ALA B 1 152 ? 5.391 1.896 6.332 1 99 152 ALA B C 1
ATOM 2628 O O . ALA B 1 152 ? 5.758 0.747 6.078 1 99 152 ALA B O 1
ATOM 2629 N N . LEU B 1 153 ? 4.129 2.221 6.48 1 99 153 LEU B N 1
ATOM 2630 C CA . LEU B 1 153 ? 3.059 1.243 6.324 1 99 153 LEU B CA 1
ATOM 2631 C C . LEU B 1 153 ? 3.039 0.681 4.906 1 99 153 LEU B C 1
ATOM 2633 O O . LEU B 1 153 ? 2.92 -0.532 4.715 1 99 153 LEU B O 1
ATOM 2637 N N . ASN B 1 154 ? 3.145 1.539 3.916 1 98.94 154 ASN B N 1
ATOM 2638 C CA . ASN B 1 154 ? 3.166 1.099 2.525 1 98.94 154 ASN B CA 1
ATOM 2639 C C . ASN B 1 154 ? 4.406 0.264 2.221 1 98.94 154 ASN B C 1
ATOM 2641 O O . ASN B 1 154 ? 4.32 -0.763 1.545 1 98.94 154 ASN B O 1
ATOM 2645 N N . LEU B 1 155 ? 5.535 0.694 2.713 1 99 155 LEU B N 1
ATOM 2646 C CA . LEU B 1 155 ? 6.773 -0.045 2.502 1 99 155 LEU B CA 1
ATOM 2647 C C . LEU B 1 155 ? 6.707 -1.423 3.152 1 99 155 LEU B C 1
ATOM 2649 O O . LEU B 1 155 ? 7.168 -2.41 2.576 1 99 155 LEU B O 1
ATOM 2653 N N . LYS B 1 156 ? 6.141 -1.527 4.305 1 99 156 LYS B N 1
ATOM 2654 C CA . LYS B 1 156 ? 5.992 -2.812 4.98 1 99 156 LYS B CA 1
ATOM 2655 C C . LYS B 1 156 ? 5.066 -3.742 4.199 1 99 156 LYS B C 1
ATOM 2657 O O . LYS B 1 156 ? 5.359 -4.93 4.043 1 99 156 LYS B O 1
ATOM 2662 N N . ALA B 1 157 ? 3.92 -3.182 3.768 1 98.94 157 ALA B N 1
ATOM 2663 C CA . ALA B 1 157 ? 3.004 -3.98 2.959 1 98.94 157 ALA B CA 1
ATOM 2664 C C . ALA B 1 157 ? 3.691 -4.504 1.702 1 98.94 157 ALA B C 1
ATOM 2666 O O . ALA B 1 157 ? 3.531 -5.672 1.337 1 98.94 157 ALA B O 1
ATOM 2667 N N . GLY B 1 158 ? 4.465 -3.592 1.032 1 98.94 158 GLY B N 1
ATOM 2668 C CA . GLY B 1 158 ? 5.234 -4.012 -0.128 1 98.94 158 GLY B CA 1
ATOM 2669 C C . GLY B 1 158 ? 6.246 -5.094 0.189 1 98.94 158 GLY B C 1
ATOM 2670 O O . GLY B 1 158 ? 6.371 -6.07 -0.553 1 98.94 158 GLY B O 1
ATOM 2671 N N . LEU B 1 159 ? 6.941 -4.969 1.257 1 98.94 159 LEU B N 1
ATOM 2672 C CA . LEU B 1 159 ? 7.965 -5.914 1.688 1 98.94 159 LEU B CA 1
ATOM 2673 C C . LEU B 1 159 ? 7.355 -7.289 1.948 1 98.94 159 LEU B C 1
ATOM 2675 O O . LEU B 1 159 ? 7.852 -8.297 1.438 1 98.94 159 LEU B O 1
ATOM 2679 N N . GLN B 1 160 ? 6.305 -7.324 2.715 1 98.94 160 GLN B N 1
ATOM 2680 C CA . GLN B 1 160 ? 5.633 -8.586 3.016 1 98.94 160 GLN B CA 1
ATOM 2681 C C . GLN B 1 160 ? 5.035 -9.203 1.754 1 98.94 160 GLN B C 1
ATOM 2683 O O . GLN B 1 160 ? 5.055 -10.422 1.584 1 98.94 160 GLN B O 1
ATOM 2688 N N . GLY B 1 161 ? 4.469 -8.336 0.924 1 98.94 161 GLY B N 1
ATOM 2689 C CA . GLY B 1 161 ? 3.957 -8.82 -0.347 1 98.94 161 GLY B CA 1
ATOM 2690 C C . GLY B 1 161 ? 5.035 -9.422 -1.233 1 98.94 161 GLY B C 1
ATOM 2691 O O . GLY B 1 161 ? 4.832 -10.484 -1.832 1 98.94 161 GLY B O 1
ATOM 2692 N N . ALA B 1 162 ? 6.156 -8.734 -1.322 1 98.88 162 ALA B N 1
ATOM 2693 C CA . ALA B 1 162 ? 7.293 -9.25 -2.082 1 98.88 162 ALA B CA 1
ATOM 2694 C C . ALA B 1 162 ? 7.754 -10.594 -1.522 1 98.88 162 ALA B C 1
ATOM 2696 O O . ALA B 1 162 ? 8.086 -11.508 -2.281 1 98.88 162 ALA B O 1
ATOM 2697 N N . TRP B 1 163 ? 7.746 -10.727 -0.259 1 98.88 163 TRP B N 1
ATOM 2698 C CA . TRP B 1 163 ? 8.141 -11.977 0.388 1 98.88 163 TRP B CA 1
ATOM 2699 C C . TRP B 1 163 ? 7.227 -13.117 -0.031 1 98.88 163 TRP B C 1
ATOM 2701 O O . TRP B 1 163 ? 7.699 -14.211 -0.348 1 98.88 163 TRP B O 1
ATOM 2711 N N . LEU B 1 164 ? 5.938 -12.883 -0.008 1 98.81 164 LEU B N 1
ATOM 2712 C CA . LEU B 1 164 ? 5.008 -13.906 -0.468 1 98.81 164 LEU B CA 1
ATOM 2713 C C . LEU B 1 164 ? 5.348 -14.352 -1.888 1 98.81 164 LEU B C 1
ATOM 2715 O O . LEU B 1 164 ? 5.281 -15.539 -2.203 1 98.81 164 LEU B O 1
ATOM 2719 N N . ASN B 1 165 ? 5.723 -13.398 -2.721 1 98.12 165 ASN B N 1
ATOM 2720 C CA . ASN B 1 165 ? 6.055 -13.711 -4.105 1 98.12 165 ASN B CA 1
ATOM 2721 C C . ASN B 1 165 ? 7.359 -14.492 -4.203 1 98.12 165 ASN B C 1
ATOM 2723 O O . ASN B 1 165 ? 7.504 -15.367 -5.062 1 98.12 165 ASN B O 1
ATOM 2727 N N . VAL B 1 166 ? 8.328 -14.172 -3.346 1 98.75 166 VAL B N 1
ATOM 2728 C CA . VAL B 1 166 ? 9.539 -14.977 -3.283 1 98.75 166 VAL B CA 1
ATOM 2729 C C . VAL B 1 166 ? 9.18 -16.422 -2.932 1 98.75 166 VAL B C 1
ATOM 2731 O O . VAL B 1 166 ? 9.617 -17.359 -3.605 1 98.75 166 VAL B O 1
ATOM 2734 N N . LEU B 1 167 ? 8.336 -16.578 -1.94 1 98.56 167 LEU B N 1
ATOM 2735 C CA . LEU B 1 167 ? 8 -17.906 -1.421 1 98.56 167 LEU B CA 1
ATOM 2736 C C . LEU B 1 167 ? 7.277 -18.734 -2.475 1 98.56 167 LEU B C 1
ATOM 2738 O O . LEU B 1 167 ? 7.559 -19.922 -2.631 1 98.56 167 LEU B O 1
ATOM 2742 N N . ILE B 1 168 ? 6.363 -18.172 -3.207 1 97 168 ILE B N 1
ATOM 2743 C CA . ILE B 1 168 ? 5.598 -18.922 -4.188 1 97 168 ILE B CA 1
ATOM 2744 C C . ILE B 1 168 ? 6.531 -19.438 -5.289 1 97 168 ILE B C 1
ATOM 2746 O O . ILE B 1 168 ? 6.363 -20.547 -5.789 1 97 168 ILE B O 1
ATOM 2750 N N . ASN B 1 169 ? 7.496 -18.594 -5.676 1 96.94 169 ASN B N 1
ATOM 2751 C CA . ASN B 1 169 ? 8.453 -19.031 -6.688 1 96.94 169 ASN B CA 1
ATOM 2752 C C . ASN B 1 169 ? 9.383 -20.109 -6.145 1 96.94 169 ASN B C 1
ATOM 2754 O O . ASN B 1 169 ? 9.68 -21.094 -6.836 1 96.94 169 ASN B O 1
ATOM 2758 N N . LEU B 1 170 ? 9.844 -19.969 -4.93 1 98.38 170 LEU B N 1
ATOM 2759 C CA . LEU B 1 170 ? 10.766 -20.922 -4.316 1 98.38 170 LEU B CA 1
ATOM 2760 C C . LEU B 1 170 ? 10.125 -22.312 -4.23 1 98.38 170 LEU B C 1
ATOM 2762 O O . LEU B 1 170 ? 10.828 -23.312 -4.328 1 98.38 170 LEU B O 1
ATOM 2766 N N . SER B 1 171 ? 8.805 -22.344 -4.082 1 97.19 171 SER B N 1
ATOM 2767 C CA . SER B 1 171 ? 8.109 -23.609 -3.873 1 97.19 171 SER B CA 1
ATOM 2768 C C . SER B 1 171 ? 8.242 -24.516 -5.09 1 97.19 171 SER B C 1
ATOM 2770 O O . SER B 1 171 ? 8.102 -25.734 -4.977 1 97.19 171 SER B O 1
ATOM 2772 N N . GLY B 1 172 ? 8.617 -23.953 -6.273 1 96.75 172 GLY B N 1
ATOM 2773 C CA . GLY B 1 172 ? 8.75 -24.734 -7.492 1 96.75 172 GLY B CA 1
ATOM 2774 C C . GLY B 1 172 ? 10.188 -25 -7.875 1 96.75 172 GLY B C 1
ATOM 2775 O O . GLY B 1 172 ? 10.461 -25.641 -8.898 1 96.75 172 GLY B O 1
ATOM 2776 N N . ILE B 1 173 ? 11.125 -24.562 -7.078 1 98.25 173 ILE B N 1
ATOM 2777 C CA . ILE B 1 173 ? 12.539 -24.688 -7.398 1 98.25 173 ILE B CA 1
ATOM 2778 C C . ILE B 1 173 ? 13.117 -25.922 -6.707 1 98.25 173 ILE B C 1
ATOM 2780 O O . ILE B 1 173 ? 12.961 -26.094 -5.496 1 98.25 173 ILE B O 1
ATOM 2784 N N . LYS B 1 174 ? 13.82 -26.75 -7.438 1 98.31 174 LYS B N 1
ATOM 2785 C CA . LYS B 1 174 ? 14.344 -28.016 -6.934 1 98.31 174 LYS B CA 1
ATOM 2786 C C . LYS B 1 174 ? 15.734 -27.828 -6.332 1 98.31 174 LYS B C 1
ATOM 2788 O O . LYS B 1 174 ? 16.172 -28.641 -5.508 1 98.31 174 LYS B O 1
ATOM 2793 N N . ASP B 1 175 ? 16.484 -26.844 -6.746 1 98.31 175 ASP B N 1
ATOM 2794 C CA . ASP B 1 175 ? 17.812 -26.531 -6.195 1 98.31 175 ASP B CA 1
ATOM 2795 C C . ASP B 1 175 ? 17.703 -26.156 -4.723 1 98.31 175 ASP B C 1
ATOM 2797 O O . ASP B 1 175 ? 17.516 -24.969 -4.395 1 98.31 175 ASP B O 1
ATOM 2801 N N . GLU B 1 176 ? 17.938 -27.062 -3.861 1 98.25 176 GLU B N 1
ATOM 2802 C CA . GLU B 1 176 ? 17.719 -26.891 -2.428 1 98.25 176 GLU B CA 1
ATOM 2803 C C . GLU B 1 176 ? 18.641 -25.828 -1.852 1 98.25 176 GLU B C 1
ATOM 2805 O O . GLU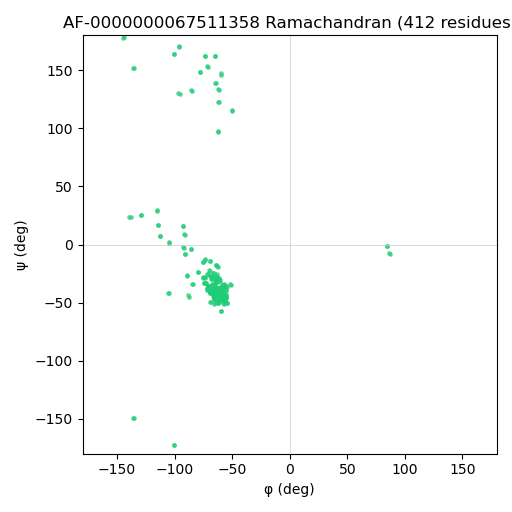 B 1 176 ? 18.266 -25.094 -0.923 1 98.25 176 GLU B O 1
ATOM 2810 N N . ASP B 1 177 ? 19.844 -25.75 -2.346 1 98.5 177 ASP B N 1
ATOM 2811 C CA . ASP B 1 177 ? 20.766 -24.734 -1.871 1 98.5 177 ASP B CA 1
ATOM 2812 C C . ASP B 1 177 ? 20.25 -23.328 -2.182 1 98.5 177 ASP B C 1
ATOM 2814 O O . ASP B 1 177 ? 20.312 -22.438 -1.337 1 98.5 177 ASP B O 1
ATOM 2818 N N . PHE B 1 178 ? 19.781 -23.203 -3.379 1 98.5 178 PHE B N 1
ATOM 2819 C CA . PHE B 1 178 ? 19.188 -21.938 -3.785 1 98.5 178 PHE B CA 1
ATOM 2820 C C . PHE B 1 178 ? 17.984 -21.594 -2.898 1 98.5 178 PHE B C 1
ATOM 2822 O O . PHE B 1 178 ? 17.891 -20.469 -2.391 1 98.5 178 PHE B O 1
ATOM 2829 N N . VAL B 1 179 ? 17.094 -22.516 -2.65 1 98.75 179 VAL B N 1
ATOM 2830 C CA . VAL B 1 179 ? 15.883 -22.312 -1.871 1 98.75 179 VAL B CA 1
ATOM 2831 C C . VAL B 1 179 ? 16.25 -21.922 -0.441 1 98.75 179 VAL B C 1
ATOM 2833 O O . VAL B 1 179 ? 15.703 -20.938 0.097 1 98.75 179 VAL B O 1
ATOM 2836 N N . THR B 1 180 ? 17.172 -22.609 0.119 1 98.62 180 THR B N 1
ATOM 2837 C CA . THR B 1 180 ? 17.562 -22.359 1.499 1 98.62 180 THR B CA 1
ATOM 2838 C C . THR B 1 180 ? 18.188 -20.969 1.635 1 98.62 180 THR B C 1
ATOM 2840 O O . THR B 1 180 ? 17.875 -20.234 2.57 1 98.62 180 THR B O 1
ATOM 2843 N N . ASP B 1 181 ? 19.047 -20.625 0.71 1 98.69 181 ASP B N 1
ATOM 2844 C CA . ASP B 1 181 ? 19.719 -19.344 0.737 1 98.69 181 ASP B CA 1
ATOM 2845 C C . ASP B 1 181 ? 18.719 -18.188 0.652 1 98.69 181 ASP B C 1
ATOM 2847 O O . ASP B 1 181 ? 18.766 -17.266 1.46 1 98.69 181 ASP B O 1
ATOM 2851 N N . TYR B 1 182 ? 17.812 -18.266 -0.268 1 98.75 182 TYR B N 1
ATOM 2852 C CA . TYR B 1 182 ? 16.844 -17.188 -0.475 1 98.75 182 TYR B CA 1
ATOM 2853 C C . TYR B 1 182 ? 15.844 -17.141 0.671 1 98.75 182 TYR B C 1
ATOM 2855 O O . TYR B 1 182 ? 15.398 -16.047 1.064 1 98.75 182 TYR B O 1
ATOM 2863 N N . ARG B 1 183 ? 15.461 -18.266 1.216 1 98.62 183 ARG B N 1
ATOM 2864 C CA . ARG B 1 183 ? 14.555 -18.266 2.361 1 98.62 183 ARG B CA 1
ATOM 2865 C C . ARG B 1 183 ? 15.195 -17.594 3.57 1 98.62 183 ARG B C 1
ATOM 2867 O O . ARG B 1 183 ? 14.547 -16.797 4.258 1 98.62 183 ARG B O 1
ATOM 2874 N N . GLN B 1 184 ? 16.438 -17.906 3.807 1 98.75 184 GLN B N 1
ATOM 2875 C CA . GLN B 1 184 ? 17.125 -17.344 4.965 1 98.75 184 GLN B CA 1
ATOM 2876 C C . GLN B 1 184 ? 17.359 -15.844 4.805 1 98.75 184 GLN B C 1
ATOM 2878 O O . GLN B 1 184 ? 17.062 -15.062 5.711 1 98.75 184 GLN B O 1
ATOM 2883 N N . LYS B 1 185 ? 17.891 -15.484 3.672 1 98.81 185 LYS B N 1
ATOM 2884 C CA . LYS B 1 185 ? 18.156 -14.07 3.42 1 98.81 185 LYS B CA 1
ATOM 2885 C C . LYS B 1 185 ? 16.859 -13.266 3.363 1 98.81 185 LYS B C 1
ATOM 2887 O O . LYS B 1 185 ? 16.797 -12.148 3.879 1 98.81 185 LYS B O 1
ATOM 2892 N N . GLY B 1 186 ? 15.859 -13.891 2.723 1 98.81 186 GLY B N 1
ATOM 2893 C CA . GLY B 1 186 ? 14.57 -13.227 2.645 1 98.81 186 GLY B CA 1
ATOM 2894 C C . GLY B 1 186 ? 13.922 -13.023 4 1 98.81 186 GLY B C 1
ATOM 2895 O O . GLY B 1 186 ? 13.375 -11.953 4.281 1 98.81 186 GLY B O 1
ATOM 2896 N N . GLN B 1 187 ? 13.984 -14.047 4.816 1 98.81 187 GLN B N 1
ATOM 2897 C CA . GLN B 1 187 ? 13.422 -13.93 6.16 1 98.81 187 GLN B CA 1
ATOM 2898 C C . GLN B 1 187 ? 14.148 -12.852 6.969 1 98.81 187 GLN B C 1
ATOM 2900 O O . GLN B 1 187 ? 13.516 -12.117 7.73 1 98.81 187 GLN B O 1
ATOM 2905 N N . ALA B 1 188 ? 15.445 -12.75 6.809 1 98.88 188 ALA B N 1
ATOM 2906 C CA . ALA B 1 188 ? 16.219 -11.727 7.508 1 98.88 188 ALA B CA 1
ATOM 2907 C C . ALA B 1 188 ? 15.797 -10.328 7.078 1 98.88 188 ALA B C 1
ATOM 2909 O O . ALA B 1 188 ? 15.656 -9.43 7.914 1 98.88 188 ALA B O 1
ATOM 2910 N N . LEU B 1 189 ? 15.641 -10.133 5.789 1 98.94 189 LEU B N 1
ATOM 2911 C CA . LEU B 1 189 ? 15.164 -8.859 5.27 1 98.94 189 LEU B CA 1
ATOM 2912 C C . LEU B 1 189 ? 13.781 -8.531 5.812 1 98.94 189 LEU B C 1
ATOM 2914 O O . LEU B 1 189 ? 13.523 -7.398 6.23 1 98.94 189 LEU B O 1
ATOM 2918 N N . LEU B 1 190 ? 12.922 -9.547 5.785 1 98.94 190 LEU B N 1
ATOM 2919 C CA . LEU B 1 190 ? 11.555 -9.375 6.266 1 98.94 190 LEU B CA 1
ATOM 2920 C C . LEU B 1 190 ? 11.547 -8.922 7.719 1 98.94 190 LEU B C 1
ATOM 2922 O O . LEU B 1 190 ? 10.852 -7.957 8.07 1 98.94 190 LEU B O 1
ATOM 2926 N N . ASP B 1 191 ? 12.289 -9.594 8.531 1 98.88 191 ASP B N 1
ATOM 2927 C CA . ASP B 1 191 ? 12.32 -9.289 9.961 1 98.88 191 ASP B CA 1
ATOM 2928 C C . ASP B 1 191 ? 12.844 -7.879 10.211 1 98.88 191 ASP B C 1
ATOM 2930 O O . ASP B 1 191 ? 12.258 -7.121 10.992 1 98.88 191 ASP B O 1
ATOM 2934 N N . LYS B 1 192 ? 13.906 -7.562 9.562 1 98.88 192 LYS B N 1
ATOM 2935 C CA . LYS B 1 192 ? 14.508 -6.242 9.719 1 98.88 192 LYS B CA 1
ATOM 2936 C C . LYS B 1 192 ? 13.547 -5.145 9.266 1 98.88 192 LYS B C 1
ATOM 2938 O O . LYS B 1 192 ? 13.328 -4.168 9.984 1 98.88 192 LYS B O 1
ATOM 2943 N N . GLY B 1 193 ? 13 -5.316 8.102 1 98.94 193 GLY B N 1
ATOM 2944 C CA . GLY B 1 193 ? 12.117 -4.305 7.547 1 98.94 193 GLY B CA 1
ATOM 2945 C C . GLY B 1 193 ? 10.836 -4.133 8.344 1 98.94 193 GLY B C 1
ATOM 2946 O O . GLY B 1 193 ? 10.391 -3.008 8.578 1 98.94 193 GLY B O 1
ATOM 2947 N N . CYS B 1 194 ? 10.219 -5.238 8.75 1 98.94 194 CYS B N 1
ATOM 2948 C CA . CYS B 1 194 ? 8.992 -5.16 9.539 1 98.94 194 CYS B CA 1
ATOM 2949 C C . CYS B 1 194 ? 9.25 -4.461 10.867 1 98.94 194 CYS B C 1
ATOM 2951 O O . CYS B 1 194 ? 8.43 -3.658 11.32 1 98.94 194 CYS B O 1
ATOM 2953 N N . HIS B 1 195 ? 10.359 -4.766 11.461 1 98.88 195 HIS B N 1
ATOM 2954 C CA . HIS B 1 195 ? 10.703 -4.105 12.719 1 98.88 195 HIS B CA 1
ATOM 2955 C C . HIS B 1 195 ? 10.844 -2.6 12.531 1 98.88 195 HIS B C 1
ATOM 2957 O O . HIS B 1 195 ? 10.312 -1.818 13.32 1 98.88 195 HIS B O 1
ATOM 2963 N N . LEU B 1 196 ? 11.57 -2.199 11.531 1 98.94 196 LEU B N 1
ATOM 2964 C CA . LEU B 1 196 ? 11.75 -0.782 11.234 1 98.94 196 LEU B CA 1
ATOM 2965 C C . LEU B 1 196 ? 10.406 -0.1 11.008 1 98.94 196 LEU B C 1
ATOM 2967 O O . LEU B 1 196 ? 10.148 0.975 11.547 1 98.94 196 LEU B O 1
ATOM 2971 N N . ALA B 1 197 ? 9.586 -0.723 10.195 1 98.94 197 ALA B N 1
ATOM 2972 C CA . ALA B 1 197 ? 8.289 -0.144 9.852 1 98.94 197 ALA B CA 1
ATOM 2973 C C . ALA B 1 197 ? 7.422 0.024 11.102 1 98.94 197 ALA B C 1
ATOM 2975 O O . ALA B 1 197 ? 6.785 1.064 11.281 1 98.94 197 ALA B O 1
ATOM 2976 N N . ASP B 1 198 ? 7.363 -0.998 11.93 1 98.88 198 ASP B N 1
ATOM 2977 C CA . ASP B 1 198 ? 6.566 -0.945 13.148 1 98.88 198 ASP B CA 1
ATOM 2978 C C . ASP B 1 198 ? 7.082 0.139 14.094 1 98.88 198 ASP B C 1
ATOM 2980 O O . ASP B 1 198 ? 6.289 0.837 14.734 1 98.88 198 ASP B O 1
ATOM 2984 N N . ASP B 1 199 ? 8.367 0.231 14.203 1 98.88 199 ASP B N 1
ATOM 2985 C CA . ASP B 1 199 ? 8.961 1.267 15.039 1 98.88 199 ASP B CA 1
ATOM 2986 C C . ASP B 1 199 ? 8.578 2.66 14.547 1 98.88 199 ASP B C 1
ATOM 2988 O O . ASP B 1 199 ? 8.234 3.535 15.336 1 98.88 199 ASP B O 1
ATOM 2992 N N . ILE B 1 200 ? 8.711 2.895 13.266 1 98.94 200 ILE B N 1
ATOM 2993 C CA . ILE B 1 200 ? 8.352 4.18 12.68 1 98.94 200 ILE B CA 1
ATOM 2994 C C . ILE B 1 200 ? 6.887 4.488 12.977 1 98.94 200 ILE B C 1
ATOM 2996 O O . ILE B 1 200 ? 6.559 5.582 13.445 1 98.94 200 ILE B O 1
ATOM 3000 N N . TYR B 1 201 ? 6.027 3.527 12.688 1 98.88 201 TYR B N 1
ATOM 3001 C CA . TYR B 1 201 ? 4.594 3.729 12.875 1 98.88 201 TYR B CA 1
ATOM 3002 C C . TYR B 1 201 ? 4.285 4.094 14.32 1 98.88 201 TYR B C 1
ATOM 3004 O O . TYR B 1 201 ? 3.514 5.02 14.586 1 98.88 201 TYR B O 1
ATOM 3012 N N . THR B 1 202 ? 4.891 3.371 15.25 1 98.56 202 THR B N 1
ATOM 3013 C CA . THR B 1 202 ? 4.668 3.621 16.672 1 98.56 202 THR B CA 1
ATOM 3014 C C . THR B 1 202 ? 5.125 5.027 17.047 1 98.56 202 THR B C 1
ATOM 3016 O O . THR B 1 202 ? 4.426 5.738 17.766 1 98.56 202 THR B O 1
ATOM 3019 N N . LYS B 1 203 ? 6.25 5.426 16.578 1 98.56 203 LYS B N 1
ATOM 3020 C CA . LYS B 1 203 ? 6.762 6.762 16.875 1 98.56 203 LYS B CA 1
ATOM 3021 C C . LYS B 1 203 ? 5.84 7.84 16.297 1 98.56 203 LYS B C 1
ATOM 3023 O O . LYS B 1 203 ? 5.613 8.867 16.938 1 98.56 203 LYS B O 1
ATOM 3028 N N . ILE B 1 204 ? 5.34 7.559 15.125 1 98.5 204 ILE B N 1
ATOM 3029 C CA . ILE B 1 204 ? 4.477 8.539 14.477 1 98.5 204 ILE B CA 1
ATOM 3030 C C . ILE B 1 204 ? 3.145 8.633 15.219 1 98.5 204 ILE B C 1
ATOM 3032 O O . ILE B 1 204 ? 2.592 9.719 15.383 1 98.5 204 ILE B O 1
ATOM 3036 N N . LEU B 1 205 ? 2.615 7.492 15.664 1 97.19 205 LEU B N 1
ATOM 3037 C CA . LEU B 1 205 ? 1.386 7.488 16.453 1 97.19 205 LEU B CA 1
ATOM 3038 C C . LEU B 1 205 ? 1.537 8.352 17.703 1 97.19 205 LEU B C 1
ATOM 3040 O O . LEU B 1 205 ? 0.59 9.023 18.109 1 97.19 205 LEU B O 1
ATOM 3044 N N . ASP B 1 206 ? 2.719 8.383 18.266 1 94.88 206 ASP B N 1
ATOM 3045 C CA . ASP B 1 206 ? 2.986 9.172 19.469 1 94.88 206 ASP B CA 1
ATOM 3046 C C . ASP B 1 206 ? 3.014 10.664 19.156 1 94.88 206 ASP B C 1
ATOM 3048 O O . ASP B 1 206 ? 2.795 11.5 20.031 1 94.88 206 ASP B O 1
ATOM 3052 N N . ILE B 1 207 ? 3.326 10.93 17.938 1 91.44 207 ILE B N 1
ATOM 3053 C CA . ILE B 1 207 ? 3.469 12.32 17.531 1 91.44 207 ILE B CA 1
ATOM 3054 C C . ILE B 1 207 ? 2.102 12.898 17.172 1 91.44 207 ILE B C 1
ATOM 3056 O O . ILE B 1 207 ? 1.84 14.086 17.406 1 91.44 207 ILE B O 1
ATOM 3060 N N . VAL B 1 208 ? 1.21 12.102 16.609 1 89.69 208 VAL B N 1
ATOM 3061 C CA . VAL B 1 208 ? -0.041 12.625 16.078 1 89.69 208 VAL B CA 1
ATOM 3062 C C . VAL B 1 208 ? -1.136 12.531 17.141 1 89.69 208 VAL B C 1
ATOM 3064 O O . VAL B 1 208 ? -1.013 11.773 18.109 1 89.69 208 VAL B O 1
#